Protein AF-A0ABD0Z1M0-F1 (afdb_monomer_lite)

InterPro domains:
  IPR003653 Ulp1 protease family, C-terminal catalytic domain [PF02902] (26-307)
  IPR003653 Ulp1 protease family, C-terminal catalytic domain [PS50600] (12-300)
  IPR038765 Papain-like cysteine peptidase superfamily [SSF54001] (4-339)
  IPR051947 Sentrin-specific protease [PTHR46896] (1-374)

Organism: NCBI:txid642074

Sequence (482 aa):
MVYPPPPTKGGISINTEDYACLGEDQFLNDVIIDFYLKYLLQTMLSEEDQKRTHVFSSFFYKRLTTRTTPQVGLGAKNIEDPKLSPAEKRHARVKGWTKSVDLFAKDFIIIPINENSHWFLGIICFPGLLGPVRMSDNTPVETVDKPNASGAAPATIGATTITMVQSTTITLEPDDEDRDEAEGDDEDLEPNSSEDEGPADSAEGELLDEATHKAVKPPKPPQEPIKQPCILIFDSLAGASRSRVCATLRDYLRVEYKLRHKKSDRTFSKDILKGAVPKVPQQTNFTDCGLYVLQYVESFFQKPITDYRMPIKMLRDWFTADIVSRKRYEIQQLLHKLMEEQNIDVMRLNLPFLGLKEDGQHSMEYDENEEEDEEGLEDEEEEDVDLGLEEEEQEEEEDLGLDRERALNIEERMQMEMEEEDEGDYDSEELNDNVSRTSELFCENSPLKRKQTVSLKEVHNQRAMNSSMSPPRDCKKMRCDD

Structure (mmCIF, N/CA/C/O backbone):
data_AF-A0ABD0Z1M0-F1
#
_entry.id   AF-A0ABD0Z1M0-F1
#
loop_
_atom_site.group_PDB
_atom_site.id
_atom_site.type_symbol
_atom_site.label_atom_id
_atom_site.label_alt_id
_atom_site.label_comp_id
_atom_site.label_asym_id
_atom_site.label_entity_id
_atom_site.label_seq_id
_atom_site.pdbx_PDB_ins_code
_atom_site.Cartn_x
_atom_site.Cartn_y
_atom_site.Cartn_z
_atom_site.occupancy
_atom_site.B_iso_or_equiv
_atom_site.auth_seq_id
_atom_site.auth_comp_id
_atom_site.auth_asym_id
_atom_site.auth_atom_id
_atom_site.pdbx_PDB_model_num
ATOM 1 N N . MET A 1 1 ? 5.584 6.784 -20.928 1.00 93.19 1 MET A N 1
ATOM 2 C CA . MET A 1 1 ? 4.158 6.397 -21.099 1.00 93.19 1 MET A CA 1
ATOM 3 C C . MET A 1 1 ? 3.345 6.901 -19.914 1.00 93.19 1 MET A C 1
ATOM 5 O O . MET A 1 1 ? 3.952 7.360 -18.955 1.00 93.19 1 MET A O 1
ATOM 9 N N . VAL A 1 2 ? 2.011 6.830 -19.955 1.00 96.12 2 VAL A N 1
ATOM 10 C CA . VAL A 1 2 ? 1.156 7.171 -18.800 1.00 96.12 2 VAL A CA 1
ATOM 11 C C . VAL A 1 2 ? 0.191 6.019 -18.521 1.00 96.12 2 VAL A C 1
ATOM 13 O O . VAL A 1 2 ? -0.416 5.497 -19.456 1.00 96.12 2 VAL A O 1
ATOM 16 N N . TYR A 1 3 ? 0.050 5.609 -17.258 1.00 96.50 3 TYR A N 1
ATOM 17 C CA . TYR A 1 3 ? -0.874 4.548 -16.851 1.00 96.50 3 TYR A CA 1
ATOM 18 C C . TYR A 1 3 ? -1.763 4.960 -15.661 1.00 96.50 3 TYR A C 1
ATOM 20 O O . TYR A 1 3 ? -1.241 5.334 -14.613 1.00 96.50 3 TYR A O 1
ATOM 28 N N . PRO A 1 4 ? -3.099 4.844 -15.750 1.00 95.81 4 PRO A N 1
ATOM 29 C CA . PRO A 1 4 ? -3.870 4.464 -16.930 1.00 95.81 4 PRO A CA 1
ATOM 30 C C . PRO A 1 4 ? -3.757 5.537 -18.024 1.00 95.81 4 PRO A C 1
ATOM 32 O O . PRO A 1 4 ? -3.523 6.705 -17.703 1.00 95.81 4 PRO A O 1
ATOM 35 N N . PRO A 1 5 ? -3.911 5.175 -19.307 1.00 94.62 5 PRO A N 1
ATOM 36 C CA . PRO A 1 5 ? -3.843 6.150 -20.384 1.00 94.62 5 PRO A CA 1
ATOM 37 C C . PRO A 1 5 ? -5.039 7.128 -20.342 1.00 94.62 5 PRO A C 1
ATOM 39 O O . PRO A 1 5 ? -6.150 6.739 -19.947 1.00 94.62 5 PRO A O 1
ATOM 42 N N . PRO A 1 6 ? -4.854 8.383 -20.800 1.00 92.12 6 PRO A N 1
ATOM 43 C CA . PRO A 1 6 ? -5.958 9.310 -21.042 1.00 92.12 6 PRO A CA 1
ATOM 44 C C . PRO A 1 6 ? -7.031 8.679 -21.949 1.00 92.12 6 PRO A C 1
ATOM 46 O O . PRO A 1 6 ? -6.684 7.927 -22.864 1.00 92.12 6 PRO A O 1
ATOM 49 N N . PRO A 1 7 ? -8.333 8.957 -21.733 1.00 92.94 7 PRO A N 1
ATOM 50 C CA . PRO A 1 7 ? -8.911 10.028 -20.907 1.00 92.94 7 PRO A CA 1
ATOM 51 C C . PRO A 1 7 ? -9.124 9.665 -19.425 1.00 92.94 7 PRO A C 1
ATOM 53 O O . PRO A 1 7 ? -9.742 10.431 -18.687 1.00 92.94 7 PRO A O 1
ATOM 56 N N . THR A 1 8 ? -8.659 8.498 -18.979 1.00 91.56 8 THR A N 1
ATOM 57 C CA . THR A 1 8 ? -8.815 8.070 -17.583 1.00 91.56 8 THR A CA 1
ATOM 58 C C . THR A 1 8 ? -8.006 8.981 -16.656 1.00 91.56 8 THR A C 1
ATOM 60 O O . THR A 1 8 ? -6.825 9.224 -16.898 1.00 91.56 8 THR A O 1
ATOM 63 N N . LYS A 1 9 ? -8.629 9.479 -15.582 1.00 89.31 9 LYS A N 1
ATOM 64 C CA . LYS A 1 9 ? -7.971 10.359 -14.603 1.00 89.31 9 LYS A CA 1
ATOM 65 C C . LYS A 1 9 ? -6.957 9.618 -13.717 1.00 89.31 9 LYS A C 1
ATOM 67 O O . LYS A 1 9 ? -7.051 8.407 -13.496 1.00 89.31 9 LYS A O 1
ATOM 72 N N . GLY A 1 10 ? -6.012 10.379 -13.159 1.00 89.25 10 GLY A N 1
ATOM 73 C CA . GLY A 1 10 ? -4.983 9.888 -12.236 1.00 89.25 10 GLY A CA 1
ATOM 74 C C . GLY A 1 10 ? -3.870 9.089 -12.918 1.00 89.25 10 GLY A C 1
ATOM 75 O O . GLY A 1 10 ? -3.404 8.099 -12.360 1.00 89.25 10 GLY A O 1
ATOM 76 N N . GLY A 1 11 ? -3.496 9.434 -14.148 1.00 94.69 11 GLY A N 1
ATOM 77 C CA . GLY A 1 11 ? -2.414 8.754 -14.858 1.00 94.69 11 GLY A CA 1
ATOM 78 C C . GLY A 1 11 ? -1.055 8.951 -14.175 1.00 94.69 11 GLY A C 1
ATOM 79 O O . GLY A 1 11 ? -0.671 10.073 -13.869 1.00 94.69 11 GLY A O 1
ATOM 80 N N . ILE A 1 12 ? -0.315 7.865 -13.972 1.00 97.31 12 ILE A N 1
ATOM 81 C CA . ILE A 1 12 ? 1.067 7.859 -13.485 1.00 97.31 12 ILE A CA 1
ATOM 82 C C . ILE A 1 12 ? 1.982 7.903 -14.706 1.00 97.31 12 ILE A C 1
ATOM 84 O O . ILE A 1 12 ? 1.888 7.046 -15.588 1.00 97.31 12 ILE A O 1
ATOM 88 N N . SER A 1 13 ? 2.834 8.923 -14.787 1.00 97.00 13 SER A N 1
ATOM 89 C CA . SER A 1 13 ? 3.821 9.048 -15.863 1.00 97.00 13 SER A CA 1
ATOM 90 C C . SER A 1 13 ? 5.033 8.179 -15.552 1.00 97.00 13 SER A C 1
ATOM 92 O O . SER A 1 13 ? 5.614 8.331 -14.488 1.00 97.00 13 SER A O 1
ATOM 94 N N . ILE A 1 14 ? 5.411 7.307 -16.486 1.00 97.19 14 ILE A N 1
ATOM 95 C CA . ILE A 1 14 ? 6.571 6.413 -16.375 1.00 97.19 14 ILE A CA 1
ATOM 96 C C . ILE A 1 14 ? 7.567 6.815 -17.459 1.00 97.19 14 ILE A C 1
ATOM 98 O O . ILE A 1 14 ? 7.235 6.787 -18.658 1.00 97.19 14 ILE A O 1
ATOM 102 N N . ASN A 1 15 ? 8.754 7.233 -17.033 1.00 95.31 15 ASN A N 1
ATOM 103 C CA . ASN A 1 15 ? 9.847 7.689 -17.881 1.00 95.31 15 ASN A CA 1
ATOM 104 C C . ASN A 1 15 ? 10.944 6.608 -18.023 1.00 95.31 15 ASN A C 1
ATOM 106 O O . ASN A 1 15 ? 10.795 5.477 -17.561 1.00 95.31 15 ASN A O 1
ATOM 110 N N . THR A 1 16 ? 12.025 6.939 -18.730 1.00 94.44 16 THR A N 1
ATOM 111 C CA . THR A 1 16 ? 13.136 6.008 -18.982 1.00 94.44 16 THR A CA 1
ATOM 112 C C . THR A 1 16 ? 13.942 5.675 -17.720 1.00 94.44 16 THR A C 1
ATOM 114 O O . THR A 1 16 ? 14.420 4.552 -17.603 1.00 94.44 16 THR A O 1
ATOM 117 N N . GLU A 1 17 ? 14.078 6.611 -16.779 1.00 94.88 17 GLU A N 1
ATOM 118 C CA . GLU A 1 17 ? 14.765 6.400 -15.495 1.00 94.88 17 GLU A CA 1
ATOM 119 C C . GLU A 1 17 ? 13.958 5.456 -14.595 1.00 94.88 17 GLU A C 1
ATOM 121 O O . GLU A 1 17 ? 14.518 4.535 -14.009 1.00 94.88 17 GLU A O 1
ATOM 126 N N . ASP A 1 18 ? 12.629 5.608 -14.569 1.00 97.12 18 ASP A N 1
ATOM 127 C CA . ASP A 1 18 ? 11.739 4.687 -13.851 1.00 97.12 18 ASP A CA 1
ATOM 128 C C . ASP A 1 18 ? 11.846 3.266 -14.408 1.00 97.12 18 ASP A C 1
ATOM 130 O O . ASP A 1 18 ? 11.890 2.289 -13.671 1.00 97.12 18 ASP A O 1
ATOM 134 N N . TYR A 1 19 ? 11.918 3.141 -15.733 1.00 96.44 19 TYR A N 1
ATOM 135 C CA . TYR A 1 19 ? 12.139 1.854 -16.382 1.00 96.44 19 TYR A CA 1
ATOM 136 C C . TYR A 1 19 ? 13.519 1.266 -16.033 1.00 96.44 19 TYR A C 1
ATOM 138 O O . TYR A 1 19 ? 13.640 0.054 -15.862 1.00 96.44 19 TYR A O 1
ATOM 146 N N . ALA A 1 20 ? 14.553 2.103 -15.904 1.00 96.06 20 ALA A N 1
ATOM 147 C CA . ALA A 1 20 ? 15.914 1.662 -15.605 1.00 96.06 20 ALA A CA 1
ATOM 148 C C . ALA A 1 20 ? 16.034 0.972 -14.235 1.00 96.06 20 ALA A C 1
ATOM 150 O O . ALA A 1 20 ? 16.823 0.038 -14.097 1.00 96.06 20 ALA A O 1
ATOM 151 N N . CYS A 1 21 ? 15.211 1.352 -13.248 1.00 96.44 21 CYS A N 1
ATOM 152 C CA . CYS A 1 21 ? 15.244 0.749 -11.910 1.00 96.44 21 CYS A CA 1
ATOM 153 C C . CYS A 1 21 ? 14.787 -0.726 -11.882 1.00 96.44 21 CYS A C 1
ATOM 155 O O . CYS A 1 21 ? 14.895 -1.393 -10.853 1.00 96.44 21 CYS A O 1
ATOM 157 N N . LEU A 1 22 ? 14.268 -1.256 -12.998 1.00 96.75 22 LEU A N 1
ATOM 158 C CA . LEU A 1 22 ? 13.978 -2.684 -13.158 1.00 96.75 22 LEU A CA 1
ATOM 159 C C . LEU A 1 22 ? 15.235 -3.530 -13.393 1.00 96.75 22 LEU A C 1
ATOM 161 O O . LEU A 1 22 ? 15.122 -4.754 -13.377 1.00 96.75 22 LEU A O 1
ATOM 165 N N . GLY A 1 23 ? 16.403 -2.915 -13.606 1.00 94.50 23 GLY A N 1
ATOM 166 C CA . GLY A 1 23 ? 17.678 -3.627 -13.717 1.00 94.50 23 GLY A CA 1
ATOM 167 C C . GLY A 1 23 ? 17.991 -4.483 -12.487 1.00 94.50 23 GLY A C 1
ATOM 168 O O . GLY A 1 23 ? 17.412 -4.293 -11.417 1.00 94.50 23 GLY A O 1
ATOM 169 N N . GLU A 1 24 ? 18.885 -5.454 -12.640 1.00 91.06 24 GLU A N 1
ATOM 170 C CA . GLU A 1 24 ? 19.341 -6.295 -11.528 1.00 91.06 24 GLU A CA 1
ATOM 171 C C . GLU A 1 24 ? 20.006 -5.462 -10.427 1.00 91.06 24 GLU A C 1
ATOM 173 O O . GLU A 1 24 ? 20.615 -4.425 -10.693 1.00 91.06 24 GLU A O 1
ATOM 178 N N . ASP A 1 25 ? 19.820 -5.890 -9.178 1.00 91.19 25 ASP A N 1
ATOM 179 C CA . ASP A 1 25 ? 20.344 -5.228 -7.978 1.00 91.19 25 ASP A CA 1
ATOM 180 C C . ASP A 1 25 ? 19.973 -3.742 -7.813 1.00 91.19 25 ASP A C 1
ATOM 182 O O . ASP A 1 25 ? 20.536 -3.039 -6.979 1.00 91.19 25 ASP A O 1
ATOM 186 N N . GLN A 1 26 ? 18.971 -3.257 -8.552 1.00 95.06 26 GLN A N 1
ATOM 187 C CA . GLN A 1 26 ? 18.436 -1.905 -8.403 1.00 95.06 26 GLN A CA 1
ATOM 188 C C . GLN A 1 26 ? 17.209 -1.893 -7.490 1.00 95.06 26 GLN A C 1
ATOM 190 O O . GLN A 1 26 ? 16.305 -2.726 -7.627 1.00 95.06 26 GLN A O 1
ATOM 195 N N . PHE A 1 27 ? 17.126 -0.907 -6.597 1.00 96.44 27 PHE A N 1
ATOM 196 C CA . PHE A 1 27 ? 15.908 -0.661 -5.828 1.00 96.44 27 PHE A CA 1
ATOM 197 C C . PHE A 1 27 ? 14.779 -0.199 -6.749 1.00 96.44 27 PHE A C 1
ATOM 199 O O . PHE A 1 27 ? 14.969 0.664 -7.606 1.00 96.44 27 PHE A O 1
ATOM 206 N N . LEU A 1 28 ? 13.573 -0.734 -6.543 1.00 98.06 28 LEU A N 1
ATOM 207 C CA . LEU A 1 28 ? 12.398 -0.181 -7.209 1.00 98.06 28 LEU A CA 1
ATOM 208 C C . LEU A 1 28 ? 12.076 1.203 -6.650 1.00 98.06 28 LEU A C 1
ATOM 210 O O . LEU A 1 28 ? 12.068 1.407 -5.432 1.00 98.06 28 LEU A O 1
ATOM 214 N N . ASN A 1 29 ? 11.752 2.128 -7.547 1.00 97.81 29 ASN A N 1
ATOM 215 C CA . ASN A 1 29 ? 11.337 3.471 -7.177 1.00 97.81 29 ASN A CA 1
ATOM 216 C C . ASN A 1 29 ? 9.817 3.570 -6.939 1.00 97.81 29 ASN A C 1
ATOM 218 O O . ASN A 1 29 ? 9.044 2.661 -7.259 1.00 97.81 29 ASN A O 1
ATOM 222 N N . ASP A 1 30 ? 9.390 4.712 -6.393 1.00 98.12 30 ASP A N 1
ATOM 223 C CA . ASP A 1 30 ? 7.984 5.011 -6.100 1.00 98.12 30 ASP A CA 1
ATOM 224 C C . ASP A 1 30 ? 7.072 4.850 -7.326 1.00 98.12 30 ASP A C 1
ATOM 226 O O . ASP A 1 30 ? 5.974 4.302 -7.224 1.00 98.12 30 ASP A O 1
ATOM 230 N N . VAL A 1 31 ? 7.535 5.294 -8.502 1.00 98.38 31 VAL A N 1
ATOM 231 C CA . VAL A 1 31 ? 6.748 5.292 -9.742 1.00 98.38 31 VAL A CA 1
ATOM 232 C C . VAL A 1 31 ? 6.405 3.871 -10.168 1.00 98.38 31 VAL A C 1
ATOM 234 O O . VAL A 1 31 ? 5.246 3.606 -10.490 1.00 98.38 31 VAL A O 1
ATOM 237 N N . ILE A 1 32 ? 7.373 2.951 -10.147 1.00 98.56 32 ILE A N 1
ATOM 238 C CA . ILE A 1 32 ? 7.150 1.545 -10.503 1.00 98.56 32 ILE A CA 1
ATOM 239 C C . ILE A 1 32 ? 6.255 0.847 -9.476 1.00 98.56 32 ILE A C 1
ATOM 241 O O . ILE A 1 32 ? 5.360 0.094 -9.877 1.00 98.56 32 ILE A O 1
ATOM 245 N N . ILE A 1 33 ? 6.438 1.120 -8.177 1.00 98.69 33 ILE A N 1
ATOM 246 C CA . ILE A 1 33 ? 5.578 0.568 -7.122 1.00 98.69 33 ILE A CA 1
ATOM 247 C C . ILE A 1 33 ? 4.126 1.018 -7.323 1.00 98.69 33 ILE A C 1
ATOM 249 O O . ILE A 1 33 ? 3.232 0.182 -7.478 1.00 98.69 33 ILE A O 1
ATOM 253 N N . ASP A 1 34 ? 3.887 2.327 -7.394 1.00 98.56 34 ASP A N 1
ATOM 254 C CA . ASP A 1 34 ? 2.544 2.895 -7.527 1.00 98.56 34 ASP A CA 1
ATOM 255 C C . ASP A 1 34 ? 1.876 2.481 -8.848 1.00 98.56 34 ASP A C 1
ATOM 257 O O . ASP A 1 34 ? 0.688 2.138 -8.869 1.00 98.56 34 ASP A O 1
ATOM 261 N N . PHE A 1 35 ? 2.636 2.454 -9.950 1.00 98.56 35 PHE A N 1
ATOM 262 C CA . PHE A 1 35 ? 2.170 1.950 -11.243 1.00 98.56 35 PHE A CA 1
ATOM 263 C C . PHE A 1 35 ? 1.673 0.510 -11.130 1.00 98.56 35 PHE A C 1
ATOM 265 O O . PHE A 1 35 ? 0.538 0.218 -11.524 1.00 98.56 35 PHE A O 1
ATOM 272 N N . TYR A 1 36 ? 2.506 -0.392 -10.612 1.00 98.62 36 TYR A N 1
ATOM 273 C CA . TYR A 1 36 ? 2.194 -1.813 -10.641 1.00 98.62 36 TYR A CA 1
ATOM 274 C C . TYR A 1 36 ? 1.056 -2.152 -9.677 1.00 98.62 36 TYR A C 1
ATOM 276 O O . TYR A 1 36 ? 0.151 -2.903 -10.037 1.00 98.62 36 TYR A O 1
ATOM 284 N N . LEU A 1 37 ? 1.011 -1.530 -8.494 1.00 98.56 37 LEU A N 1
ATOM 285 C CA . LEU A 1 37 ? -0.119 -1.675 -7.574 1.00 98.56 37 LEU A CA 1
ATOM 286 C C . LEU A 1 37 ? -1.434 -1.193 -8.200 1.00 98.56 37 LEU A C 1
ATOM 288 O O . LEU A 1 37 ? -2.472 -1.850 -8.065 1.00 98.56 37 LEU A O 1
ATOM 292 N N . LYS A 1 38 ? -1.396 -0.077 -8.936 1.00 97.62 38 LYS A N 1
ATOM 293 C CA . LYS A 1 38 ? -2.558 0.426 -9.672 1.00 97.62 38 LYS A CA 1
ATOM 294 C C . LYS A 1 38 ? -2.976 -0.514 -10.803 1.00 97.62 38 LYS A C 1
ATOM 296 O O . LYS A 1 38 ? -4.172 -0.739 -10.994 1.00 97.62 38 LYS A O 1
ATOM 301 N N . TYR A 1 39 ? -2.013 -1.080 -11.525 1.00 98.06 39 TYR A N 1
ATOM 302 C CA . TYR A 1 39 ? -2.258 -2.090 -12.551 1.00 98.06 39 TYR A CA 1
ATOM 303 C C . TYR A 1 39 ? -2.929 -3.340 -11.965 1.00 98.06 39 TYR A C 1
ATOM 305 O O . TYR A 1 39 ? -3.965 -3.771 -12.478 1.00 98.06 39 TYR A O 1
ATOM 313 N N . LEU A 1 40 ? -2.413 -3.879 -10.854 1.00 98.00 40 LEU A N 1
ATOM 314 C CA . LEU A 1 40 ? -2.993 -5.040 -10.171 1.00 98.00 40 LEU A CA 1
ATOM 315 C C . LEU A 1 40 ? -4.432 -4.771 -9.721 1.00 98.00 40 LEU A C 1
ATOM 317 O O . LEU A 1 40 ? -5.315 -5.593 -9.959 1.00 98.00 40 LEU A O 1
ATOM 321 N N . LEU A 1 41 ? -4.691 -3.601 -9.128 1.00 96.38 41 LEU A N 1
ATOM 322 C CA . LEU A 1 41 ? -6.034 -3.215 -8.695 1.00 96.38 41 LEU A CA 1
ATOM 323 C C . LEU A 1 41 ? -7.036 -3.230 -9.861 1.00 96.38 41 LEU A C 1
ATOM 325 O O . LEU A 1 41 ? -8.155 -3.707 -9.703 1.00 96.38 41 LEU A O 1
ATOM 329 N N . GLN A 1 42 ? -6.641 -2.723 -11.029 1.00 94.81 42 GLN A N 1
ATOM 330 C CA . GLN A 1 42 ? -7.532 -2.595 -12.186 1.00 94.81 42 GLN A CA 1
ATOM 331 C C . GLN A 1 42 ? -7.718 -3.891 -12.976 1.00 94.81 42 GLN A C 1
ATOM 333 O O . GLN A 1 42 ? -8.759 -4.068 -13.608 1.00 94.81 42 GLN A O 1
ATOM 338 N N . THR A 1 43 ? -6.718 -4.773 -12.974 1.00 95.56 43 THR A N 1
ATOM 339 C CA . THR A 1 43 ? -6.707 -5.971 -13.828 1.00 95.56 43 THR A CA 1
ATOM 340 C C . THR A 1 43 ? -7.029 -7.261 -13.086 1.00 95.56 43 THR A C 1
ATOM 342 O O . THR A 1 43 ? -7.556 -8.186 -13.701 1.00 95.56 43 THR A O 1
ATOM 345 N N . MET A 1 44 ? -6.750 -7.335 -11.781 1.00 96.06 44 MET A N 1
ATOM 346 C CA . MET A 1 44 ? -6.974 -8.548 -10.987 1.00 96.06 44 MET A CA 1
ATOM 347 C C . MET A 1 44 ? -8.285 -8.530 -10.203 1.00 96.06 44 MET A C 1
ATOM 349 O O . MET A 1 44 ? -8.846 -9.593 -9.943 1.00 96.06 44 MET A O 1
ATOM 353 N N . LEU A 1 45 ? -8.775 -7.351 -9.811 1.00 95.69 45 LEU A N 1
ATOM 354 C CA . LEU A 1 45 ? -9.999 -7.231 -9.020 1.00 95.69 45 LEU A CA 1
ATOM 355 C C . LEU A 1 45 ? -11.225 -6.948 -9.888 1.00 95.69 45 LEU A C 1
ATOM 357 O O . LEU A 1 45 ? -11.167 -6.196 -10.863 1.00 95.69 45 LEU A O 1
ATOM 361 N N . SER A 1 46 ? -12.366 -7.500 -9.472 1.00 96.00 46 SER A N 1
ATOM 362 C CA . SER A 1 46 ? -13.676 -7.144 -10.021 1.00 96.00 46 SER A CA 1
ATOM 363 C C . SER A 1 46 ? -14.033 -5.685 -9.702 1.00 96.00 46 SER A C 1
ATOM 365 O O . SER A 1 46 ? -13.511 -5.110 -8.749 1.00 96.00 46 SER A O 1
ATOM 367 N N . GLU A 1 47 ? -14.966 -5.069 -10.436 1.00 95.12 47 GLU A N 1
ATOM 368 C CA . GLU A 1 47 ? -15.412 -3.695 -10.132 1.00 95.12 47 GLU A CA 1
ATOM 369 C C . GLU A 1 47 ? -15.974 -3.539 -8.706 1.00 95.12 47 GLU A C 1
ATOM 371 O O . GLU A 1 47 ? -15.911 -2.455 -8.120 1.00 95.12 47 GLU A O 1
ATOM 376 N N . GLU A 1 48 ? -16.554 -4.603 -8.146 1.00 95.44 48 GLU A N 1
ATOM 377 C CA . GLU A 1 48 ? -17.056 -4.615 -6.771 1.00 95.44 48 GLU A CA 1
ATOM 378 C C . GLU A 1 48 ? -15.899 -4.615 -5.767 1.00 95.44 48 GLU A C 1
ATOM 380 O O . GLU A 1 48 ? -15.876 -3.794 -4.846 1.00 95.44 48 GLU A O 1
ATOM 385 N N . ASP A 1 49 ? -14.900 -5.468 -5.984 1.00 96.00 49 ASP A N 1
ATOM 386 C CA . ASP A 1 49 ? -13.727 -5.558 -5.114 1.00 96.00 49 ASP A CA 1
ATOM 387 C C . ASP A 1 49 ? -12.849 -4.306 -5.223 1.00 96.00 49 ASP A C 1
ATOM 389 O O . ASP A 1 49 ? -12.352 -3.812 -4.215 1.00 96.00 49 ASP A O 1
ATOM 393 N N . GLN A 1 50 ? -12.747 -3.697 -6.409 1.00 95.81 50 GLN A N 1
ATOM 394 C CA . GLN A 1 50 ? -12.104 -2.391 -6.596 1.00 95.81 50 GLN A CA 1
ATOM 395 C C . GLN A 1 50 ? -12.775 -1.294 -5.760 1.00 95.81 50 GLN A C 1
ATOM 397 O O . GLN A 1 50 ? -12.100 -0.420 -5.219 1.00 95.81 50 GLN A O 1
ATOM 402 N N . LYS A 1 51 ? -14.105 -1.329 -5.601 1.00 96.31 51 LYS A N 1
ATOM 403 C CA . LYS A 1 51 ? -14.826 -0.378 -4.736 1.00 96.31 51 LYS A CA 1
ATOM 404 C C . LYS A 1 51 ? -14.612 -0.665 -3.253 1.00 96.31 51 LYS A C 1
ATOM 406 O O . LYS A 1 51 ? -14.714 0.268 -2.455 1.00 96.31 51 LYS A O 1
ATOM 411 N N . ARG A 1 52 ? -14.303 -1.907 -2.880 1.00 97.31 52 ARG A N 1
ATOM 412 C CA . ARG A 1 52 ? -14.040 -2.333 -1.495 1.00 97.31 52 ARG A CA 1
ATOM 413 C C . ARG A 1 52 ? -12.560 -2.282 -1.116 1.00 97.31 52 ARG A C 1
ATOM 415 O O . ARG A 1 52 ? -12.256 -2.324 0.069 1.00 97.31 52 ARG A O 1
ATOM 422 N N . THR A 1 53 ? -11.658 -2.095 -2.070 1.00 98.31 53 THR A N 1
ATOM 423 C CA . THR A 1 53 ? -10.224 -1.914 -1.826 1.00 98.31 53 THR A CA 1
ATOM 424 C C . THR A 1 53 ? -9.818 -0.460 -2.077 1.00 98.31 53 THR A C 1
ATOM 426 O O . THR A 1 53 ? -10.345 0.222 -2.955 1.00 98.31 53 THR A O 1
ATOM 429 N N . HIS A 1 54 ? -8.899 0.061 -1.275 1.00 98.25 54 HIS A N 1
ATOM 430 C CA . HIS A 1 54 ? -8.227 1.332 -1.517 1.00 98.25 54 HIS A CA 1
ATOM 431 C C . HIS A 1 54 ? -6.719 1.103 -1.503 1.00 98.25 54 HIS A C 1
ATOM 433 O O . HIS A 1 54 ? -6.221 0.370 -0.655 1.00 98.25 54 HIS A O 1
ATOM 439 N N . VAL A 1 55 ? -6.002 1.724 -2.434 1.00 98.25 55 VAL A N 1
ATOM 440 C CA . VAL A 1 55 ? -4.540 1.698 -2.491 1.00 98.25 55 VAL A CA 1
ATOM 441 C C . VAL A 1 55 ? -4.072 3.137 -2.365 1.00 98.25 55 VAL A C 1
ATOM 443 O O . VAL A 1 55 ? -4.469 3.983 -3.169 1.00 98.25 55 VAL A O 1
ATOM 446 N N . PHE A 1 56 ? -3.278 3.416 -1.338 1.00 98.50 56 PHE A N 1
ATOM 447 C CA . PHE A 1 56 ? -2.576 4.685 -1.221 1.00 98.50 56 PHE A CA 1
ATOM 448 C C . PHE A 1 56 ? -1.328 4.681 -2.106 1.00 98.50 56 PHE A C 1
ATOM 450 O O . PHE A 1 56 ? -0.718 3.631 -2.298 1.00 98.50 56 PHE A O 1
ATOM 457 N N . SER A 1 57 ? -0.938 5.855 -2.610 1.00 97.25 57 SER A N 1
ATOM 458 C CA . SER A 1 57 ? 0.397 6.033 -3.188 1.00 97.25 57 SER A CA 1
ATOM 459 C C . SER A 1 57 ? 1.472 5.901 -2.111 1.00 97.25 57 SER A C 1
ATOM 461 O O . SER A 1 57 ? 1.203 6.162 -0.931 1.00 97.25 57 SER A O 1
ATOM 463 N N . SER A 1 58 ? 2.701 5.572 -2.504 1.00 96.88 58 SER A N 1
ATOM 464 C CA . SER A 1 58 ? 3.845 5.485 -1.584 1.00 96.88 58 SER A CA 1
ATOM 465 C C . SER A 1 58 ? 4.112 6.777 -0.805 1.00 96.88 58 SER A C 1
ATOM 467 O O . SER A 1 58 ? 4.573 6.758 0.339 1.00 96.88 58 SER A O 1
ATOM 469 N N . PHE A 1 59 ? 3.718 7.919 -1.367 1.00 96.44 59 PHE A N 1
ATOM 470 C CA . PHE A 1 59 ? 3.819 9.225 -0.721 1.00 96.44 59 PHE A CA 1
ATOM 471 C C . PHE A 1 59 ? 2.926 9.384 0.514 1.00 96.44 59 PHE A C 1
ATOM 473 O O . PHE A 1 59 ? 3.207 10.247 1.347 1.00 96.44 59 PHE A O 1
ATOM 480 N N . PHE A 1 60 ? 1.860 8.589 0.663 1.00 98.25 60 PHE A N 1
ATOM 481 C CA . PHE A 1 60 ? 0.917 8.737 1.774 1.00 98.25 60 PHE A CA 1
ATOM 482 C C . PHE A 1 60 ? 1.607 8.595 3.131 1.00 98.25 60 PHE A C 1
ATOM 484 O O . PHE A 1 60 ? 1.532 9.507 3.955 1.00 98.25 60 PHE A O 1
ATOM 491 N N . TYR A 1 61 ? 2.291 7.471 3.364 1.00 97.31 61 TYR A N 1
ATOM 492 C CA . TYR A 1 61 ? 2.910 7.215 4.663 1.00 97.31 61 TYR A CA 1
ATOM 493 C C . TYR A 1 61 ? 4.090 8.165 4.899 1.00 97.31 61 TYR A C 1
ATOM 495 O O . TYR A 1 61 ? 4.177 8.772 5.963 1.00 97.31 61 TYR A O 1
ATOM 503 N N . LYS A 1 62 ? 4.906 8.411 3.861 1.00 94.06 62 LYS A N 1
ATOM 504 C CA . LYS A 1 62 ? 5.995 9.403 3.883 1.00 94.06 62 LYS A CA 1
ATOM 505 C C . LYS A 1 62 ? 5.497 10.780 4.336 1.00 94.06 62 LYS A C 1
ATOM 507 O O . LYS A 1 62 ? 6.070 11.380 5.244 1.00 94.06 62 LYS A O 1
ATOM 512 N N . ARG A 1 63 ? 4.396 11.280 3.760 1.00 94.94 63 ARG A N 1
ATOM 513 C CA . ARG A 1 63 ? 3.805 12.584 4.117 1.00 94.94 63 ARG A CA 1
ATOM 514 C C . ARG A 1 63 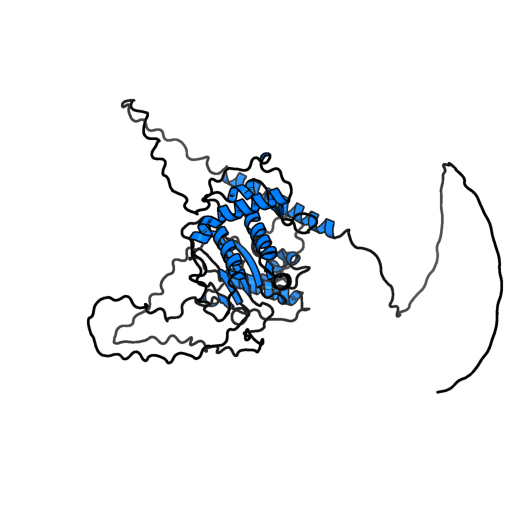? 3.136 12.566 5.492 1.00 94.94 63 ARG A C 1
ATOM 516 O O . ARG A 1 63 ? 3.199 13.562 6.219 1.00 94.94 63 ARG A O 1
ATOM 523 N N . LEU A 1 64 ? 2.522 11.444 5.868 1.00 95.81 64 LEU A N 1
ATOM 524 C CA . LEU A 1 64 ? 1.912 11.248 7.181 1.00 95.81 64 LEU A CA 1
ATOM 525 C C . LEU A 1 64 ? 2.949 11.346 8.307 1.00 95.81 64 LEU A C 1
ATOM 527 O O . LEU A 1 64 ? 2.616 11.898 9.351 1.00 95.81 64 LEU A O 1
ATOM 531 N N . THR A 1 65 ? 4.186 10.891 8.098 1.00 94.25 65 THR A N 1
ATOM 532 C CA . THR A 1 65 ? 5.246 10.843 9.126 1.00 94.25 65 THR A CA 1
ATOM 533 C C . THR A 1 65 ? 6.337 11.906 8.960 1.00 94.25 65 THR A C 1
ATOM 535 O O . THR A 1 65 ? 7.258 11.978 9.769 1.00 94.25 65 THR A O 1
ATOM 538 N N . THR A 1 66 ? 6.229 12.792 7.964 1.00 89.81 66 THR A N 1
ATOM 539 C CA . THR A 1 66 ? 7.180 13.903 7.777 1.00 89.81 66 THR A CA 1
ATOM 540 C C . THR A 1 66 ? 7.160 14.857 8.980 1.00 89.81 66 THR A C 1
ATOM 542 O O . THR A 1 66 ? 6.113 15.436 9.293 1.00 89.81 66 THR A O 1
ATOM 545 N N . ARG A 1 67 ? 8.318 15.097 9.612 1.00 79.94 67 ARG A N 1
ATOM 546 C CA . ARG A 1 67 ? 8.474 16.176 10.599 1.00 79.94 67 ARG A CA 1
ATOM 547 C C . ARG A 1 67 ? 8.324 17.541 9.933 1.00 79.94 67 ARG A C 1
ATOM 549 O O . ARG A 1 67 ? 8.940 17.830 8.914 1.00 79.94 67 ARG A O 1
ATOM 556 N N . THR A 1 68 ? 7.535 18.422 10.538 1.00 67.56 68 THR A N 1
ATOM 557 C CA . THR A 1 68 ? 7.529 19.841 10.171 1.00 67.56 68 THR A CA 1
ATOM 558 C C . THR A 1 68 ? 8.580 20.565 10.998 1.00 67.56 68 THR A C 1
ATOM 560 O O . THR A 1 68 ? 8.384 20.750 12.200 1.00 67.56 68 THR A O 1
ATOM 563 N N . THR A 1 69 ? 9.692 20.968 10.382 1.00 57.16 69 THR A N 1
ATOM 564 C CA . THR A 1 69 ? 10.617 21.915 11.010 1.00 57.16 69 THR A CA 1
ATOM 565 C C . THR A 1 69 ? 9.997 23.316 10.998 1.00 57.16 69 THR A C 1
ATOM 567 O O . THR A 1 69 ? 9.398 23.717 9.995 1.00 57.16 69 THR A O 1
ATOM 570 N N . PRO A 1 70 ? 10.134 24.095 12.083 1.00 49.78 70 PRO A N 1
ATOM 571 C CA . PRO A 1 70 ? 9.726 25.492 12.105 1.00 49.78 70 PRO A CA 1
ATOM 572 C C . PRO A 1 70 ? 10.718 26.328 11.281 1.00 49.78 70 PRO A C 1
ATOM 574 O O . PRO A 1 70 ? 11.558 27.037 11.834 1.00 49.78 70 PRO A O 1
ATOM 577 N N . GLN A 1 71 ? 10.666 26.240 9.947 1.00 47.28 71 GLN A N 1
ATOM 578 C CA . GLN A 1 71 ? 11.375 27.187 9.088 1.00 47.28 71 GLN A CA 1
ATOM 579 C C . GLN A 1 71 ? 10.526 28.424 8.794 1.00 47.28 71 GLN A C 1
ATOM 581 O O . GLN A 1 71 ? 9.360 28.383 8.396 1.00 47.28 71 GLN A O 1
ATOM 586 N N . VAL A 1 72 ? 11.180 29.555 9.036 1.00 46.94 72 VAL A N 1
ATOM 587 C CA . VAL A 1 72 ? 10.704 30.921 8.895 1.00 46.94 72 VAL A CA 1
ATOM 588 C C . VAL A 1 72 ? 10.387 31.205 7.430 1.00 46.94 72 VAL A C 1
ATOM 590 O O . VAL A 1 72 ? 11.281 31.362 6.610 1.00 46.94 72 VAL A O 1
ATOM 593 N N . GLY A 1 73 ? 9.098 31.357 7.138 1.00 46.16 73 GLY A N 1
ATOM 594 C CA . GLY A 1 73 ? 8.632 32.080 5.963 1.00 46.16 73 GLY A CA 1
ATOM 595 C C . GLY A 1 73 ? 8.477 31.238 4.707 1.00 46.16 73 GLY A C 1
ATOM 596 O O . GLY A 1 73 ? 9.267 31.384 3.795 1.00 46.16 73 GLY A O 1
ATOM 597 N N . LEU A 1 74 ? 7.393 30.464 4.625 1.00 41.03 74 LEU A N 1
ATOM 598 C CA . LEU A 1 74 ? 6.461 30.466 3.487 1.00 41.03 74 LEU A CA 1
ATOM 599 C C . LEU A 1 74 ? 5.224 29.616 3.865 1.00 41.03 74 LEU A C 1
ATOM 601 O O . LEU A 1 74 ? 5.299 28.414 4.075 1.00 41.03 74 LEU A O 1
ATOM 605 N N . GLY A 1 75 ? 4.060 30.254 4.004 1.00 41.50 75 GLY A N 1
ATOM 606 C CA . GLY A 1 75 ? 2.751 29.602 3.819 1.00 41.50 75 GLY A CA 1
ATOM 607 C C . GLY A 1 75 ? 2.180 28.624 4.865 1.00 41.50 75 GLY A C 1
ATOM 608 O O . GLY A 1 75 ? 0.961 28.465 4.868 1.00 41.50 75 GLY A O 1
ATOM 609 N N . ALA A 1 76 ? 2.948 28.017 5.777 1.00 47.56 76 ALA A N 1
ATOM 610 C CA . ALA A 1 76 ? 2.438 26.997 6.717 1.00 47.56 76 ALA A CA 1
ATOM 611 C C . ALA A 1 76 ? 1.606 27.572 7.891 1.00 47.56 76 ALA A C 1
ATOM 613 O O . ALA A 1 76 ? 1.925 27.409 9.063 1.00 47.56 76 ALA A O 1
ATOM 614 N N . LYS A 1 77 ? 0.503 28.269 7.602 1.00 46.28 77 LYS A N 1
ATOM 615 C CA . LYS A 1 77 ? -0.314 28.976 8.608 1.00 46.28 77 LYS A CA 1
ATOM 616 C C . LYS A 1 77 ? -1.207 28.076 9.486 1.00 46.28 77 LYS A C 1
ATOM 618 O O . LYS A 1 77 ? -1.999 28.623 10.244 1.00 46.28 77 LYS A O 1
ATOM 623 N N . ASN A 1 78 ? -1.126 26.741 9.401 1.00 48.19 78 ASN A N 1
ATOM 624 C CA . ASN A 1 78 ? -2.118 25.855 10.044 1.00 48.19 78 ASN A CA 1
ATOM 625 C C . ASN A 1 78 ? -1.612 24.554 10.703 1.00 48.19 78 ASN A C 1
ATOM 627 O O . ASN A 1 78 ? -2.447 23.793 11.184 1.00 48.19 78 ASN A O 1
ATOM 631 N N . ILE A 1 79 ? -0.306 24.262 10.768 1.00 54.22 79 ILE A N 1
ATOM 632 C CA . ILE A 1 79 ? 0.168 22.959 11.305 1.00 54.22 79 ILE A CA 1
ATOM 633 C C . ILE A 1 79 ? 0.644 23.045 12.770 1.00 54.22 79 ILE A C 1
ATOM 635 O O . ILE A 1 79 ? 0.647 22.050 13.494 1.00 54.22 79 ILE A O 1
ATOM 639 N N . GLU A 1 80 ? 0.930 24.246 13.267 1.00 56.50 80 GLU A N 1
ATOM 640 C CA . GLU A 1 80 ? 1.399 24.470 14.640 1.00 56.50 80 GLU A CA 1
ATOM 641 C C . GLU A 1 80 ? 0.315 25.036 15.571 1.00 56.50 80 GLU A C 1
ATOM 643 O O . GLU A 1 80 ? 0.618 25.823 16.463 1.00 56.50 80 GLU A O 1
ATOM 648 N N . ASP A 1 81 ? -0.963 24.668 15.402 1.00 64.38 81 ASP A N 1
ATOM 649 C CA . ASP A 1 81 ? -1.956 24.993 16.437 1.00 64.38 81 ASP A CA 1
ATOM 650 C C . ASP A 1 81 ? -1.599 24.201 17.716 1.00 64.38 81 ASP A C 1
ATOM 652 O O . ASP A 1 81 ? -1.636 22.962 17.697 1.00 64.38 81 ASP A O 1
ATOM 656 N N . PRO A 1 82 ? -1.262 24.867 18.843 1.00 70.75 82 PRO A N 1
ATOM 657 C CA . PRO A 1 82 ? -0.913 24.191 20.093 1.00 70.75 82 PRO A CA 1
ATOM 658 C C . PRO A 1 82 ? -2.047 23.324 20.654 1.00 70.75 82 PRO A C 1
ATOM 660 O O . PRO A 1 82 ? -1.828 22.554 21.586 1.00 70.75 82 PRO A O 1
ATOM 663 N N . LYS A 1 83 ? -3.269 23.466 20.127 1.00 81.81 83 LYS A N 1
ATOM 664 C CA . LYS A 1 83 ? -4.452 22.713 20.553 1.00 81.81 83 LYS A CA 1
ATOM 665 C C . LYS A 1 83 ? -4.601 21.354 19.875 1.00 81.81 83 LYS A C 1
ATOM 667 O O . LYS A 1 83 ? -5.411 20.561 20.351 1.00 81.81 83 LYS A O 1
ATOM 672 N N . LEU A 1 84 ? -3.888 21.093 18.777 1.00 85.88 84 LEU A N 1
ATOM 673 C CA . LEU A 1 84 ? -3.978 19.815 18.072 1.00 85.88 84 LEU A CA 1
ATOM 674 C C . LEU A 1 84 ? -3.072 18.774 18.726 1.00 85.88 84 LEU A C 1
ATOM 676 O O . LEU A 1 84 ? -1.901 19.036 19.014 1.00 85.88 84 LEU A O 1
ATOM 680 N N . SER A 1 85 ? -3.611 17.573 18.924 1.00 91.56 85 SER A N 1
ATOM 681 C CA . SER A 1 85 ? -2.813 16.412 19.327 1.00 91.56 85 SER A CA 1
ATOM 682 C C . SER A 1 85 ? -1.788 16.036 18.241 1.00 91.56 85 SER A C 1
ATOM 684 O O . SER A 1 85 ? -2.010 16.351 17.069 1.00 91.56 85 SER A O 1
ATOM 686 N N . PRO A 1 86 ? -0.690 15.328 18.578 1.00 92.12 86 PRO A N 1
ATOM 687 C CA . PRO A 1 86 ? 0.259 14.827 17.579 1.00 92.12 86 PRO A CA 1
ATOM 688 C C . PRO A 1 86 ? -0.427 14.054 16.443 1.00 92.12 86 PRO A C 1
ATOM 690 O O . PRO A 1 86 ? -0.203 14.351 15.275 1.00 92.12 86 PRO A O 1
ATOM 693 N N . ALA A 1 87 ? -1.371 13.167 16.774 1.00 93.50 87 ALA A N 1
ATOM 694 C CA . ALA A 1 87 ? -2.169 12.433 15.792 1.00 93.50 87 ALA A CA 1
ATOM 695 C C . ALA A 1 87 ? -2.955 13.354 14.836 1.00 93.50 87 ALA A C 1
ATOM 697 O O . ALA A 1 87 ? -2.980 13.121 13.629 1.00 93.50 87 ALA A O 1
ATOM 698 N N . GLU A 1 88 ? -3.582 14.418 15.353 1.00 93.06 88 GLU A N 1
ATOM 699 C CA . GLU A 1 88 ? -4.315 15.389 14.528 1.00 93.06 88 GLU A CA 1
ATOM 700 C C . GLU A 1 88 ? -3.375 16.202 13.625 1.00 93.06 88 GLU A C 1
ATOM 702 O O . GLU A 1 88 ? -3.743 16.505 12.490 1.00 93.06 88 GLU A O 1
ATOM 707 N N . LYS A 1 89 ? -2.152 16.508 14.082 1.00 92.06 89 LYS A N 1
ATOM 708 C CA . LYS A 1 89 ? -1.125 17.172 13.262 1.00 92.06 89 LYS A CA 1
ATOM 709 C C . LYS A 1 89 ? -0.635 16.275 12.127 1.00 92.06 89 LYS A C 1
ATOM 711 O O . LYS A 1 89 ? -0.591 16.735 10.987 1.00 92.06 89 LYS A O 1
ATOM 716 N N . ARG A 1 90 ? -0.339 14.999 12.414 1.00 94.38 90 ARG A N 1
ATOM 717 C CA . ARG A 1 90 ? 0.016 13.998 11.391 1.00 94.38 90 ARG A CA 1
ATOM 718 C C . ARG A 1 90 ? -1.069 13.882 10.333 1.00 94.38 90 ARG A C 1
ATOM 720 O O . ARG A 1 90 ? -0.814 14.047 9.144 1.00 94.38 90 ARG A O 1
ATOM 727 N N . HIS A 1 91 ? -2.306 13.677 10.783 1.00 95.31 91 HIS A N 1
ATOM 728 C CA . HIS A 1 91 ? -3.470 13.558 9.911 1.00 95.31 91 HIS A CA 1
ATOM 729 C C . HIS A 1 91 ? -3.664 14.789 9.017 1.00 95.31 91 HIS A C 1
ATOM 731 O O . HIS A 1 91 ? -3.906 14.642 7.819 1.00 95.31 91 HIS A O 1
ATOM 737 N N . ALA A 1 92 ? -3.499 16.001 9.561 1.00 93.38 92 ALA A N 1
ATOM 738 C CA . ALA A 1 92 ? -3.695 17.243 8.815 1.00 93.38 92 ALA A CA 1
ATOM 739 C C . ALA A 1 92 ? -2.837 17.332 7.539 1.00 93.38 92 ALA A C 1
ATOM 741 O O . ALA A 1 92 ? -3.303 17.906 6.553 1.00 93.38 92 ALA A O 1
ATOM 742 N N . ARG A 1 93 ? -1.640 16.723 7.526 1.00 93.25 93 ARG A N 1
ATOM 743 C CA . ARG A 1 93 ? -0.735 16.692 6.360 1.00 93.25 93 ARG A CA 1
ATOM 744 C C . ARG A 1 93 ? -1.285 15.891 5.183 1.00 93.25 93 ARG A C 1
ATOM 746 O O . ARG A 1 93 ? -0.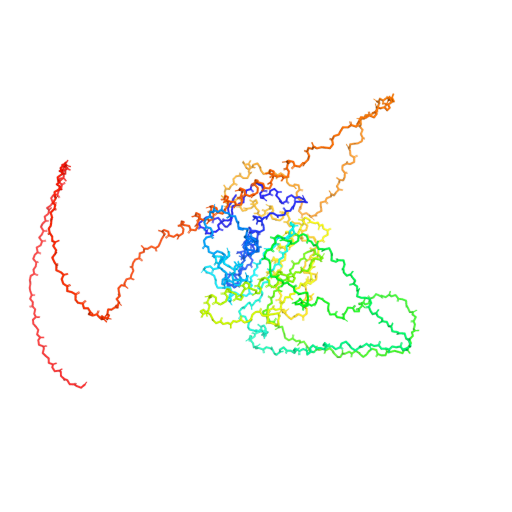986 16.209 4.038 1.00 93.25 93 ARG A O 1
ATOM 753 N N . VAL A 1 94 ? -2.103 14.879 5.462 1.00 95.62 94 VAL A N 1
ATOM 754 C CA . VAL A 1 94 ? -2.641 13.946 4.459 1.00 95.62 94 VAL A CA 1
ATOM 755 C C . VAL A 1 94 ? -4.166 13.966 4.372 1.00 95.62 94 VAL A C 1
ATOM 757 O O . VAL A 1 94 ? -4.758 13.192 3.628 1.00 95.62 94 VAL A O 1
ATOM 760 N N . LYS A 1 95 ? -4.833 14.892 5.069 1.00 93.69 95 LYS A N 1
ATOM 761 C CA . LYS A 1 95 ? -6.297 15.051 5.052 1.00 93.69 95 LYS A CA 1
ATOM 762 C C . LYS A 1 95 ? -6.878 15.164 3.633 1.00 93.69 95 LYS A C 1
ATOM 764 O O . LYS A 1 95 ? -8.031 14.805 3.408 1.00 93.69 95 LYS A O 1
ATOM 769 N N . GLY A 1 96 ? -6.101 15.688 2.682 1.00 93.38 96 GLY A N 1
ATOM 770 C CA . GLY A 1 96 ? -6.501 15.810 1.281 1.00 93.38 96 GLY A CA 1
ATOM 771 C C . GLY A 1 96 ? -6.703 14.472 0.563 1.00 93.38 96 GLY A C 1
ATOM 772 O O . GLY A 1 96 ? -7.596 14.380 -0.276 1.00 93.38 96 GLY A O 1
ATOM 773 N N . TRP A 1 97 ? -5.942 13.436 0.932 1.00 95.50 97 TRP A N 1
ATOM 774 C CA . TRP A 1 97 ? -5.917 12.152 0.221 1.00 95.50 97 TRP A CA 1
ATOM 775 C C . TRP A 1 97 ? -7.262 11.426 0.239 1.00 95.50 97 TRP A C 1
ATOM 777 O O . TRP A 1 97 ? -7.576 10.679 -0.682 1.00 95.50 97 TRP A O 1
ATOM 787 N N . THR A 1 98 ? -8.075 11.642 1.271 1.00 95.06 98 THR A N 1
ATOM 788 C CA . THR A 1 98 ? -9.353 10.946 1.431 1.00 95.06 98 THR A CA 1
ATOM 789 C C . THR A 1 98 ? -10.560 11.826 1.122 1.00 95.06 98 THR A C 1
ATOM 791 O O . THR A 1 98 ? -11.682 11.377 1.327 1.00 95.06 98 THR A O 1
ATOM 794 N N . LYS A 1 99 ? -10.414 13.052 0.591 1.00 91.75 99 LYS A N 1
ATOM 795 C CA . LYS A 1 99 ? -11.547 13.985 0.351 1.00 91.75 99 LYS A CA 1
ATOM 796 C C . LYS A 1 99 ? -12.779 13.316 -0.287 1.00 91.75 99 LYS A C 1
ATOM 798 O O . LYS A 1 99 ? -13.895 13.542 0.176 1.00 91.75 99 LYS A O 1
ATOM 803 N N . SER A 1 100 ? -12.570 12.456 -1.283 1.00 91.25 100 SER A N 1
ATOM 804 C CA . SER A 1 100 ? -13.615 11.753 -2.044 1.00 91.25 100 SER A CA 1
ATOM 805 C C . SER A 1 100 ? -13.759 10.257 -1.713 1.00 91.25 100 SER A C 1
ATOM 807 O O . SER A 1 100 ? -14.495 9.549 -2.397 1.00 91.25 100 SER A O 1
ATOM 809 N N . VAL A 1 101 ? -13.090 9.749 -0.669 1.00 94.06 101 VAL A N 1
ATOM 810 C CA . VAL A 1 101 ? -13.056 8.312 -0.336 1.00 94.06 101 VAL A CA 1
ATOM 811 C C . VAL A 1 101 ? -13.414 8.076 1.127 1.00 94.06 101 VAL A C 1
ATOM 813 O O . VAL A 1 101 ? -12.785 8.631 2.021 1.00 94.06 101 VAL A O 1
ATOM 816 N N . ASP A 1 102 ? -14.394 7.208 1.388 1.00 95.50 102 ASP A N 1
ATOM 817 C CA . ASP A 1 102 ? -14.657 6.687 2.733 1.00 95.50 102 ASP A CA 1
ATOM 818 C C . ASP A 1 102 ? -13.860 5.400 2.978 1.00 95.50 102 ASP A C 1
ATOM 820 O O . ASP A 1 102 ? -14.151 4.355 2.392 1.00 95.50 102 ASP A O 1
ATOM 824 N N . LEU A 1 103 ? -12.849 5.485 3.845 1.00 97.06 103 LEU A N 1
ATOM 825 C CA . LEU A 1 103 ? -11.986 4.361 4.208 1.00 97.06 103 LEU A CA 1
ATOM 826 C C . LEU A 1 103 ? -12.718 3.283 5.019 1.00 97.06 103 LEU A C 1
ATOM 828 O O . LEU A 1 103 ? -12.361 2.113 4.936 1.00 97.06 103 LEU A O 1
ATOM 832 N N . PHE A 1 104 ? -13.750 3.640 5.788 1.00 96.19 104 PHE A N 1
ATOM 833 C CA . PHE A 1 104 ? -14.440 2.689 6.671 1.00 96.19 104 PHE A CA 1
ATOM 834 C C . PHE A 1 104 ? -15.477 1.836 5.938 1.00 96.19 104 PHE A C 1
ATOM 836 O O . PHE A 1 104 ? -15.934 0.831 6.479 1.00 96.19 104 PHE A O 1
ATOM 843 N N . ALA A 1 105 ? -15.804 2.206 4.699 1.00 96.31 105 ALA A N 1
ATOM 844 C CA . ALA A 1 105 ? -16.578 1.391 3.770 1.00 96.31 105 ALA A CA 1
ATOM 845 C C . ALA A 1 105 ? -15.714 0.367 3.006 1.00 96.31 105 ALA A C 1
ATOM 847 O O . ALA A 1 105 ? -16.249 -0.419 2.225 1.00 96.31 105 ALA A O 1
ATOM 848 N N . LYS A 1 106 ? -14.387 0.395 3.190 1.00 98.12 106 LYS A N 1
ATOM 849 C CA . LYS A 1 106 ? -13.448 -0.522 2.540 1.00 98.12 106 LYS A CA 1
ATOM 850 C C . LYS A 1 106 ? -13.266 -1.795 3.359 1.00 98.12 106 LYS A C 1
ATOM 852 O O . LYS A 1 106 ? -13.301 -1.781 4.590 1.00 98.12 106 LYS A O 1
ATOM 857 N N . ASP A 1 107 ? -13.005 -2.880 2.649 1.00 98.19 107 ASP A N 1
ATOM 858 C CA . ASP A 1 107 ? -12.505 -4.134 3.190 1.00 98.19 107 ASP A CA 1
ATOM 859 C C . ASP A 1 107 ? -10.988 -4.084 3.348 1.00 98.19 107 ASP A C 1
ATOM 861 O O . ASP A 1 107 ? -10.476 -4.549 4.360 1.00 98.19 107 ASP A O 1
ATOM 865 N N . PHE A 1 108 ? -10.274 -3.493 2.386 1.00 98.69 108 PHE A N 1
ATOM 866 C CA . PHE A 1 108 ? -8.812 -3.464 2.390 1.00 98.69 108 PHE A CA 1
ATOM 867 C C . PHE A 1 108 ? -8.280 -2.075 2.060 1.00 98.69 108 PHE A C 1
ATOM 869 O O . PHE A 1 108 ? -8.733 -1.430 1.114 1.00 98.69 108 PHE A O 1
ATOM 876 N N . ILE A 1 109 ? -7.298 -1.620 2.834 1.00 98.81 109 ILE A N 1
ATOM 877 C CA . ILE A 1 109 ? -6.528 -0.405 2.565 1.00 98.81 109 ILE A CA 1
ATOM 878 C C . ILE A 1 109 ? -5.063 -0.811 2.472 1.00 98.81 109 ILE A C 1
ATOM 880 O O . ILE A 1 109 ? -4.479 -1.232 3.468 1.00 98.81 109 ILE A O 1
ATOM 884 N N . ILE A 1 110 ? -4.499 -0.702 1.277 1.00 98.81 110 ILE A N 1
ATOM 885 C CA . ILE A 1 110 ? -3.131 -1.089 0.946 1.00 98.81 110 ILE A CA 1
ATOM 886 C C . ILE A 1 110 ? -2.244 0.151 1.011 1.00 98.81 110 ILE A C 1
ATOM 888 O O . ILE A 1 110 ? -2.567 1.181 0.416 1.00 98.81 110 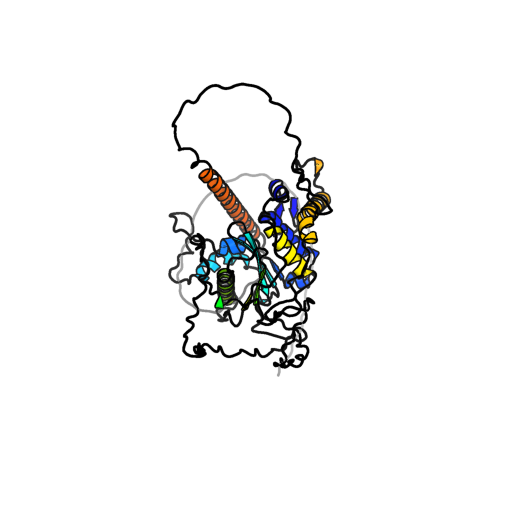ILE A O 1
ATOM 892 N N . ILE A 1 111 ? -1.146 0.045 1.753 1.00 98.81 111 ILE A N 1
ATOM 893 C CA . ILE A 1 111 ? -0.203 1.127 2.017 1.00 98.81 111 ILE A CA 1
ATOM 894 C C . ILE A 1 111 ? 1.209 0.590 1.749 1.00 98.81 111 ILE A C 1
ATOM 896 O O . ILE A 1 111 ? 1.741 -0.131 2.598 1.00 98.81 111 ILE A O 1
ATOM 900 N N . PRO A 1 112 ? 1.818 0.890 0.591 1.00 98.50 112 PRO A N 1
ATOM 901 C CA . PRO A 1 112 ? 3.245 0.659 0.405 1.00 98.50 112 PRO A CA 1
ATOM 902 C C . PRO A 1 112 ? 4.030 1.626 1.302 1.00 98.50 112 PRO A C 1
ATOM 904 O O . PRO A 1 112 ? 3.714 2.817 1.366 1.00 98.50 112 PRO A O 1
ATOM 907 N N . ILE A 1 113 ? 5.021 1.112 2.028 1.00 97.75 113 ILE A N 1
ATOM 908 C CA . ILE A 1 113 ? 5.817 1.887 2.981 1.00 97.75 113 ILE A CA 1
ATOM 909 C C . ILE A 1 113 ? 7.295 1.687 2.662 1.00 97.75 113 ILE A C 1
ATOM 911 O O . ILE A 1 113 ? 7.744 0.557 2.491 1.00 97.75 113 ILE A O 1
ATOM 915 N N . ASN A 1 114 ? 8.035 2.792 2.599 1.00 95.06 114 ASN A N 1
ATOM 916 C CA . ASN A 1 114 ? 9.482 2.800 2.434 1.00 95.06 114 ASN A CA 1
ATOM 917 C C . ASN A 1 114 ? 10.135 3.478 3.645 1.00 95.06 114 ASN A C 1
ATOM 919 O O . ASN A 1 114 ? 9.809 4.628 3.970 1.00 95.06 114 ASN A O 1
ATOM 923 N N . GLU A 1 115 ? 11.038 2.771 4.318 1.00 91.94 115 GLU A N 1
ATOM 924 C CA . GLU A 1 115 ? 11.826 3.256 5.457 1.00 91.94 115 GLU A CA 1
ATOM 925 C C . GLU A 1 115 ? 13.279 2.872 5.245 1.00 91.94 115 GLU A C 1
ATOM 927 O O . GLU A 1 115 ? 13.560 1.698 5.047 1.00 91.94 115 GLU A O 1
ATOM 932 N N . ASN A 1 116 ? 14.187 3.852 5.259 1.00 89.38 116 ASN A N 1
ATOM 933 C CA . ASN A 1 116 ? 15.624 3.617 5.080 1.00 89.38 116 ASN A CA 1
ATOM 934 C C . ASN A 1 116 ? 15.932 2.777 3.823 1.00 89.38 116 ASN A C 1
ATOM 936 O O . ASN A 1 116 ? 16.667 1.795 3.883 1.00 89.38 116 ASN A O 1
ATOM 940 N N . SER A 1 117 ? 15.314 3.144 2.694 1.00 91.88 117 SER A N 1
ATOM 941 C CA . SER A 1 117 ? 15.423 2.439 1.405 1.00 91.88 117 SER A CA 1
ATOM 942 C C . SER A 1 117 ? 14.923 0.988 1.418 1.00 91.88 117 SER A C 1
ATOM 944 O O . SER A 1 117 ? 15.215 0.216 0.506 1.00 91.88 117 SER A O 1
ATOM 946 N N . HIS A 1 118 ? 14.130 0.614 2.423 1.00 95.12 118 HIS A N 1
ATOM 947 C CA . HIS A 1 118 ? 13.516 -0.699 2.539 1.00 95.12 118 HIS A CA 1
ATOM 948 C C . HIS A 1 118 ? 11.995 -0.629 2.380 1.00 95.12 118 HIS A C 1
ATOM 950 O O . HIS A 1 118 ? 11.283 -0.003 3.173 1.00 95.12 118 HIS A O 1
ATOM 956 N N . TRP A 1 119 ? 11.497 -1.318 1.355 1.00 97.50 119 TRP A N 1
ATOM 957 C CA . TRP A 1 119 ? 10.077 -1.445 1.054 1.00 97.50 119 TRP A CA 1
ATOM 958 C C . TRP A 1 119 ? 9.419 -2.580 1.835 1.00 97.50 119 TRP A C 1
ATOM 960 O O . TRP A 1 119 ? 9.854 -3.729 1.806 1.00 97.50 119 TRP A O 1
ATOM 970 N N . PHE A 1 120 ? 8.280 -2.281 2.446 1.00 97.75 120 PHE A N 1
ATOM 971 C CA . PHE A 1 120 ? 7.378 -3.264 3.036 1.00 97.75 120 PHE A CA 1
ATOM 972 C C . PHE A 1 120 ? 5.929 -2.797 2.882 1.00 97.75 120 PHE A C 1
ATOM 974 O O . PHE A 1 120 ? 5.637 -1.705 2.388 1.00 97.75 120 PHE A O 1
ATOM 981 N N . LEU A 1 121 ? 4.988 -3.659 3.255 1.00 98.50 121 LEU A N 1
ATOM 982 C CA . LEU A 1 121 ? 3.580 -3.466 2.938 1.00 98.50 121 LEU A CA 1
ATOM 983 C C . LEU A 1 121 ? 2.714 -3.464 4.192 1.00 98.50 121 LEU A C 1
ATOM 985 O O . LEU A 1 121 ? 2.684 -4.447 4.927 1.00 98.50 121 LEU A O 1
ATOM 989 N N . GLY A 1 122 ? 1.937 -2.401 4.388 1.00 98.31 122 GLY A N 1
ATOM 990 C CA . GLY A 1 122 ? 0.826 -2.382 5.333 1.00 98.31 122 GLY A CA 1
ATOM 991 C C . GLY A 1 122 ? -0.507 -2.665 4.640 1.00 98.31 122 GLY A C 1
ATOM 992 O O . GLY A 1 122 ? -0.834 -2.030 3.639 1.00 98.31 122 GLY A O 1
ATOM 993 N N . ILE A 1 123 ? -1.316 -3.575 5.186 1.00 98.69 123 ILE A N 1
ATOM 994 C CA . ILE A 1 123 ? -2.718 -3.758 4.788 1.00 98.69 123 ILE A CA 1
ATOM 995 C C . ILE A 1 123 ? -3.626 -3.629 6.010 1.00 98.69 123 ILE A C 1
ATOM 997 O O . ILE A 1 123 ? -3.606 -4.462 6.919 1.00 98.69 123 ILE A O 1
ATOM 1001 N N . ILE A 1 124 ? -4.483 -2.609 6.005 1.00 98.69 124 ILE A N 1
ATOM 1002 C CA . ILE A 1 124 ? -5.566 -2.474 6.981 1.00 98.69 124 ILE A CA 1
ATOM 1003 C C . ILE A 1 124 ? -6.763 -3.270 6.465 1.00 98.69 124 ILE A C 1
ATOM 1005 O O . ILE A 1 124 ? -7.302 -2.976 5.399 1.00 98.69 124 ILE A O 1
ATOM 1009 N N . CYS A 1 125 ? -7.177 -4.272 7.230 1.00 98.44 125 CYS A N 1
ATOM 1010 C CA . CYS A 1 125 ? -8.275 -5.168 6.904 1.00 98.44 125 CYS A CA 1
ATOM 1011 C C . CYS A 1 125 ? -9.510 -4.803 7.729 1.00 98.44 125 CYS A C 1
ATOM 1013 O O . CYS A 1 125 ? -9.424 -4.602 8.938 1.00 98.44 125 CYS A O 1
ATOM 1015 N N . PHE A 1 126 ? -10.657 -4.739 7.064 1.00 97.69 126 PHE A N 1
ATOM 1016 C CA . PHE A 1 126 ? -11.992 -4.492 7.603 1.00 97.69 126 PHE A CA 1
ATOM 1017 C C . PHE A 1 126 ? -12.082 -3.344 8.631 1.00 97.69 126 PHE A C 1
ATOM 1019 O O . PHE A 1 126 ? -12.685 -3.527 9.695 1.00 97.69 126 PHE A O 1
ATOM 1026 N N . PRO A 1 127 ? -11.547 -2.139 8.336 1.00 96.25 127 PRO A N 1
ATOM 1027 C CA . PRO A 1 127 ? -11.533 -1.005 9.269 1.00 96.25 127 PRO A CA 1
ATOM 1028 C C . PRO A 1 127 ? -12.934 -0.586 9.749 1.00 96.25 127 PRO A C 1
ATOM 1030 O O . PRO A 1 127 ? -13.080 -0.018 10.832 1.00 96.25 127 PRO A O 1
ATOM 1033 N N . GLY A 1 128 ? -13.983 -0.880 8.973 1.00 94.19 128 GLY A N 1
ATOM 1034 C CA . GLY A 1 128 ? -15.374 -0.611 9.334 1.00 94.19 128 GLY A CA 1
ATOM 1035 C C . GLY A 1 128 ? -15.936 -1.500 10.451 1.00 94.19 128 GLY A C 1
ATOM 1036 O O . GLY A 1 128 ? -16.823 -1.054 11.179 1.00 94.19 128 GLY A O 1
ATOM 1037 N N . LEU A 1 129 ? -15.403 -2.709 10.666 1.00 94.25 129 LEU A N 1
ATOM 1038 C CA . LEU A 1 129 ? -15.947 -3.688 11.619 1.00 94.25 129 LEU A CA 1
ATOM 1039 C C . LEU A 1 129 ? -15.569 -3.381 13.072 1.00 94.25 129 LEU A C 1
ATOM 1041 O O . LEU A 1 129 ? -14.423 -3.058 13.359 1.00 94.25 129 LEU A O 1
ATOM 1045 N N . LEU A 1 130 ? -16.514 -3.531 14.005 1.00 90.81 130 LEU A N 1
ATOM 1046 C CA . LEU A 1 130 ? -16.280 -3.291 15.441 1.00 90.81 130 LEU A CA 1
ATOM 1047 C C . LEU A 1 130 ? -15.558 -4.443 16.156 1.00 90.81 130 LEU A C 1
ATOM 1049 O O . LEU A 1 130 ? -15.105 -4.270 17.282 1.00 90.81 130 LEU A O 1
ATOM 1053 N N . GLY A 1 131 ? -15.472 -5.607 15.521 1.00 92.19 131 GLY A N 1
ATOM 1054 C CA . GLY A 1 131 ? -14.852 -6.800 16.075 1.00 92.19 131 GLY A CA 1
ATOM 1055 C C . GLY A 1 131 ? -14.991 -7.989 15.126 1.00 92.19 131 GLY A C 1
ATOM 1056 O O . GLY A 1 131 ? -15.433 -7.812 13.983 1.00 92.19 131 GLY A O 1
ATOM 1057 N N . PRO A 1 132 ? -14.618 -9.195 15.578 1.00 94.06 132 PRO A N 1
ATOM 1058 C CA . PRO A 1 132 ? -14.670 -10.394 14.757 1.00 94.06 132 PRO A CA 1
ATOM 1059 C C . PRO A 1 132 ? -16.091 -10.800 14.382 1.00 94.06 132 PRO A C 1
ATOM 1061 O O . PRO A 1 132 ? -16.988 -10.866 15.224 1.00 94.06 132 PRO A O 1
ATOM 1064 N N . VAL A 1 133 ? -16.274 -11.144 13.113 1.00 95.38 133 VAL A N 1
ATOM 1065 C CA . VAL A 1 133 ? -17.513 -11.716 12.586 1.00 95.38 133 VAL A CA 1
ATOM 1066 C C . VAL A 1 133 ? -17.205 -12.946 11.743 1.00 95.38 133 VAL A C 1
ATOM 1068 O O . VAL A 1 133 ? -16.110 -13.090 11.193 1.00 95.38 133 VAL A O 1
ATOM 1071 N N . ARG A 1 134 ? -18.177 -13.846 11.608 1.00 95.19 134 ARG A N 1
ATOM 1072 C CA . ARG A 1 134 ? -18.053 -14.991 10.703 1.00 95.19 134 ARG A CA 1
ATOM 1073 C C . ARG A 1 134 ? -17.966 -14.530 9.254 1.00 95.19 134 ARG A C 1
ATOM 1075 O O . ARG A 1 134 ? -18.679 -13.614 8.840 1.00 95.19 134 ARG A O 1
ATOM 1082 N N . MET A 1 135 ? -17.134 -15.209 8.468 1.00 93.31 135 MET A N 1
ATOM 1083 C CA . MET A 1 135 ? -16.991 -14.928 7.035 1.00 93.31 135 MET A CA 1
ATOM 1084 C C . MET A 1 135 ? -18.287 -15.169 6.246 1.00 93.31 135 MET A C 1
ATOM 1086 O O . MET A 1 135 ? -18.540 -14.469 5.271 1.00 93.31 135 MET A O 1
ATOM 1090 N N . SER A 1 136 ? -19.108 -16.137 6.667 1.00 93.50 136 SER A N 1
ATOM 1091 C CA . SER A 1 136 ? -20.297 -16.601 5.939 1.00 93.50 136 SER A CA 1
ATOM 1092 C C . SER A 1 136 ? -21.514 -15.683 6.065 1.00 93.50 136 SER A C 1
ATOM 1094 O O . SER A 1 136 ? -22.194 -15.434 5.073 1.00 93.50 136 SER A O 1
ATOM 1096 N N . ASP A 1 137 ? -21.815 -15.203 7.271 1.00 93.25 137 ASP A N 1
ATOM 1097 C CA . ASP A 1 137 ? -23.076 -14.514 7.579 1.00 93.25 137 ASP A CA 1
ATOM 1098 C C . ASP A 1 137 ? -22.893 -13.181 8.325 1.00 93.25 137 ASP A C 1
ATOM 1100 O O . ASP A 1 137 ? -23.876 -12.513 8.642 1.00 93.25 137 ASP A O 1
ATOM 1104 N N . ASN A 1 138 ? -21.647 -12.756 8.569 1.00 93.25 138 ASN A N 1
ATOM 1105 C CA . ASN A 1 138 ? -21.305 -11.566 9.355 1.00 93.25 138 ASN A CA 1
ATOM 1106 C C . ASN A 1 138 ? -21.848 -11.586 10.795 1.00 93.25 138 ASN A C 1
ATOM 1108 O O . ASN A 1 138 ? -21.961 -10.531 11.424 1.00 93.25 138 ASN A O 1
ATOM 1112 N N . THR A 1 139 ? -22.176 -12.756 11.348 1.00 93.81 139 THR A N 1
ATOM 1113 C CA . THR A 1 139 ? -22.589 -12.841 12.751 1.00 93.81 139 THR A CA 1
ATOM 1114 C C . THR A 1 139 ? -21.393 -12.588 13.676 1.00 93.81 139 THR A C 1
ATOM 1116 O O . THR A 1 139 ? -20.301 -13.106 13.412 1.00 93.81 139 THR A O 1
ATOM 1119 N N . PRO A 1 140 ? -21.555 -11.787 14.747 1.00 93.12 140 PRO A N 1
ATOM 1120 C CA . PRO A 1 140 ? -20.487 -11.536 15.711 1.00 93.12 140 PRO A CA 1
ATOM 1121 C C . PRO A 1 140 ? -19.968 -12.823 16.355 1.00 93.12 140 PRO A C 1
ATOM 1123 O O . PRO A 1 140 ? -20.749 -13.705 16.716 1.00 93.12 140 PRO A O 1
ATOM 1126 N N . VAL A 1 141 ? -18.651 -12.910 16.530 1.00 90.19 141 VAL A N 1
ATOM 1127 C CA . VAL A 1 141 ? -17.987 -14.009 17.240 1.00 90.19 141 VAL A CA 1
ATOM 1128 C C . VAL A 1 141 ? -17.452 -13.475 18.564 1.00 90.19 141 VAL A C 1
ATOM 1130 O O . VAL A 1 141 ? -16.742 -12.473 18.582 1.00 90.19 141 VAL A O 1
ATOM 1133 N N . GLU A 1 142 ? -17.780 -14.138 19.674 1.00 77.94 142 GLU A N 1
ATOM 1134 C CA . GLU A 1 142 ? -17.244 -13.768 20.987 1.00 77.94 142 GLU A CA 1
ATOM 1135 C C . GLU A 1 142 ? -15.725 -13.996 21.022 1.00 77.94 142 GLU A C 1
ATOM 1137 O O . GLU A 1 142 ? -15.239 -15.107 20.782 1.00 77.94 142 GLU A O 1
ATOM 1142 N N . THR A 1 143 ? -14.963 -12.941 21.319 1.00 65.06 143 THR A N 1
ATOM 1143 C CA . THR A 1 143 ? -13.531 -13.047 21.590 1.00 65.06 143 THR A CA 1
ATOM 1144 C C . THR A 1 143 ? -13.348 -13.675 22.964 1.00 65.06 143 THR A C 1
ATOM 1146 O O . THR A 1 143 ? -13.792 -13.147 23.981 1.00 65.06 143 THR A O 1
ATOM 1149 N N . VAL A 1 144 ? -12.703 -14.842 23.018 1.00 54.00 144 VAL A N 1
ATOM 1150 C CA . VAL A 1 144 ? -12.245 -15.402 24.293 1.00 54.00 144 VAL A CA 1
ATOM 1151 C C . VAL A 1 144 ? -10.966 -14.662 24.660 1.00 54.00 144 VAL A C 1
ATOM 1153 O O . VAL A 1 144 ? -9.866 -15.169 24.442 1.00 54.00 144 VAL A O 1
ATOM 1156 N N . ASP A 1 145 ? -11.105 -13.440 25.164 1.00 49.38 145 ASP A N 1
ATOM 1157 C CA . ASP A 1 145 ? -9.978 -12.709 25.724 1.00 49.38 145 ASP A CA 1
ATOM 1158 C C . ASP A 1 145 ? -9.516 -13.487 26.957 1.00 49.38 145 ASP A C 1
ATOM 1160 O O . ASP A 1 145 ? -10.186 -13.537 27.993 1.00 49.38 145 ASP A O 1
ATOM 1164 N N . LYS A 1 146 ? -8.392 -14.202 26.825 1.00 38.97 146 LYS A N 1
ATOM 1165 C CA . LYS A 1 146 ? -7.744 -14.801 27.988 1.00 38.97 146 LYS A CA 1
ATOM 1166 C C . LYS A 1 146 ? -7.360 -13.637 28.904 1.00 38.97 146 LYS A C 1
ATOM 1168 O O . LYS A 1 146 ? -6.648 -12.748 28.445 1.00 38.97 146 LYS A O 1
ATOM 1173 N N . PRO A 1 147 ? -7.787 -13.619 30.176 1.00 34.28 147 PRO A N 1
ATOM 1174 C CA . PRO A 1 147 ? -7.323 -12.596 31.097 1.00 34.28 147 PRO A CA 1
ATOM 1175 C C . PRO A 1 147 ? -5.798 -12.684 31.189 1.00 34.28 147 PRO A C 1
ATOM 1177 O O . PRO A 1 147 ? -5.257 -13.763 31.449 1.00 34.28 147 PRO A O 1
ATOM 1180 N N . ASN A 1 148 ? -5.123 -11.557 30.954 1.00 34.47 148 ASN A N 1
ATOM 1181 C CA . ASN A 1 148 ? -3.685 -11.406 31.137 1.00 34.47 148 ASN A CA 1
ATOM 1182 C C . ASN A 1 148 ? -3.298 -11.917 32.527 1.00 34.47 148 ASN A C 1
ATOM 1184 O O . ASN A 1 148 ? -3.590 -11.288 33.544 1.00 34.47 148 ASN A O 1
ATOM 1188 N N . ALA A 1 149 ? -2.620 -13.061 32.579 1.00 34.53 149 ALA A N 1
ATOM 1189 C CA . ALA A 1 149 ? -1.921 -13.505 33.772 1.00 34.53 149 ALA A CA 1
ATOM 1190 C C . ALA A 1 149 ? -0.602 -12.724 33.877 1.00 34.53 149 ALA A C 1
ATOM 1192 O O . ALA A 1 149 ? 0.482 -13.284 33.758 1.00 34.53 149 ALA A O 1
ATOM 1193 N N . SER A 1 150 ? -0.690 -11.410 34.096 1.00 42.22 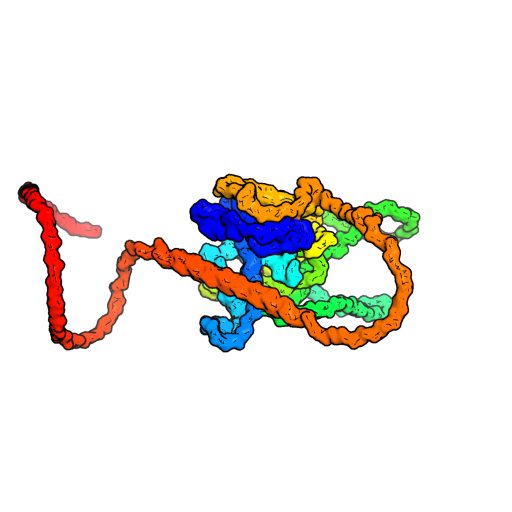150 SER A N 1
ATOM 1194 C CA . SER A 1 150 ? 0.438 -10.605 34.561 1.00 42.22 150 SER A CA 1
ATOM 1195 C C . SER A 1 150 ? 0.671 -10.940 36.037 1.00 42.22 150 SER A C 1
ATOM 1197 O O . SER A 1 150 ? 0.167 -10.283 36.948 1.00 42.22 150 SER A O 1
ATOM 1199 N N . GLY A 1 151 ? 1.369 -12.043 36.271 1.00 32.59 151 GLY A N 1
ATOM 1200 C CA . GLY A 1 151 ? 1.701 -12.541 37.595 1.00 32.59 151 GLY A CA 1
ATOM 1201 C C . GLY A 1 151 ? 2.919 -13.437 37.500 1.00 32.59 151 GLY A C 1
ATOM 1202 O O . GLY A 1 151 ? 2.794 -14.657 37.552 1.00 32.59 151 GLY A O 1
ATOM 1203 N N . ALA A 1 152 ? 4.093 -12.829 37.333 1.00 37.19 152 ALA A N 1
ATOM 1204 C CA . ALA A 1 152 ? 5.368 -13.517 37.458 1.00 37.19 152 ALA A CA 1
ATOM 1205 C C . ALA A 1 152 ? 5.515 -14.046 38.896 1.00 37.19 152 ALA A C 1
ATOM 1207 O O . ALA A 1 152 ? 5.950 -13.335 39.800 1.00 37.19 152 ALA A O 1
ATOM 1208 N N . ALA A 1 153 ? 5.120 -15.296 39.123 1.00 33.03 153 ALA A N 1
ATOM 1209 C CA . ALA A 1 153 ? 5.558 -16.047 40.287 1.00 33.03 153 ALA A CA 1
ATOM 1210 C C . ALA A 1 153 ? 6.918 -16.681 39.947 1.00 33.03 153 ALA A C 1
ATOM 1212 O O . ALA A 1 153 ? 7.012 -17.388 38.941 1.00 33.03 153 ALA A O 1
ATOM 1213 N N . PRO A 1 154 ? 7.980 -16.458 40.741 1.00 38.56 154 PRO A N 1
ATOM 1214 C CA . PRO A 1 154 ? 9.260 -17.101 40.491 1.00 38.56 154 PRO A CA 1
ATOM 1215 C C . PRO A 1 154 ? 9.130 -18.606 40.754 1.00 38.56 154 PRO A C 1
ATOM 1217 O O . PRO A 1 154 ? 8.823 -19.035 41.869 1.00 38.56 154 PRO A O 1
ATOM 1220 N N . ALA A 1 155 ? 9.359 -19.420 39.724 1.00 35.47 155 ALA A N 1
ATOM 1221 C CA . ALA A 1 155 ? 9.461 -20.864 39.874 1.00 35.47 155 ALA A CA 1
ATOM 1222 C C . ALA A 1 155 ? 10.763 -21.201 40.620 1.00 35.47 155 ALA A C 1
ATOM 1224 O O . ALA A 1 155 ? 11.855 -20.850 40.180 1.00 35.47 155 ALA A O 1
ATOM 1225 N N . THR A 1 156 ? 10.650 -21.873 41.765 1.00 33.69 156 THR A N 1
ATOM 1226 C CA . THR A 1 156 ? 11.787 -22.387 42.541 1.00 33.69 156 THR A CA 1
ATOM 1227 C C . THR A 1 156 ? 11.891 -23.897 42.350 1.00 33.69 156 THR A C 1
ATOM 1229 O O . THR A 1 156 ? 10.937 -24.627 42.613 1.00 33.69 156 THR A O 1
ATOM 1232 N N . ILE A 1 157 ? 13.061 -24.378 41.920 1.00 35.34 157 ILE A N 1
ATOM 1233 C CA . ILE A 1 157 ? 13.444 -25.794 41.982 1.00 35.34 157 ILE A CA 1
ATOM 1234 C C . ILE A 1 157 ? 14.717 -25.866 42.834 1.00 35.34 157 ILE A C 1
ATOM 1236 O O . ILE A 1 157 ? 15.801 -25.499 42.389 1.00 35.34 157 ILE A O 1
ATOM 1240 N N . GLY A 1 158 ? 14.586 -26.314 44.085 1.00 59.09 158 GLY A N 1
ATOM 1241 C CA . GLY A 1 158 ? 15.715 -26.455 45.013 1.00 59.09 158 GLY A CA 1
ATOM 1242 C C . GLY A 1 158 ? 16.291 -25.132 45.546 1.00 59.09 158 GLY A C 1
ATOM 1243 O O . GLY A 1 158 ? 15.605 -24.116 45.607 1.00 59.09 158 GLY A O 1
ATOM 1244 N N . ALA A 1 159 ? 17.554 -25.167 45.987 1.00 38.94 159 ALA A N 1
ATOM 1245 C CA . ALA A 1 159 ? 18.250 -24.057 46.654 1.00 38.94 159 ALA A CA 1
ATOM 1246 C C . ALA A 1 159 ? 18.953 -23.077 45.689 1.00 38.94 159 ALA A C 1
ATOM 1248 O O . ALA A 1 159 ? 19.852 -22.345 46.102 1.00 38.94 159 ALA A O 1
ATOM 1249 N N . THR A 1 160 ? 18.580 -23.065 44.408 1.00 37.53 160 THR A N 1
ATOM 1250 C CA . THR A 1 160 ? 19.231 -22.230 43.392 1.00 37.53 160 THR A CA 1
ATOM 1251 C C . THR A 1 160 ? 18.200 -21.325 42.731 1.00 37.53 160 THR A C 1
ATOM 1253 O O . THR A 1 160 ? 17.296 -21.785 42.040 1.00 37.53 160 THR A O 1
ATOM 1256 N N . THR A 1 161 ? 18.332 -20.022 42.964 1.00 34.41 161 THR A N 1
ATOM 1257 C CA . THR A 1 161 ? 17.523 -18.986 42.320 1.00 34.41 161 THR A CA 1
ATOM 1258 C C . THR A 1 161 ? 18.090 -18.727 40.926 1.00 34.41 161 THR A C 1
ATOM 1260 O O . THR A 1 161 ? 19.214 -18.244 40.809 1.00 34.41 161 THR A O 1
ATOM 1263 N N . ILE A 1 162 ? 17.339 -19.051 39.872 1.00 41.59 162 ILE A N 1
ATOM 1264 C CA . ILE A 1 162 ? 17.681 -18.645 38.503 1.00 41.59 162 ILE A CA 1
ATOM 1265 C C . ILE A 1 162 ? 17.068 -17.265 38.284 1.00 41.59 162 ILE A C 1
ATOM 1267 O O . ILE A 1 162 ? 15.866 -17.131 38.060 1.00 41.59 162 ILE A O 1
ATOM 1271 N N . THR A 1 163 ? 17.889 -16.226 38.378 1.00 34.00 163 THR A N 1
ATOM 1272 C CA . THR A 1 163 ? 17.540 -14.917 37.830 1.00 34.00 163 THR A CA 1
ATOM 1273 C C . THR A 1 163 ? 17.608 -15.059 36.314 1.00 34.00 163 THR A C 1
ATOM 1275 O O . THR A 1 163 ? 18.687 -15.275 35.764 1.00 34.00 163 THR A O 1
ATOM 1278 N N . MET A 1 164 ? 16.459 -15.016 35.639 1.00 30.97 164 MET A N 1
ATOM 1279 C CA . MET A 1 164 ? 16.412 -14.980 34.181 1.00 30.97 164 MET A CA 1
ATOM 1280 C C . MET A 1 164 ? 17.107 -13.689 33.749 1.00 30.97 164 MET A C 1
ATOM 1282 O O . MET A 1 164 ? 16.612 -12.594 34.013 1.00 30.97 164 MET A O 1
ATOM 1286 N N . VAL A 1 165 ? 18.305 -13.815 33.183 1.00 32.41 165 VAL A N 1
ATOM 1287 C CA . VAL A 1 165 ? 18.992 -12.688 32.561 1.00 32.41 165 VAL A CA 1
ATOM 1288 C C . VAL A 1 165 ? 18.122 -12.321 31.370 1.00 32.41 165 VAL A C 1
ATOM 1290 O O . VAL A 1 165 ? 17.929 -13.150 30.480 1.00 32.41 165 VAL A O 1
ATOM 1293 N N . GLN A 1 166 ? 17.506 -11.140 31.416 1.00 32.12 166 GLN A N 1
ATOM 1294 C CA . GLN A 1 166 ? 16.807 -10.587 30.266 1.00 32.12 166 GLN A CA 1
ATOM 1295 C C . GLN A 1 166 ? 17.790 -10.646 29.101 1.00 32.12 166 GLN A C 1
ATOM 1297 O O . GLN A 1 166 ? 18.894 -10.110 29.207 1.00 32.12 166 GLN A O 1
ATOM 1302 N N . SER A 1 167 ? 17.427 -11.365 28.039 1.00 32.91 167 SER A N 1
ATOM 1303 C CA . SER A 1 167 ? 18.138 -11.272 26.775 1.00 32.91 167 SER A CA 1
ATOM 1304 C C . SER A 1 167 ? 18.166 -9.796 26.417 1.00 32.91 167 SER A C 1
ATOM 1306 O O . SER A 1 167 ? 17.132 -9.209 26.115 1.00 32.91 167 SER A O 1
ATOM 1308 N N . THR A 1 168 ? 19.335 -9.179 26.537 1.00 29.28 168 THR A N 1
ATOM 1309 C CA . THR A 1 168 ? 19.594 -7.873 25.959 1.00 29.28 168 THR A CA 1
ATOM 1310 C C . THR A 1 168 ? 19.521 -8.079 24.458 1.00 29.28 168 THR A C 1
ATOM 1312 O O . THR A 1 168 ? 20.502 -8.480 23.831 1.00 29.28 168 THR A O 1
ATOM 1315 N N . THR A 1 169 ? 18.330 -7.891 23.891 1.00 32.88 169 THR A N 1
ATOM 1316 C CA . THR A 1 169 ? 18.210 -7.512 22.491 1.00 32.88 169 THR A CA 1
ATOM 1317 C C . THR A 1 169 ? 19.127 -6.312 22.334 1.00 32.88 169 THR A C 1
ATOM 1319 O O . THR A 1 169 ? 19.010 -5.345 23.086 1.00 32.88 169 THR A O 1
ATOM 1322 N N . ILE A 1 170 ? 20.108 -6.423 21.446 1.00 29.22 170 ILE A N 1
ATOM 1323 C CA . ILE A 1 170 ? 20.917 -5.283 21.044 1.00 29.22 170 ILE A CA 1
ATOM 1324 C C . ILE A 1 170 ? 19.924 -4.327 20.379 1.00 29.22 170 ILE A C 1
ATOM 1326 O O . ILE A 1 170 ? 19.557 -4.525 19.225 1.00 29.22 170 ILE A O 1
ATOM 1330 N N . THR A 1 171 ? 19.416 -3.349 21.129 1.00 33.34 171 THR A N 1
ATOM 1331 C CA . THR A 1 171 ? 18.835 -2.139 20.561 1.00 33.34 171 THR A CA 1
ATOM 1332 C C . THR A 1 171 ? 19.995 -1.425 19.889 1.00 33.34 171 THR A C 1
ATOM 1334 O O . THR A 1 171 ? 20.722 -0.657 20.512 1.00 33.34 171 THR A O 1
ATOM 1337 N N . LEU A 1 172 ? 20.223 -1.752 18.619 1.00 33.94 172 LEU A N 1
ATOM 1338 C CA . LEU A 1 172 ? 20.713 -0.741 17.700 1.00 33.94 172 LEU A CA 1
ATOM 1339 C C . LEU A 1 172 ? 19.614 0.317 17.734 1.00 33.94 172 LEU A C 1
ATOM 1341 O O . LEU A 1 172 ? 18.518 0.044 17.256 1.00 33.94 172 LEU A O 1
ATOM 1345 N N . GLU A 1 173 ? 19.846 1.424 18.437 1.00 34.16 173 GLU A N 1
ATOM 1346 C CA . GLU A 1 173 ? 19.053 2.632 18.238 1.00 34.16 173 GLU A CA 1
ATOM 1347 C C . GLU A 1 173 ? 19.291 2.997 16.772 1.00 34.16 173 GLU A C 1
ATOM 1349 O O . GLU A 1 173 ? 20.421 3.356 16.434 1.00 34.16 173 GLU A O 1
ATOM 1354 N N . PRO A 1 174 ? 18.323 2.785 15.863 1.00 45.44 174 PRO A N 1
ATOM 1355 C CA . PRO A 1 174 ? 18.468 3.341 14.536 1.00 45.44 174 PRO A CA 1
ATOM 1356 C C . PRO A 1 174 ? 18.412 4.858 14.718 1.00 45.44 174 PRO A C 1
ATOM 1358 O O . PRO A 1 174 ? 17.778 5.342 15.662 1.00 45.44 174 PRO A O 1
ATOM 1361 N N . ASP A 1 175 ? 19.048 5.603 13.823 1.00 40.50 175 ASP A N 1
ATOM 1362 C CA . ASP A 1 175 ? 18.923 7.056 13.689 1.00 40.50 175 ASP A CA 1
ATOM 1363 C C . ASP A 1 175 ? 17.473 7.457 13.295 1.00 40.50 175 ASP A C 1
ATOM 1365 O O . ASP A 1 175 ? 17.215 8.108 12.288 1.00 40.50 175 ASP A O 1
ATOM 1369 N N . ASP A 1 176 ? 16.481 7.032 14.082 1.00 49.50 176 ASP A N 1
ATOM 1370 C CA . ASP A 1 176 ? 15.036 7.222 13.920 1.00 49.50 176 ASP A CA 1
ATOM 1371 C C . ASP A 1 176 ? 14.593 8.625 14.370 1.00 49.50 176 ASP A C 1
ATOM 1373 O O . ASP A 1 176 ? 13.396 8.901 14.506 1.00 49.50 176 ASP A O 1
ATOM 1377 N N . GLU A 1 177 ? 15.534 9.536 14.636 1.00 53.34 177 GLU A N 1
ATOM 1378 C CA . GLU A 1 177 ? 15.216 10.866 15.148 1.00 53.34 177 GLU A CA 1
ATOM 1379 C C . GLU A 1 177 ? 14.441 11.725 14.135 1.00 53.34 177 GLU A C 1
ATOM 1381 O O . GLU A 1 177 ? 13.840 12.713 14.543 1.00 53.34 177 GLU A O 1
ATOM 1386 N N . ASP A 1 178 ? 14.347 11.358 12.854 1.00 65.12 178 ASP A N 1
ATOM 1387 C CA . ASP A 1 178 ? 13.821 12.254 11.813 1.00 65.12 178 ASP A CA 1
ATOM 1388 C C . ASP A 1 178 ? 12.331 12.102 11.461 1.00 65.12 178 ASP A C 1
ATOM 1390 O O . ASP A 1 178 ? 11.760 12.971 10.787 1.00 65.12 178 ASP A O 1
ATOM 1394 N N . ARG A 1 179 ? 11.637 11.063 11.947 1.00 82.81 179 ARG A N 1
ATOM 1395 C CA . ARG A 1 179 ? 10.215 10.826 11.622 1.00 82.81 179 ARG A CA 1
ATOM 1396 C C . ARG A 1 179 ? 9.271 11.178 12.776 1.00 82.81 179 ARG A C 1
ATOM 1398 O O . ARG A 1 179 ? 9.528 10.911 13.944 1.00 82.81 179 ARG A O 1
ATOM 1405 N N . ASP A 1 180 ? 8.141 11.806 12.452 1.00 89.88 180 ASP A N 1
ATOM 1406 C CA . ASP A 1 180 ? 7.033 12.077 13.381 1.00 89.88 180 ASP A CA 1
ATOM 1407 C C . ASP A 1 180 ? 6.063 10.895 13.329 1.00 89.88 180 ASP A C 1
ATOM 1409 O O . ASP A 1 180 ? 5.017 10.972 12.686 1.00 89.88 180 ASP A O 1
ATOM 1413 N N . GLU A 1 181 ? 6.440 9.781 13.954 1.00 91.00 181 GLU A N 1
ATOM 1414 C CA . GLU A 1 181 ? 5.583 8.605 14.126 1.00 91.00 181 GLU A CA 1
ATOM 1415 C C . GLU A 1 181 ? 4.898 8.606 15.499 1.00 91.00 181 GLU A C 1
ATOM 1417 O O . GLU A 1 181 ? 5.196 9.404 16.392 1.00 91.00 181 GLU A O 1
ATOM 1422 N N . ALA A 1 182 ? 3.899 7.746 15.673 1.00 90.81 182 ALA A N 1
ATOM 1423 C CA . ALA A 1 182 ? 3.403 7.425 17.001 1.00 90.81 182 ALA A CA 1
ATOM 1424 C C . ALA A 1 182 ? 4.387 6.492 17.718 1.00 90.81 182 ALA A C 1
ATOM 1426 O O . ALA A 1 182 ? 4.971 5.604 17.098 1.00 90.81 182 ALA A O 1
ATOM 1427 N N . GLU A 1 183 ? 4.494 6.646 19.037 1.00 88.44 183 GLU A N 1
ATOM 1428 C CA . GLU A 1 183 ? 5.180 5.665 19.877 1.00 88.44 183 GLU A CA 1
ATOM 1429 C C . GLU A 1 183 ? 4.517 4.291 19.713 1.00 88.44 183 GLU A C 1
ATOM 1431 O O . GLU A 1 183 ? 3.289 4.166 19.790 1.00 88.44 183 GLU A O 1
ATOM 1436 N N . GLY A 1 184 ? 5.335 3.275 19.449 1.00 83.31 184 GLY A N 1
ATOM 1437 C CA . GLY A 1 184 ? 4.916 1.890 19.271 1.00 83.31 184 GLY A CA 1
ATOM 1438 C C . GLY A 1 184 ? 5.399 1.030 20.429 1.00 83.31 184 GLY A C 1
ATOM 1439 O O . GLY A 1 184 ? 6.517 1.207 20.903 1.00 83.31 184 GLY A O 1
ATOM 1440 N N . ASP A 1 185 ? 4.556 0.100 20.867 1.00 87.00 185 ASP A N 1
ATOM 1441 C CA . ASP A 1 185 ? 4.907 -0.926 21.849 1.00 87.00 185 ASP A CA 1
ATOM 1442 C C . ASP A 1 185 ? 4.866 -2.297 21.163 1.00 87.00 185 ASP A C 1
ATOM 1444 O O . ASP A 1 185 ? 3.895 -2.631 20.481 1.00 87.00 185 ASP A O 1
ATOM 1448 N N . ASP A 1 186 ? 5.919 -3.095 21.313 1.00 85.06 186 ASP A N 1
ATOM 1449 C CA . ASP A 1 186 ? 6.004 -4.429 20.713 1.00 85.06 186 ASP A CA 1
ATOM 1450 C C . ASP A 1 186 ? 5.010 -5.407 21.350 1.00 85.06 186 ASP A C 1
ATOM 1452 O O . ASP A 1 186 ? 4.569 -6.346 20.687 1.00 85.06 186 ASP A O 1
ATOM 1456 N N . GLU A 1 187 ? 4.565 -5.144 22.586 1.00 83.94 187 GLU A N 1
ATOM 1457 C CA . GLU A 1 187 ? 3.453 -5.868 23.213 1.00 83.94 187 GLU A CA 1
ATOM 1458 C C . GLU A 1 187 ? 2.113 -5.653 22.477 1.00 83.94 187 GLU A C 1
ATOM 1460 O O . GLU A 1 187 ? 1.153 -6.397 22.700 1.00 83.94 187 GLU A O 1
ATOM 1465 N N . ASP A 1 188 ? 2.022 -4.650 21.594 1.00 82.56 188 ASP A N 1
ATOM 1466 C CA . ASP A 1 188 ? 0.831 -4.362 20.785 1.00 82.56 188 ASP A CA 1
ATOM 1467 C C . ASP A 1 188 ? 0.787 -5.135 19.456 1.00 82.56 188 ASP A C 1
ATOM 1469 O O . ASP A 1 188 ? -0.211 -5.032 18.721 1.00 82.56 188 ASP A O 1
ATOM 1473 N N . LEU A 1 189 ? 1.858 -5.862 19.121 1.00 86.94 189 LEU A N 1
ATOM 1474 C CA . LEU A 1 189 ? 1.920 -6.746 17.963 1.00 86.94 189 LEU A CA 1
ATOM 1475 C C . LEU A 1 189 ? 1.584 -8.180 18.375 1.00 86.94 189 LEU A C 1
ATOM 1477 O O . LEU A 1 189 ? 2.164 -8.751 19.295 1.00 86.94 189 LEU A O 1
ATOM 1481 N N . GLU A 1 190 ? 0.651 -8.796 17.654 1.00 86.38 190 GLU A N 1
ATOM 1482 C CA . GLU A 1 190 ? 0.286 -10.191 17.880 1.00 86.38 190 GLU A CA 1
ATOM 1483 C C . GLU A 1 190 ? 1.481 -11.103 17.544 1.00 86.38 190 GLU A C 1
ATOM 1485 O O . GLU A 1 190 ? 2.017 -11.032 16.428 1.00 86.38 190 GLU A O 1
ATOM 1490 N N . PRO A 1 191 ? 1.907 -11.979 18.476 1.00 74.69 191 PRO A N 1
ATOM 1491 C CA . PRO A 1 191 ? 3.076 -12.811 18.273 1.00 74.69 191 PRO A CA 1
ATOM 1492 C C . PRO A 1 191 ? 2.838 -13.804 17.140 1.00 74.69 191 PRO A C 1
ATOM 1494 O O . PRO A 1 191 ? 1.813 -14.482 17.042 1.00 74.69 191 PRO A O 1
ATOM 1497 N N . ASN A 1 192 ? 3.852 -13.935 16.296 1.00 62.09 192 ASN A N 1
ATOM 1498 C CA . ASN A 1 192 ? 3.822 -14.807 15.130 1.00 62.09 192 ASN A CA 1
ATOM 1499 C C . ASN A 1 192 ? 4.143 -16.282 15.477 1.00 62.09 192 ASN A C 1
ATOM 1501 O O . ASN A 1 192 ? 4.140 -17.162 14.612 1.00 62.09 192 ASN A O 1
ATOM 1505 N N . SER A 1 193 ? 4.454 -16.570 16.745 1.00 50.97 193 SER A N 1
ATOM 1506 C CA . SER A 1 193 ? 4.700 -17.909 17.275 1.00 50.97 193 SER A CA 1
ATOM 1507 C C . SER A 1 193 ? 3.521 -18.364 18.135 1.00 50.97 193 SER A C 1
ATOM 1509 O O . SER A 1 193 ? 3.233 -17.827 19.199 1.00 50.97 193 SER A O 1
ATOM 1511 N N . SER A 1 194 ? 2.851 -19.433 17.711 1.00 43.31 194 SER A N 1
ATOM 1512 C CA . SER A 1 194 ? 2.289 -20.341 18.708 1.00 43.31 194 SER A CA 1
ATOM 1513 C C . SER A 1 194 ? 3.454 -21.113 19.316 1.00 43.31 194 SER A C 1
ATOM 1515 O O . SER A 1 194 ? 4.287 -21.608 18.561 1.00 43.31 194 SER A O 1
ATOM 1517 N N . GLU A 1 195 ? 3.482 -21.290 20.633 1.00 41.66 195 GLU A N 1
ATOM 1518 C CA . GLU A 1 195 ? 4.393 -22.179 21.383 1.00 41.66 195 GLU A CA 1
ATOM 1519 C C . GLU A 1 195 ? 4.235 -23.684 21.024 1.00 41.66 195 GLU A C 1
ATOM 1521 O O . GLU A 1 195 ? 4.457 -24.569 21.843 1.00 41.66 195 GLU A O 1
ATOM 1526 N N . ASP A 1 196 ? 3.808 -23.990 19.800 1.00 43.31 196 ASP A N 1
ATOM 1527 C CA . ASP A 1 196 ? 3.441 -25.307 19.280 1.00 43.31 196 ASP A CA 1
ATOM 1528 C C . ASP A 1 196 ? 4.158 -25.551 17.941 1.00 43.31 196 ASP A C 1
ATOM 1530 O O . ASP A 1 196 ? 3.561 -25.926 16.941 1.00 43.31 196 ASP A O 1
ATOM 1534 N N . GLU A 1 197 ? 5.453 -25.247 17.910 1.00 42.91 197 GLU A N 1
ATOM 1535 C CA . GLU A 1 197 ? 6.393 -25.701 16.880 1.00 42.91 197 GLU A CA 1
ATOM 1536 C C . GLU A 1 197 ? 7.380 -26.652 17.576 1.00 42.91 197 GLU A C 1
ATOM 1538 O O . GLU A 1 197 ? 8.556 -26.354 17.773 1.00 42.91 197 GLU A O 1
ATOM 1543 N N . GLY A 1 198 ? 6.861 -27.787 18.052 1.00 33.06 198 GLY A N 1
ATOM 1544 C CA . GLY A 1 198 ? 7.686 -28.974 18.259 1.00 33.06 198 GLY A CA 1
ATOM 1545 C C . GLY A 1 198 ? 7.921 -29.623 16.892 1.00 33.06 198 GLY A C 1
ATOM 1546 O O . GLY A 1 198 ? 6.969 -29.700 16.113 1.00 33.06 198 GLY A O 1
ATOM 1547 N N . PRO A 1 199 ? 9.149 -30.055 16.566 1.00 38.16 199 PRO A N 1
ATOM 1548 C CA . PRO A 1 199 ? 9.497 -30.468 15.214 1.00 38.16 199 PRO A CA 1
ATOM 1549 C C . PRO A 1 199 ? 8.658 -31.669 14.773 1.00 38.16 199 PRO A C 1
ATOM 1551 O O . PRO A 1 199 ? 8.542 -32.668 15.486 1.00 38.16 199 PRO A O 1
ATOM 1554 N N . ALA A 1 200 ? 8.082 -31.540 13.579 1.00 39.91 200 ALA A N 1
ATOM 1555 C CA . ALA A 1 200 ? 7.570 -32.651 12.800 1.00 39.91 200 ALA A CA 1
ATOM 1556 C C . ALA A 1 200 ? 8.704 -33.650 12.509 1.00 39.91 200 ALA A C 1
ATOM 1558 O O . ALA A 1 200 ? 9.848 -33.244 12.299 1.00 39.91 200 ALA A O 1
ATOM 1559 N N . ASP A 1 201 ? 8.346 -34.936 12.525 1.00 39.12 201 ASP A N 1
ATOM 1560 C CA . ASP A 1 201 ? 9.145 -36.117 12.181 1.00 39.12 201 ASP A CA 1
ATOM 1561 C C . ASP A 1 201 ? 10.408 -35.829 11.351 1.00 39.12 201 ASP A C 1
ATOM 1563 O O . ASP A 1 201 ? 10.366 -35.705 10.127 1.00 39.12 201 ASP A O 1
ATOM 1567 N N . SER A 1 202 ? 11.559 -35.824 12.020 1.00 34.06 202 SER A N 1
ATOM 1568 C CA . SER A 1 202 ? 12.808 -36.270 11.409 1.00 34.06 202 SER A CA 1
ATOM 1569 C C . SER A 1 202 ? 13.237 -37.526 12.152 1.00 34.06 202 SER A C 1
ATOM 1571 O O . SER A 1 202 ? 13.438 -37.538 13.365 1.00 34.06 202 SER A O 1
ATOM 1573 N N . ALA A 1 203 ? 13.256 -38.622 11.403 1.00 44.56 203 ALA A N 1
ATOM 1574 C CA . ALA A 1 203 ? 13.663 -39.927 11.867 1.00 44.56 203 ALA A CA 1
ATOM 1575 C C . ALA A 1 203 ? 15.157 -39.912 12.202 1.00 44.56 203 ALA A C 1
ATOM 1577 O O . ALA A 1 203 ? 15.973 -40.094 11.308 1.00 44.56 203 ALA A O 1
ATOM 1578 N N . GLU A 1 204 ? 15.509 -39.758 13.477 1.00 38.28 204 GLU A N 1
ATOM 1579 C CA . GLU A 1 204 ? 16.822 -40.151 13.985 1.00 38.28 204 GLU A CA 1
ATOM 1580 C C . GLU A 1 204 ? 16.706 -40.866 15.336 1.00 38.28 204 GLU A C 1
ATOM 1582 O O . GLU A 1 204 ? 16.185 -40.330 16.309 1.00 38.28 204 GLU A O 1
ATOM 1587 N N . GLY A 1 205 ? 17.226 -42.097 15.357 1.00 33.50 205 GLY A N 1
ATOM 1588 C CA . GLY A 1 205 ? 17.919 -42.692 16.499 1.00 33.50 205 GLY A CA 1
ATOM 1589 C C . GLY A 1 205 ? 17.105 -42.998 17.754 1.00 33.50 205 GLY A C 1
ATOM 1590 O O . GLY A 1 205 ? 17.012 -42.187 18.668 1.00 33.50 205 GLY A O 1
ATOM 1591 N N . GLU A 1 206 ? 16.644 -44.244 17.857 1.00 43.19 206 GLU A N 1
ATOM 1592 C CA . GLU A 1 206 ? 16.216 -44.875 19.106 1.00 43.19 206 GLU A CA 1
ATOM 1593 C C . GLU A 1 206 ? 17.247 -44.693 20.235 1.00 43.19 206 GLU A C 1
ATOM 1595 O O . GLU A 1 206 ? 18.331 -45.270 20.179 1.00 43.19 206 GLU A O 1
ATOM 1600 N N . LEU A 1 207 ? 16.860 -44.015 21.317 1.00 36.28 207 LEU A N 1
ATOM 1601 C CA . LEU A 1 207 ? 17.169 -44.450 22.679 1.00 36.28 207 LEU A CA 1
ATOM 1602 C C . LEU A 1 207 ? 15.941 -44.190 23.559 1.00 36.28 207 LEU A C 1
ATOM 1604 O O . LEU A 1 207 ? 15.536 -43.055 23.797 1.00 36.28 207 LEU A O 1
ATOM 1608 N N . LEU A 1 208 ? 15.328 -45.293 23.981 1.00 44.94 208 LEU A N 1
ATOM 1609 C CA . LEU A 1 208 ? 14.176 -45.367 24.872 1.00 44.94 208 LEU A CA 1
ATOM 1610 C C . LEU A 1 208 ? 14.497 -44.725 26.228 1.00 44.94 208 LEU A C 1
ATOM 1612 O O . LEU A 1 208 ? 15.427 -45.168 26.899 1.00 44.94 208 LEU A O 1
ATOM 1616 N N . ASP A 1 209 ? 13.662 -43.782 26.672 1.00 37.06 209 ASP A N 1
ATOM 1617 C CA . ASP A 1 209 ? 13.375 -43.650 28.099 1.00 37.06 209 ASP A CA 1
ATOM 1618 C C . ASP A 1 209 ? 11.867 -43.454 28.316 1.00 37.06 209 ASP A C 1
ATOM 1620 O O . ASP A 1 209 ? 11.201 -42.599 27.726 1.00 37.06 209 ASP A O 1
ATOM 1624 N N . GLU A 1 210 ? 11.310 -44.361 29.104 1.00 48.41 210 GLU A N 1
ATOM 1625 C CA . GLU A 1 210 ? 9.907 -44.752 29.131 1.00 48.41 210 GLU A CA 1
ATOM 1626 C C . GLU A 1 210 ? 9.241 -44.170 30.383 1.00 48.41 210 GLU A C 1
ATOM 1628 O O . GLU A 1 210 ? 9.077 -44.878 31.366 1.00 48.41 210 GLU A O 1
ATOM 1633 N N . ALA A 1 211 ? 8.879 -42.877 30.388 1.00 46.69 211 ALA A N 1
ATOM 1634 C CA . ALA A 1 211 ? 7.942 -42.309 31.378 1.00 46.69 211 ALA A CA 1
ATOM 1635 C C . ALA A 1 211 ? 7.561 -40.837 31.110 1.00 46.69 211 ALA A C 1
ATOM 1637 O O . ALA A 1 211 ? 7.887 -39.947 31.893 1.00 46.69 211 ALA A O 1
ATOM 1638 N N . THR A 1 212 ? 6.806 -40.535 30.051 1.00 42.72 212 THR A N 1
ATOM 1639 C CA . THR A 1 212 ? 5.846 -39.408 30.089 1.00 42.72 212 THR A CA 1
ATOM 1640 C C . THR A 1 212 ? 4.859 -39.517 28.934 1.00 42.72 212 THR A C 1
ATOM 1642 O O . THR A 1 212 ? 5.161 -39.199 27.788 1.00 42.72 212 THR A O 1
ATOM 1645 N N . HIS A 1 213 ? 3.632 -39.947 29.226 1.00 47.00 213 HIS A N 1
ATOM 1646 C CA . HIS A 1 213 ? 2.530 -39.803 28.282 1.00 47.00 213 HIS A CA 1
ATOM 1647 C C . HIS A 1 213 ? 2.244 -38.303 28.086 1.00 47.00 213 HIS A C 1
ATOM 1649 O O . HIS A 1 213 ? 1.569 -37.687 28.912 1.00 47.00 213 HIS A O 1
ATOM 1655 N N . LYS A 1 214 ? 2.739 -37.696 26.996 1.00 43.91 214 LYS A N 1
ATOM 1656 C CA . LYS A 1 214 ? 2.184 -36.428 26.500 1.00 43.91 214 LYS A CA 1
ATOM 1657 C C . LYS A 1 214 ? 0.722 -36.697 26.150 1.00 43.91 214 LYS A C 1
ATOM 1659 O O . LYS A 1 214 ? 0.425 -37.444 25.221 1.00 43.91 214 LYS A O 1
ATOM 1664 N N . ALA A 1 215 ? -0.190 -36.128 26.933 1.00 44.31 215 ALA A N 1
ATOM 1665 C CA . ALA A 1 215 ? -1.614 -36.190 26.654 1.00 44.31 215 ALA A CA 1
ATOM 1666 C C . ALA A 1 215 ? -1.874 -35.550 25.283 1.00 44.31 215 ALA A C 1
ATOM 1668 O O . ALA A 1 215 ? -1.772 -34.332 25.129 1.00 44.31 215 ALA A O 1
ATOM 1669 N N . VAL A 1 216 ? -2.188 -36.378 24.287 1.00 44.91 216 VAL A N 1
ATOM 1670 C CA . VAL A 1 216 ? -2.665 -35.924 22.981 1.00 44.91 216 VAL A CA 1
ATOM 1671 C C . VAL A 1 216 ? -3.972 -35.176 23.232 1.00 44.91 216 VAL A C 1
ATOM 1673 O O . VAL A 1 216 ? -4.983 -35.778 23.600 1.00 44.91 216 VAL A O 1
ATOM 1676 N N . LYS A 1 217 ? -3.945 -33.843 23.116 1.00 49.03 217 LYS A N 1
ATOM 1677 C CA . LYS A 1 217 ? -5.165 -33.033 23.196 1.00 49.03 217 LYS A CA 1
ATOM 1678 C C . LYS A 1 217 ? -6.083 -33.460 22.044 1.00 49.03 217 LYS A C 1
ATOM 1680 O O . LYS A 1 217 ? -5.594 -33.607 20.924 1.00 49.03 217 LYS A O 1
ATOM 1685 N N . PRO A 1 218 ? -7.390 -33.665 22.286 1.00 47.59 218 PRO A N 1
ATOM 1686 C CA . PRO A 1 218 ? -8.316 -33.992 21.211 1.00 47.59 218 PRO A CA 1
ATOM 1687 C C . PRO A 1 218 ? -8.292 -32.881 20.149 1.00 47.59 218 PRO A C 1
ATOM 1689 O O . PRO A 1 218 ? -8.167 -31.704 20.517 1.00 47.59 218 PRO A O 1
ATOM 1692 N N . PRO A 1 219 ? -8.409 -33.222 18.851 1.00 47.19 219 PRO A N 1
ATOM 1693 C CA . PRO A 1 219 ? -8.460 -32.225 17.793 1.00 47.19 219 PRO A CA 1
ATOM 1694 C C . PRO A 1 219 ? -9.630 -31.279 18.069 1.00 47.19 219 PRO A C 1
ATOM 1696 O O . PRO A 1 219 ? -10.770 -31.716 18.251 1.00 47.19 219 PRO A O 1
ATOM 1699 N N . LYS A 1 220 ? -9.337 -29.976 18.157 1.00 57.22 220 LYS A N 1
ATOM 1700 C CA . LYS A 1 220 ? -10.387 -28.959 18.252 1.00 57.22 220 LYS A CA 1
ATOM 1701 C C . LYS A 1 220 ? -11.288 -29.095 17.017 1.00 57.22 220 LYS A C 1
ATOM 1703 O O . LYS A 1 220 ? -10.760 -29.314 15.925 1.00 57.22 220 LYS A O 1
ATOM 1708 N N . PRO A 1 221 ? -12.619 -28.975 17.164 1.00 57.94 221 PRO A N 1
ATOM 1709 C CA . PRO A 1 221 ? -13.511 -28.983 16.013 1.00 57.94 221 PRO A CA 1
ATOM 1710 C C . PRO A 1 221 ? -13.092 -27.877 15.030 1.00 57.94 221 PRO A C 1
ATOM 1712 O O . PRO A 1 221 ? -12.606 -26.835 15.491 1.00 57.94 221 PRO A O 1
ATOM 1715 N N . PRO A 1 222 ? -13.270 -28.080 13.709 1.00 67.50 222 PRO A N 1
ATOM 1716 C CA . PRO A 1 222 ? -12.972 -27.058 12.715 1.00 67.50 222 PRO A CA 1
ATOM 1717 C C . PRO A 1 222 ? -13.719 -25.779 13.089 1.00 67.50 222 PRO A C 1
ATOM 1719 O O . PRO A 1 222 ? -14.947 -25.775 13.170 1.00 67.50 222 PRO A O 1
ATOM 1722 N N . GLN A 1 223 ? -12.977 -24.720 13.405 1.00 79.75 223 GLN A N 1
ATOM 1723 C CA . GLN A 1 223 ? -13.581 -23.427 13.693 1.00 79.75 223 GLN A CA 1
ATOM 1724 C C . GLN A 1 223 ? -13.951 -22.767 12.371 1.00 79.75 223 GLN A C 1
ATOM 1726 O O . GLN A 1 223 ? -13.162 -22.784 11.429 1.00 79.75 223 GLN A O 1
ATOM 1731 N N . GLU A 1 224 ? -15.145 -22.185 12.302 1.00 89.50 224 GLU A N 1
ATOM 1732 C CA . GLU A 1 224 ? -15.549 -21.427 11.123 1.00 89.50 224 GLU A CA 1
ATOM 1733 C C . GLU A 1 224 ? -14.603 -20.222 10.916 1.00 89.50 224 GLU A C 1
ATOM 1735 O O . GLU A 1 224 ? -14.187 -19.586 11.904 1.00 89.50 224 GLU A O 1
ATOM 1740 N N . PRO A 1 225 ? -14.236 -19.911 9.656 1.00 94.00 225 PRO A N 1
ATOM 1741 C CA . PRO A 1 225 ? -13.373 -18.776 9.350 1.00 94.00 225 PRO A CA 1
ATOM 1742 C C . PRO A 1 225 ? -14.005 -17.440 9.748 1.00 94.00 225 PRO A C 1
ATOM 1744 O O . PRO A 1 225 ? -15.219 -17.242 9.610 1.00 94.00 225 PRO A O 1
ATOM 1747 N N . ILE A 1 226 ? -13.175 -16.509 10.219 1.00 95.50 226 ILE A N 1
ATOM 1748 C CA . ILE A 1 226 ? -13.612 -15.171 10.631 1.00 95.50 226 ILE A CA 1
ATOM 1749 C C . ILE A 1 226 ? -12.918 -14.074 9.827 1.00 95.50 226 ILE A C 1
ATOM 1751 O O . ILE A 1 226 ? -11.809 -14.249 9.325 1.00 95.50 226 ILE A O 1
ATOM 1755 N N . LYS A 1 227 ? -13.563 -12.910 9.774 1.00 96.19 227 LYS A N 1
ATOM 1756 C CA . LYS A 1 227 ? -12.931 -11.629 9.446 1.00 96.19 227 LYS A CA 1
ATOM 1757 C C . LYS A 1 227 ? -13.020 -10.701 10.642 1.00 96.19 227 LYS A C 1
ATOM 1759 O O . LYS A 1 227 ? -13.991 -10.743 11.398 1.00 96.19 227 LYS A O 1
ATOM 1764 N N . GLN A 1 228 ? -12.006 -9.870 10.818 1.00 95.62 228 GLN A N 1
ATOM 1765 C CA . GLN A 1 228 ? -11.931 -8.917 11.917 1.00 95.62 228 GLN A CA 1
ATOM 1766 C C . GLN A 1 228 ? -11.093 -7.702 11.508 1.00 95.62 228 GLN A C 1
ATOM 1768 O O . GLN A 1 228 ? -10.249 -7.837 10.621 1.00 95.62 228 GLN A O 1
ATOM 1773 N N . PRO A 1 229 ? -11.307 -6.539 12.139 1.00 96.81 229 PRO A N 1
ATOM 1774 C CA . PRO A 1 229 ? -10.428 -5.388 11.966 1.00 96.81 229 PRO A CA 1
ATOM 1775 C C . PRO A 1 229 ? -8.983 -5.728 12.380 1.00 96.81 229 PRO A C 1
ATOM 1777 O O . PRO A 1 229 ? -8.732 -6.083 13.530 1.00 96.81 229 PRO A O 1
ATOM 1780 N N . CYS A 1 230 ? -8.014 -5.592 11.472 1.00 97.44 230 CYS A N 1
ATOM 1781 C CA . CYS A 1 230 ? -6.587 -5.720 11.807 1.00 97.44 230 CYS A CA 1
ATOM 1782 C C . CYS A 1 230 ? -5.675 -4.911 10.871 1.00 97.44 230 CYS A C 1
ATOM 1784 O O . CYS A 1 230 ? -6.079 -4.530 9.776 1.00 97.44 230 CYS A O 1
ATOM 1786 N N . ILE A 1 231 ? -4.436 -4.669 11.294 1.00 98.12 231 ILE A N 1
ATOM 1787 C CA . ILE A 1 231 ? -3.335 -4.142 10.479 1.00 98.12 231 ILE A CA 1
ATOM 1788 C C . ILE A 1 231 ? -2.340 -5.285 10.289 1.00 98.12 231 ILE A C 1
ATOM 1790 O O . ILE A 1 231 ? -1.805 -5.809 11.266 1.00 98.12 231 ILE A O 1
ATOM 1794 N N . LEU A 1 232 ? -2.118 -5.686 9.042 1.00 97.56 232 LEU A N 1
ATOM 1795 C CA . LEU A 1 232 ? -1.125 -6.688 8.669 1.00 97.56 232 LEU A CA 1
ATOM 1796 C C . LEU A 1 232 ? 0.079 -5.980 8.060 1.00 97.56 232 LEU A C 1
ATOM 1798 O O . LEU A 1 232 ? -0.094 -5.202 7.125 1.00 97.56 232 LEU A O 1
ATOM 1802 N N . ILE A 1 233 ? 1.273 -6.256 8.575 1.00 97.44 233 ILE A N 1
ATOM 1803 C CA . ILE A 1 233 ? 2.528 -5.783 7.994 1.00 97.44 233 ILE A CA 1
ATOM 1804 C C . ILE A 1 233 ? 3.247 -6.970 7.354 1.00 97.44 233 ILE A C 1
ATOM 1806 O O . ILE A 1 233 ? 3.559 -7.947 8.033 1.00 97.44 233 ILE A O 1
ATOM 1810 N N . PHE A 1 234 ? 3.489 -6.895 6.050 1.00 96.88 234 PHE A N 1
ATOM 1811 C CA . PHE A 1 234 ? 4.249 -7.886 5.298 1.00 96.88 234 PHE A CA 1
ATOM 1812 C C . PHE A 1 234 ? 5.625 -7.323 4.991 1.00 96.88 234 PHE A C 1
ATOM 1814 O O . PHE A 1 234 ? 5.751 -6.336 4.266 1.00 96.88 234 PHE A O 1
ATOM 1821 N N . ASP A 1 235 ? 6.639 -7.964 5.554 1.00 96.06 235 ASP A N 1
ATOM 1822 C CA . ASP A 1 235 ? 8.024 -7.533 5.469 1.00 96.06 235 ASP A CA 1
ATOM 1823 C C . ASP A 1 235 ? 8.880 -8.707 4.989 1.00 96.06 235 ASP A C 1
ATOM 1825 O O . ASP A 1 235 ? 8.819 -9.802 5.557 1.00 96.06 235 ASP A O 1
ATOM 1829 N N . SER A 1 236 ? 9.606 -8.508 3.889 1.00 94.31 236 SER A N 1
ATOM 1830 C CA . SER A 1 236 ? 10.516 -9.508 3.324 1.00 94.31 236 SER A CA 1
ATOM 1831 C C . SER A 1 236 ? 11.844 -9.589 4.070 1.00 94.31 236 SER A C 1
ATOM 1833 O O . SER A 1 236 ? 12.535 -10.597 3.912 1.00 94.31 236 SER A O 1
ATOM 1835 N N . LEU A 1 237 ? 12.187 -8.571 4.868 1.00 90.75 237 LEU A N 1
ATOM 1836 C CA . LEU A 1 237 ? 13.335 -8.578 5.766 1.00 90.75 237 LEU A CA 1
ATOM 1837 C C . LEU A 1 237 ? 12.858 -8.699 7.212 1.00 90.75 237 LEU A C 1
ATOM 1839 O O . LEU A 1 237 ? 12.110 -7.873 7.728 1.00 90.75 237 LEU A O 1
ATOM 1843 N N . ALA A 1 238 ? 13.336 -9.723 7.907 1.00 74.69 238 ALA A N 1
ATOM 1844 C CA . ALA A 1 238 ? 13.178 -9.805 9.348 1.00 74.69 238 ALA A CA 1
ATOM 1845 C C . ALA A 1 238 ? 14.157 -8.838 10.035 1.00 74.69 238 ALA A C 1
ATOM 1847 O O . ALA A 1 238 ? 15.334 -8.810 9.683 1.00 74.69 238 ALA A O 1
ATOM 1848 N N . GLY A 1 239 ? 13.719 -8.102 11.062 1.00 69.44 239 GLY A N 1
ATOM 1849 C CA . GLY A 1 239 ? 14.662 -7.418 11.956 1.00 69.44 239 GLY A CA 1
ATOM 1850 C C . GLY A 1 239 ? 14.093 -6.242 12.739 1.00 69.44 239 GLY A C 1
ATOM 1851 O O . GLY A 1 239 ? 14.260 -6.195 13.954 1.00 69.44 239 GLY A O 1
ATOM 1852 N N . ALA A 1 240 ? 13.400 -5.319 12.072 1.00 77.06 240 ALA A N 1
ATOM 1853 C CA . ALA A 1 240 ? 12.859 -4.128 12.723 1.00 77.06 240 ALA A CA 1
ATOM 1854 C C . ALA A 1 240 ? 11.441 -4.370 13.253 1.00 77.06 240 ALA A C 1
ATOM 1856 O O . ALA A 1 240 ? 10.601 -4.971 12.575 1.00 77.06 240 ALA A O 1
ATOM 1857 N N . SER A 1 241 ? 11.153 -3.874 14.458 1.00 84.81 241 SER A N 1
ATOM 1858 C CA . SER A 1 241 ? 9.770 -3.839 14.926 1.00 84.81 241 SER A CA 1
ATOM 1859 C C . SER A 1 241 ? 8.953 -2.856 14.090 1.00 84.81 241 SER A C 1
ATOM 1861 O O . SER A 1 241 ? 9.389 -1.751 13.781 1.00 84.81 241 SER A O 1
ATOM 1863 N N . ARG A 1 242 ? 7.724 -3.255 13.755 1.00 92.94 242 ARG A N 1
ATOM 1864 C CA . ARG A 1 242 ? 6.759 -2.447 12.994 1.00 92.94 242 ARG A CA 1
ATOM 1865 C C . ARG A 1 242 ? 5.623 -1.921 13.880 1.00 92.94 242 ARG A C 1
ATOM 1867 O O . ARG A 1 242 ? 4.535 -1.596 13.395 1.00 92.94 242 ARG A O 1
ATOM 1874 N N . SER A 1 243 ? 5.852 -1.855 15.194 1.00 93.19 243 SER A N 1
ATOM 1875 C CA . SER A 1 243 ? 4.867 -1.404 16.184 1.00 93.19 243 SER A CA 1
ATOM 1876 C C . SER A 1 243 ? 4.518 0.078 16.009 1.00 93.19 243 SER A C 1
ATOM 1878 O O . SER A 1 243 ? 3.331 0.422 16.021 1.00 93.19 243 SER A O 1
ATOM 1880 N N . ARG A 1 244 ? 5.513 0.937 15.734 1.00 94.31 244 ARG A N 1
ATOM 1881 C CA . ARG A 1 244 ? 5.318 2.374 15.440 1.00 94.31 244 ARG A CA 1
ATOM 1882 C C . ARG A 1 244 ? 4.433 2.609 14.219 1.00 94.31 244 ARG A C 1
ATOM 1884 O O . ARG A 1 244 ? 3.518 3.434 14.271 1.00 94.31 244 ARG A O 1
ATOM 1891 N N . VAL A 1 245 ? 4.604 1.810 13.163 1.00 95.50 245 VAL A N 1
ATOM 1892 C CA . VAL A 1 245 ? 3.740 1.844 11.971 1.00 95.50 245 VAL A CA 1
ATOM 1893 C C . VAL A 1 245 ? 2.291 1.533 12.343 1.00 95.50 245 VAL A C 1
ATOM 1895 O O . VAL A 1 245 ? 1.376 2.294 12.019 1.00 95.50 245 VAL A O 1
ATOM 1898 N N . CYS A 1 246 ? 2.060 0.449 13.090 1.00 96.38 246 CYS A N 1
ATOM 1899 C CA . CYS A 1 246 ? 0.715 0.078 13.534 1.00 96.38 246 CYS A CA 1
ATOM 1900 C C . CYS A 1 246 ? 0.076 1.161 14.418 1.00 96.38 246 CYS A C 1
ATOM 1902 O O . CYS A 1 246 ? -1.100 1.490 14.237 1.00 96.38 246 CYS A O 1
ATOM 1904 N N . ALA A 1 247 ? 0.832 1.737 15.356 1.00 95.88 247 ALA A N 1
ATOM 1905 C CA . ALA A 1 247 ? 0.369 2.826 16.212 1.00 95.88 247 ALA A CA 1
ATOM 1906 C C . ALA A 1 247 ? 0.006 4.078 15.393 1.00 95.88 247 ALA A C 1
ATOM 1908 O O . ALA A 1 247 ? -1.080 4.640 15.561 1.00 95.88 247 ALA A O 1
ATOM 1909 N N . THR A 1 248 ? 0.856 4.453 14.436 1.00 97.00 248 THR A N 1
ATOM 1910 C CA . THR A 1 248 ? 0.657 5.609 13.552 1.00 97.00 248 THR A CA 1
ATOM 1911 C C . THR A 1 248 ? -0.595 5.452 12.691 1.00 97.00 248 THR A C 1
ATOM 1913 O O . THR A 1 248 ? -1.405 6.378 12.591 1.00 97.00 248 THR A O 1
ATOM 1916 N N . LEU A 1 249 ? -0.821 4.264 12.123 1.00 97.88 249 LEU A N 1
ATOM 1917 C CA . LEU A 1 249 ? -2.012 3.977 11.321 1.00 97.88 249 LEU A CA 1
ATOM 1918 C C . LEU A 1 249 ? -3.299 3.936 12.165 1.00 97.88 249 LEU A C 1
ATOM 1920 O O . LEU A 1 249 ? -4.338 4.428 11.717 1.00 97.88 249 LEU A O 1
ATOM 1924 N N . ARG A 1 250 ? -3.252 3.420 13.404 1.00 96.94 250 ARG A N 1
ATOM 1925 C CA . ARG A 1 250 ? -4.388 3.496 14.349 1.00 96.94 250 ARG A CA 1
ATOM 1926 C C . ARG A 1 250 ? -4.749 4.944 14.677 1.00 96.94 250 ARG A C 1
ATOM 1928 O O . ARG A 1 250 ? -5.931 5.292 14.677 1.00 96.94 250 ARG A O 1
ATOM 1935 N N . ASP A 1 251 ? -3.748 5.782 14.941 1.00 95.75 251 ASP A N 1
ATOM 1936 C CA . ASP A 1 251 ? -3.926 7.215 15.186 1.00 95.75 251 ASP A CA 1
ATOM 1937 C C . ASP A 1 251 ? -4.563 7.914 13.982 1.00 95.75 251 ASP A C 1
ATOM 1939 O O . ASP A 1 251 ? -5.548 8.641 14.142 1.00 95.75 251 ASP A O 1
ATOM 1943 N N . TYR A 1 252 ? -4.052 7.644 12.778 1.00 97.44 252 TYR A N 1
ATOM 1944 C CA . TYR A 1 252 ? -4.603 8.169 11.532 1.00 97.44 252 TYR A CA 1
ATOM 1945 C C . TYR A 1 252 ? -6.088 7.811 11.371 1.00 97.44 252 TYR A C 1
ATOM 1947 O O . TYR A 1 252 ? -6.918 8.706 11.186 1.00 97.44 252 TYR A O 1
ATOM 1955 N N . LEU A 1 253 ? -6.450 6.530 11.516 1.00 96.75 253 LEU A N 1
ATOM 1956 C CA . LEU A 1 253 ? -7.841 6.077 11.406 1.00 96.75 253 LEU A CA 1
ATOM 1957 C C . LEU A 1 253 ? -8.746 6.695 12.475 1.00 96.75 253 LEU A C 1
ATOM 1959 O O . LEU A 1 253 ? -9.884 7.058 12.180 1.00 96.75 253 LEU A O 1
ATOM 1963 N N . ARG A 1 254 ? -8.254 6.861 13.709 1.00 94.62 254 ARG A N 1
ATOM 1964 C CA . ARG A 1 254 ? -9.014 7.507 14.789 1.00 94.62 254 ARG A CA 1
ATOM 1965 C C . ARG A 1 254 ? -9.389 8.940 14.424 1.00 94.62 254 ARG A C 1
ATOM 1967 O O . ARG A 1 254 ? -10.549 9.332 14.580 1.00 94.62 254 ARG A O 1
ATOM 1974 N N . VAL A 1 255 ? -8.427 9.719 13.933 1.00 94.75 255 VAL A N 1
ATOM 1975 C CA . VAL A 1 255 ? -8.671 11.110 13.529 1.00 94.75 255 VAL A CA 1
ATOM 1976 C C . VAL A 1 255 ? -9.573 11.171 12.294 1.00 94.75 255 VAL A C 1
ATOM 1978 O O . VAL A 1 255 ? -10.542 11.934 12.287 1.00 94.75 255 VAL A O 1
ATOM 1981 N N . GLU A 1 256 ? -9.325 10.325 11.293 1.00 95.50 256 GLU A N 1
ATOM 1982 C CA . GLU A 1 256 ? -10.134 10.249 10.071 1.00 95.50 256 GLU A CA 1
ATOM 1983 C C . GLU A 1 256 ? -11.604 9.913 10.378 1.00 95.50 256 GLU A C 1
ATOM 1985 O O . GLU A 1 256 ? -12.516 10.587 9.890 1.00 95.50 256 GLU A O 1
ATOM 1990 N N . TYR A 1 257 ? -11.855 8.934 11.253 1.00 94.31 257 TYR A N 1
ATOM 1991 C CA . TYR A 1 257 ? -13.207 8.552 11.670 1.00 94.31 257 TYR A CA 1
ATOM 1992 C C . TYR A 1 257 ? -13.938 9.708 12.359 1.00 94.31 257 TYR A C 1
ATOM 1994 O O . TYR A 1 257 ? -15.077 10.042 12.016 1.00 94.31 257 TYR A O 1
ATOM 2002 N N . LYS A 1 258 ? -13.261 10.372 13.305 1.00 92.31 258 LYS A N 1
ATOM 2003 C CA . LYS A 1 258 ? -13.794 11.523 14.049 1.00 92.31 258 LYS A CA 1
ATOM 2004 C C . LYS A 1 258 ? -14.200 12.663 13.109 1.00 92.31 258 LYS A C 1
ATOM 2006 O O . LYS A 1 258 ? -15.231 13.304 13.341 1.00 92.31 258 LYS A O 1
ATOM 2011 N N . LEU A 1 259 ? -13.418 12.911 12.054 1.00 89.56 259 LEU A N 1
ATOM 2012 C CA . LEU A 1 259 ? -13.711 13.935 11.049 1.00 89.56 259 LEU A CA 1
ATOM 2013 C C . LEU A 1 259 ? -14.910 13.563 10.170 1.00 89.56 259 LEU A C 1
ATOM 2015 O O . LEU A 1 259 ? -15.789 14.403 9.968 1.00 89.56 259 LEU A O 1
ATOM 2019 N N . ARG A 1 260 ? -14.993 12.316 9.691 1.00 87.88 260 ARG A N 1
ATOM 2020 C CA . ARG A 1 260 ? -16.087 11.874 8.808 1.00 87.88 260 ARG A CA 1
ATOM 2021 C C . ARG A 1 260 ? -17.426 11.748 9.511 1.00 87.88 260 ARG A C 1
ATOM 2023 O O . ARG A 1 260 ? -18.461 12.053 8.925 1.00 87.88 260 ARG A O 1
ATOM 2030 N N . HIS A 1 261 ? -17.439 11.286 10.755 1.00 86.31 261 HIS A N 1
ATOM 2031 C CA . HIS A 1 261 ? -18.678 10.933 11.451 1.00 86.31 261 HIS A CA 1
ATOM 2032 C C . HIS A 1 261 ? -19.071 11.962 12.517 1.00 86.31 261 HIS A C 1
ATOM 2034 O O . HIS A 1 261 ? -19.591 11.632 13.581 1.00 86.31 261 HIS A O 1
ATOM 2040 N N . LYS A 1 262 ? -18.852 13.252 12.215 1.00 78.56 262 LYS A N 1
ATOM 2041 C CA . LYS A 1 262 ? -19.318 14.400 13.019 1.00 78.56 262 LYS A CA 1
ATOM 2042 C C . LYS A 1 262 ? -18.962 14.283 14.511 1.00 78.56 262 LYS A C 1
ATOM 2044 O O . LYS A 1 262 ? -19.780 14.610 15.369 1.00 78.56 262 LYS A O 1
ATOM 2049 N N . LYS A 1 263 ? -17.723 13.875 14.815 1.00 63.56 263 LYS A N 1
ATOM 2050 C CA . LYS A 1 263 ? -17.186 13.679 16.176 1.00 63.56 263 LYS A CA 1
ATOM 2051 C C . LYS A 1 263 ? -17.784 12.505 16.962 1.00 63.56 263 LYS A C 1
ATOM 2053 O O . LYS A 1 263 ? -17.665 12.498 18.185 1.00 63.56 263 LYS A O 1
ATOM 2058 N N . SER A 1 264 ? -18.392 11.510 16.309 1.00 75.69 264 SER A N 1
ATOM 2059 C CA . SER A 1 264 ? -18.578 10.217 16.972 1.00 75.69 264 SER A CA 1
ATOM 2060 C C . SER A 1 264 ? -17.204 9.652 17.315 1.00 75.69 264 SER A C 1
ATOM 2062 O O . SER A 1 264 ? -16.355 9.526 16.428 1.00 75.69 264 SER A O 1
ATOM 2064 N N . ASP A 1 265 ? -16.984 9.344 18.586 1.00 75.62 265 ASP A N 1
ATOM 2065 C CA . ASP A 1 265 ? -15.730 8.752 19.020 1.00 75.62 265 ASP A CA 1
ATOM 2066 C C . ASP A 1 265 ? -15.791 7.241 18.797 1.00 75.62 265 ASP A C 1
ATOM 2068 O O . ASP A 1 265 ? -16.724 6.570 19.247 1.00 75.62 265 ASP A O 1
ATOM 2072 N N . ARG A 1 266 ? -14.821 6.715 18.053 1.00 85.31 266 ARG A N 1
ATOM 2073 C CA . ARG A 1 266 ? -14.611 5.279 17.897 1.00 85.31 266 ARG A CA 1
ATOM 2074 C C . ARG A 1 266 ? -13.183 4.982 18.283 1.00 85.31 266 ARG A C 1
ATOM 2076 O O . ARG A 1 266 ? -12.236 5.544 17.735 1.00 85.31 266 ARG A O 1
ATOM 2083 N N . THR A 1 267 ? -13.043 4.059 19.217 1.00 83.88 267 THR A N 1
ATOM 2084 C CA . THR A 1 267 ? -11.738 3.621 19.673 1.00 83.88 267 THR A CA 1
ATOM 2085 C C . THR A 1 267 ? -11.143 2.653 18.657 1.00 83.88 267 THR A C 1
ATOM 2087 O O . THR A 1 267 ? -11.726 1.620 18.342 1.00 83.88 267 THR A O 1
ATOM 2090 N N . PHE A 1 268 ? -9.958 2.994 18.162 1.00 87.75 268 PHE A N 1
ATOM 2091 C CA . PHE A 1 268 ? -9.066 2.093 17.435 1.00 87.75 268 PHE A CA 1
ATOM 2092 C C . PHE A 1 268 ? -7.902 1.767 18.375 1.00 87.75 268 PHE A C 1
ATOM 2094 O O . PHE A 1 268 ? -6.841 2.391 18.302 1.00 87.75 268 PHE A O 1
ATOM 2101 N N . SER A 1 269 ? -8.163 0.905 19.362 1.00 86.81 269 SER A N 1
ATOM 2102 C CA . SER A 1 269 ? -7.142 0.385 20.281 1.00 86.81 269 SER A CA 1
ATOM 2103 C C . SER A 1 269 ? -6.486 -0.859 19.691 1.00 86.81 269 SER A C 1
ATOM 2105 O O . SER A 1 269 ? -6.974 -1.414 18.706 1.00 86.81 269 SER A O 1
ATOM 2107 N N . LYS A 1 270 ? -5.402 -1.320 20.318 1.00 83.88 270 LYS A N 1
ATOM 2108 C CA . LYS A 1 270 ? -4.736 -2.577 19.966 1.00 83.88 270 LYS A CA 1
ATOM 2109 C C . LYS A 1 270 ? -5.643 -3.805 20.052 1.00 83.88 270 LYS A C 1
ATOM 2111 O O . LYS A 1 270 ? -5.510 -4.703 19.232 1.00 83.88 270 LYS A O 1
ATOM 2116 N N . ASP A 1 271 ? -6.605 -3.804 20.974 1.00 83.75 271 ASP A N 1
ATOM 2117 C CA . ASP A 1 271 ? -7.528 -4.929 21.165 1.00 83.75 271 ASP A CA 1
ATOM 2118 C C . ASP A 1 271 ? -8.582 -5.008 20.052 1.00 83.75 271 ASP A C 1
ATOM 2120 O O . ASP A 1 271 ? -9.007 -6.097 19.671 1.00 83.75 271 ASP A O 1
ATOM 2124 N N . ILE A 1 272 ? -8.989 -3.848 19.521 1.00 87.12 272 ILE A N 1
ATOM 2125 C CA . ILE A 1 272 ? -9.980 -3.748 18.443 1.00 87.12 272 ILE A CA 1
ATOM 2126 C C . ILE A 1 272 ? -9.291 -3.878 17.087 1.00 87.12 272 ILE A C 1
ATOM 2128 O O . ILE A 1 272 ? -9.686 -4.711 16.289 1.00 87.12 272 ILE A O 1
ATOM 2132 N N . LEU A 1 273 ? -8.272 -3.061 16.811 1.00 92.94 273 LEU A N 1
ATOM 2133 C CA . LEU A 1 273 ? -7.530 -3.060 15.551 1.00 92.94 273 LEU A CA 1
ATOM 2134 C C . LEU A 1 273 ? -6.139 -3.663 15.781 1.00 92.94 273 LEU A C 1
ATOM 2136 O O . LEU A 1 273 ? -5.135 -2.952 15.929 1.00 92.94 273 LEU A O 1
ATOM 2140 N N . LYS A 1 274 ? -6.105 -4.996 15.845 1.00 92.75 274 LYS A N 1
ATOM 2141 C CA . LYS A 1 274 ? -4.899 -5.785 16.135 1.00 92.75 274 LYS A CA 1
ATOM 2142 C C . LYS A 1 274 ? -3.833 -5.571 15.069 1.00 92.75 274 LYS A C 1
ATOM 2144 O O . LYS A 1 274 ? -4.147 -5.602 13.884 1.00 92.75 274 LYS A O 1
ATOM 2149 N N . GLY A 1 275 ? -2.593 -5.345 15.491 1.00 95.00 275 GLY A N 1
ATOM 2150 C CA . GLY A 1 275 ? -1.434 -5.268 14.600 1.00 95.00 275 GLY A CA 1
ATOM 2151 C C . GLY A 1 275 ? -0.739 -6.622 14.565 1.00 95.00 275 GLY A C 1
ATOM 2152 O O . GLY A 1 275 ? -0.616 -7.258 15.607 1.00 95.00 275 GLY A O 1
ATOM 2153 N N . ALA A 1 276 ? -0.313 -7.086 13.396 1.00 94.25 276 ALA A N 1
ATOM 2154 C CA . ALA A 1 276 ? 0.431 -8.334 13.266 1.00 94.25 276 ALA A CA 1
ATOM 2155 C C . ALA A 1 276 ? 1.438 -8.255 12.121 1.00 94.25 276 ALA A C 1
ATOM 2157 O O . ALA A 1 276 ? 1.194 -7.584 11.118 1.00 94.25 276 ALA A O 1
ATOM 2158 N N . VAL A 1 277 ? 2.528 -9.010 12.252 1.00 94.62 277 VAL A N 1
ATOM 2159 C CA . VAL A 1 277 ? 3.540 -9.205 11.205 1.00 94.62 277 VAL A CA 1
ATOM 2160 C C . VAL A 1 277 ? 3.530 -10.690 10.819 1.00 94.62 277 VAL A C 1
ATOM 2162 O O . VAL A 1 277 ? 4.230 -11.476 11.460 1.00 94.62 277 VAL A O 1
ATOM 2165 N N . PRO A 1 278 ? 2.674 -11.141 9.876 1.00 94.00 278 PRO A N 1
ATOM 2166 C CA . PRO A 1 278 ? 2.558 -12.559 9.528 1.00 94.00 278 PRO A CA 1
ATOM 2167 C C . PRO A 1 278 ? 3.858 -13.134 8.951 1.00 94.00 278 PRO A C 1
ATOM 2169 O O . PRO A 1 278 ? 4.624 -12.422 8.309 1.00 94.00 278 PRO A O 1
ATOM 2172 N N . LYS A 1 279 ? 4.108 -14.443 9.132 1.00 93.50 279 LYS A N 1
ATOM 2173 C CA . LYS A 1 279 ? 5.235 -15.106 8.442 1.00 93.50 279 LYS A CA 1
ATOM 2174 C C . LYS A 1 279 ? 4.923 -15.166 6.951 1.00 93.50 279 LYS A C 1
ATOM 2176 O O . LYS A 1 279 ? 3.944 -15.805 6.572 1.00 93.50 279 LYS A O 1
ATOM 2181 N N . VAL A 1 280 ? 5.772 -14.548 6.142 1.00 94.94 280 VAL A N 1
ATOM 2182 C CA . VAL A 1 280 ? 5.698 -14.527 4.676 1.00 94.94 280 VAL A CA 1
ATOM 2183 C C . VAL A 1 280 ? 7.037 -14.939 4.063 1.00 94.94 280 VAL A C 1
ATOM 2185 O O . VAL A 1 280 ? 8.040 -14.918 4.788 1.00 94.94 280 VAL A O 1
ATOM 2188 N N . PRO A 1 281 ? 7.087 -15.319 2.769 1.00 95.44 281 PRO A N 1
ATOM 2189 C CA . PRO A 1 281 ? 8.347 -15.598 2.091 1.00 95.44 281 PRO A CA 1
ATOM 2190 C C . PRO A 1 281 ? 9.325 -14.435 2.272 1.00 95.44 281 PRO A C 1
ATOM 2192 O O . PRO A 1 281 ? 8.968 -13.289 2.026 1.00 95.44 281 PRO A O 1
ATOM 2195 N N . GLN A 1 282 ? 10.534 -14.729 2.741 1.00 94.62 282 GLN A N 1
ATOM 2196 C CA . GLN A 1 282 ? 11.567 -13.724 3.003 1.00 94.62 282 GLN A CA 1
ATOM 2197 C C . GLN A 1 282 ? 12.482 -13.576 1.784 1.00 94.62 282 GLN A C 1
ATOM 2199 O O . GLN A 1 282 ? 12.636 -14.523 1.005 1.00 94.62 282 GLN A O 1
ATOM 2204 N N . GLN A 1 283 ? 13.082 -12.399 1.623 1.00 92.62 283 GLN A N 1
ATOM 2205 C CA . GLN A 1 283 ? 14.100 -12.169 0.600 1.00 92.62 283 GLN A CA 1
ATOM 2206 C C . GLN A 1 283 ? 15.474 -12.651 1.062 1.00 92.62 283 GLN A C 1
ATOM 2208 O O . GLN A 1 283 ? 15.755 -12.721 2.258 1.00 92.62 283 GLN A O 1
ATOM 2213 N N . THR A 1 284 ? 16.332 -12.987 0.102 1.00 88.81 284 THR A N 1
ATOM 2214 C CA . THR A 1 284 ? 17.723 -13.401 0.351 1.00 88.81 284 THR A CA 1
ATOM 2215 C C . THR A 1 284 ? 18.746 -12.329 -0.028 1.00 88.81 284 THR A C 1
ATOM 2217 O O . THR A 1 284 ? 19.917 -12.481 0.301 1.00 88.81 284 THR A O 1
ATOM 2220 N N . ASN A 1 285 ? 18.319 -11.265 -0.712 1.00 90.94 285 ASN A N 1
ATOM 2221 C CA . ASN A 1 285 ? 19.126 -10.094 -1.063 1.00 90.94 285 ASN A CA 1
ATOM 2222 C C . ASN A 1 285 ? 18.564 -8.832 -0.381 1.00 90.94 285 ASN A C 1
ATOM 2224 O O . ASN A 1 285 ? 17.611 -8.917 0.394 1.00 90.94 285 ASN A O 1
ATOM 2228 N N . PHE A 1 286 ? 19.151 -7.664 -0.643 1.00 88.94 286 PHE A N 1
ATOM 2229 C CA . PHE A 1 286 ? 18.741 -6.398 -0.017 1.00 88.94 286 PHE A CA 1
ATOM 2230 C C . PHE A 1 286 ? 17.963 -5.460 -0.949 1.00 88.94 286 PHE A C 1
ATOM 2232 O O . PHE A 1 286 ? 17.353 -4.510 -0.473 1.00 88.94 286 PHE A O 1
ATOM 2239 N N . THR A 1 287 ? 17.933 -5.740 -2.250 1.00 92.94 287 THR A N 1
ATOM 2240 C CA . THR A 1 287 ? 17.456 -4.828 -3.305 1.00 92.94 287 THR A CA 1
ATOM 2241 C C . THR A 1 287 ? 16.053 -5.176 -3.817 1.00 92.94 287 THR A C 1
ATOM 2243 O O . THR A 1 287 ? 15.364 -4.318 -4.372 1.00 92.94 287 THR A O 1
ATOM 2246 N N . ASP A 1 288 ? 15.573 -6.404 -3.580 1.00 95.31 288 ASP A N 1
ATOM 2247 C CA . ASP A 1 288 ? 14.283 -6.887 -4.097 1.00 95.31 288 ASP A CA 1
ATOM 2248 C C . ASP A 1 288 ? 13.078 -6.623 -3.183 1.00 95.31 288 ASP A C 1
ATOM 2250 O O . ASP A 1 288 ? 11.966 -7.058 -3.495 1.00 95.31 288 ASP A O 1
ATOM 2254 N N . CYS A 1 289 ? 13.230 -5.876 -2.086 1.00 96.69 289 CYS A N 1
ATOM 2255 C CA . CYS A 1 289 ? 12.129 -5.584 -1.154 1.00 96.69 289 CYS A CA 1
ATOM 2256 C C . CYS A 1 289 ? 10.896 -4.993 -1.855 1.00 96.69 289 CYS A C 1
ATOM 2258 O O . CYS A 1 289 ? 9.761 -5.394 -1.581 1.00 96.69 289 CYS A O 1
ATOM 2260 N N . GLY A 1 290 ? 11.112 -4.140 -2.862 1.00 97.75 290 GLY A N 1
ATOM 2261 C CA . GLY A 1 290 ? 10.047 -3.616 -3.715 1.00 97.75 290 GLY A CA 1
ATOM 2262 C C . GLY A 1 290 ? 9.307 -4.704 -4.504 1.00 97.75 290 GLY A C 1
ATOM 2263 O O . GLY A 1 290 ? 8.079 -4.690 -4.565 1.00 97.75 290 GLY A O 1
ATOM 2264 N N . LEU A 1 291 ? 10.013 -5.694 -5.065 1.00 98.12 291 LEU A N 1
ATOM 2265 C CA . LEU A 1 291 ? 9.382 -6.808 -5.788 1.00 98.12 291 LEU A CA 1
ATOM 2266 C C . LEU A 1 291 ? 8.535 -7.677 -4.859 1.00 98.12 291 LEU A C 1
ATOM 2268 O O . LEU A 1 291 ? 7.457 -8.126 -5.256 1.00 98.12 291 LEU A O 1
ATOM 2272 N N . TYR A 1 292 ? 8.996 -7.892 -3.624 1.00 98.31 292 TYR A N 1
ATOM 2273 C CA . TYR A 1 292 ? 8.230 -8.614 -2.612 1.00 98.31 292 TYR A CA 1
ATOM 2274 C C . TYR A 1 292 ? 6.946 -7.866 -2.248 1.00 98.31 292 TYR A C 1
ATOM 2276 O O . TYR A 1 292 ? 5.896 -8.500 -2.194 1.00 98.31 292 TYR A O 1
ATOM 2284 N N . VAL A 1 293 ? 6.973 -6.534 -2.100 1.00 98.50 293 VAL A N 1
ATOM 2285 C CA . VAL A 1 293 ? 5.751 -5.724 -1.911 1.00 98.50 293 VAL A CA 1
ATOM 2286 C C . VAL A 1 293 ? 4.745 -5.955 -3.041 1.00 98.50 293 VAL A C 1
ATOM 2288 O O . VAL A 1 293 ? 3.570 -6.228 -2.775 1.00 98.50 293 VAL A O 1
ATOM 2291 N N . LEU A 1 294 ? 5.200 -5.909 -4.296 1.00 98.69 294 LEU A N 1
ATOM 2292 C CA . LEU A 1 294 ? 4.341 -6.156 -5.456 1.00 98.69 294 LEU A CA 1
ATOM 2293 C C . LEU A 1 294 ? 3.781 -7.586 -5.457 1.00 98.69 294 LEU A C 1
ATOM 2295 O O . LEU A 1 294 ? 2.583 -7.784 -5.673 1.00 98.69 294 LEU A O 1
ATOM 2299 N N . GLN A 1 295 ? 4.621 -8.581 -5.156 1.00 98.50 295 GLN A N 1
ATOM 2300 C CA . GLN A 1 295 ? 4.207 -9.982 -5.094 1.00 98.50 295 GLN A CA 1
ATOM 2301 C C . GLN A 1 295 ? 3.255 -10.265 -3.923 1.00 98.50 295 GLN A C 1
ATOM 2303 O O . GLN A 1 295 ? 2.348 -11.088 -4.072 1.00 98.50 295 GLN A O 1
ATOM 2308 N N . TYR A 1 296 ? 3.407 -9.601 -2.773 1.00 98.56 296 TYR A N 1
ATOM 2309 C CA . TYR A 1 296 ? 2.475 -9.726 -1.651 1.00 98.56 296 TYR A CA 1
ATOM 2310 C C . TYR A 1 296 ? 1.077 -9.268 -2.055 1.00 98.56 296 TYR A C 1
ATOM 2312 O O . TYR A 1 296 ? 0.116 -9.995 -1.811 1.00 98.56 296 TYR A O 1
ATOM 2320 N N . VAL A 1 297 ? 0.949 -8.112 -2.718 1.00 98.56 297 VAL A N 1
ATOM 2321 C CA . VAL A 1 297 ? -0.357 -7.609 -3.179 1.00 98.56 297 VAL A CA 1
ATOM 2322 C C . VAL A 1 297 ? -0.956 -8.513 -4.252 1.00 98.56 297 VAL A C 1
ATOM 2324 O O . VAL A 1 297 ? -2.132 -8.865 -4.174 1.00 98.56 297 VAL A O 1
ATOM 2327 N N . GLU A 1 298 ? -0.152 -8.948 -5.220 1.00 98.31 298 GLU A N 1
ATOM 2328 C CA . GLU A 1 298 ? -0.614 -9.871 -6.255 1.00 98.31 298 GLU A CA 1
ATOM 2329 C C . GLU A 1 298 ? -1.117 -11.193 -5.653 1.00 98.31 298 GLU A C 1
ATOM 2331 O O . GLU A 1 298 ? -2.220 -11.650 -5.962 1.00 98.31 298 GLU A O 1
ATOM 2336 N N . SER A 1 299 ? -0.361 -11.774 -4.719 1.00 97.88 299 SER A N 1
ATOM 2337 C CA . SER A 1 299 ? -0.747 -13.007 -4.023 1.00 97.88 299 SER A CA 1
ATOM 2338 C C . SER A 1 299 ? -1.974 -12.802 -3.136 1.00 97.88 299 SER A C 1
ATOM 2340 O O . SER A 1 299 ? -2.816 -13.695 -3.049 1.00 97.88 299 SER A O 1
ATOM 2342 N N . PHE A 1 300 ? -2.116 -11.624 -2.524 1.00 97.75 300 PHE A N 1
ATOM 2343 C CA . PHE A 1 300 ? -3.285 -11.243 -1.734 1.00 97.75 300 PHE A CA 1
ATOM 2344 C C . PHE A 1 300 ? -4.566 -11.195 -2.566 1.00 97.75 300 PHE A C 1
ATOM 2346 O O . PHE A 1 300 ? -5.621 -11.594 -2.076 1.00 97.75 300 PHE A O 1
ATOM 2353 N N . PHE A 1 301 ? -4.484 -10.783 -3.831 1.00 96.81 301 PHE A N 1
ATOM 2354 C CA . PHE A 1 301 ? -5.628 -10.802 -4.743 1.00 96.81 301 PHE A CA 1
ATOM 2355 C C . PHE A 1 301 ? -5.879 -12.185 -5.357 1.00 96.81 301 PHE A C 1
ATOM 2357 O O . PHE A 1 301 ? -7.030 -12.600 -5.474 1.00 96.81 301 PHE A O 1
ATOM 2364 N N . GLN A 1 302 ? -4.828 -12.929 -5.712 1.00 95.50 302 GLN A N 1
ATOM 2365 C CA . GLN A 1 302 ? -4.960 -14.252 -6.336 1.00 95.50 302 GLN A CA 1
ATOM 2366 C C . GLN A 1 302 ? -5.377 -15.352 -5.348 1.00 95.50 302 GLN A C 1
ATOM 2368 O O . GLN A 1 302 ? -6.163 -16.239 -5.684 1.00 95.50 302 GLN A O 1
ATOM 2373 N N . LYS A 1 303 ? -4.817 -15.326 -4.136 1.00 94.94 303 LYS A N 1
ATOM 2374 C CA . LYS A 1 303 ? -5.023 -16.309 -3.065 1.00 94.94 303 LYS A CA 1
ATOM 2375 C C . LYS A 1 303 ? -5.294 -15.559 -1.752 1.00 94.94 303 LYS A C 1
ATOM 2377 O O . LYS A 1 303 ? -4.408 -15.503 -0.894 1.00 94.94 303 LYS A O 1
ATOM 2382 N N . PRO A 1 304 ? -6.495 -14.967 -1.602 1.00 94.44 304 PRO A N 1
ATOM 2383 C CA . PRO A 1 304 ? -6.826 -14.128 -0.458 1.00 94.44 304 PRO A CA 1
ATOM 2384 C C . PRO A 1 304 ? -6.826 -14.909 0.857 1.00 94.44 304 PRO A C 1
ATOM 2386 O O . PRO A 1 304 ? -7.083 -16.115 0.901 1.00 94.44 304 PRO A O 1
ATOM 2389 N N . ILE A 1 305 ? -6.585 -14.188 1.952 1.00 95.62 305 ILE A N 1
ATOM 2390 C CA . ILE A 1 305 ? -6.662 -14.735 3.307 1.00 95.62 305 ILE A CA 1
ATOM 2391 C C . ILE A 1 305 ? -8.107 -15.159 3.586 1.00 95.62 305 ILE A C 1
ATOM 2393 O O . ILE A 1 305 ? -9.046 -14.378 3.441 1.00 95.62 305 ILE A O 1
ATOM 2397 N N . THR A 1 306 ? -8.287 -16.410 4.005 1.00 93.56 306 THR A N 1
ATOM 2398 C CA . THR A 1 306 ? -9.621 -16.987 4.241 1.00 93.56 306 THR A CA 1
ATOM 2399 C C . THR A 1 306 ? -10.049 -16.950 5.704 1.00 93.56 306 THR A C 1
ATOM 2401 O O . THR A 1 306 ? -11.245 -16.999 5.983 1.00 93.56 306 THR A O 1
ATOM 2404 N N . ASP A 1 307 ? -9.097 -16.825 6.631 1.00 94.88 307 ASP A N 1
ATOM 2405 C CA . ASP A 1 307 ? -9.332 -16.705 8.069 1.00 94.88 307 ASP A CA 1
ATOM 2406 C C . ASP A 1 307 ? -8.374 -15.668 8.665 1.00 94.88 307 ASP A C 1
ATOM 2408 O O . ASP A 1 307 ? -7.158 -15.856 8.659 1.00 94.88 307 ASP A O 1
ATOM 2412 N N . TYR A 1 308 ? -8.930 -14.576 9.187 1.00 95.44 308 TYR A N 1
ATOM 2413 C CA . TYR A 1 308 ? -8.175 -13.473 9.790 1.00 95.44 308 TYR A CA 1
ATOM 2414 C C . TYR A 1 308 ? -7.927 -13.689 11.284 1.00 95.44 308 TYR A C 1
ATOM 2416 O O . TYR A 1 308 ? -7.564 -12.757 12.002 1.00 95.44 308 TYR A O 1
ATOM 2424 N N . ARG A 1 309 ? -8.148 -14.902 11.797 1.00 92.62 309 ARG A N 1
ATOM 2425 C CA . ARG A 1 309 ? -7.801 -15.270 13.168 1.00 92.62 309 ARG A CA 1
ATOM 2426 C C . ARG A 1 309 ? -6.283 -15.277 13.352 1.00 92.62 309 ARG A C 1
ATOM 2428 O O . ARG A 1 309 ? -5.567 -15.986 12.653 1.00 92.62 309 ARG A O 1
ATOM 2435 N N . MET A 1 310 ? -5.806 -14.524 14.337 1.00 91.25 310 MET A N 1
ATOM 2436 C CA . MET A 1 310 ? -4.388 -14.503 14.690 1.00 91.25 310 MET A CA 1
ATOM 2437 C C . MET A 1 310 ? -3.992 -15.773 15.466 1.00 91.25 310 MET A C 1
ATOM 2439 O O . MET A 1 310 ? -4.779 -16.238 16.300 1.00 91.25 310 MET A O 1
ATOM 2443 N N . PRO A 1 311 ? -2.786 -16.329 15.236 1.00 92.00 311 PRO A N 1
ATOM 2444 C CA . PRO A 1 311 ? -1.814 -15.939 14.206 1.00 92.00 311 PRO A CA 1
ATOM 2445 C C . PRO A 1 311 ? -2.185 -16.473 12.807 1.00 92.00 311 PRO A C 1
ATOM 2447 O O . PRO A 1 311 ? -2.635 -17.613 12.666 1.00 92.00 311 PRO A O 1
ATOM 2450 N N . ILE A 1 312 ? -1.925 -15.683 11.759 1.00 91.12 312 ILE A N 1
ATOM 2451 C CA . ILE A 1 312 ? -2.177 -16.071 10.360 1.00 91.12 312 ILE A CA 1
ATOM 2452 C C . ILE A 1 312 ? -1.010 -16.926 9.846 1.00 91.12 312 ILE A C 1
ATOM 2454 O O . ILE A 1 312 ? 0.028 -16.413 9.439 1.00 91.12 312 ILE A O 1
ATOM 2458 N N . LYS A 1 313 ? -1.181 -18.251 9.856 1.00 86.62 313 LYS A N 1
ATOM 2459 C CA . LYS A 1 313 ? -0.110 -19.208 9.509 1.00 86.62 313 LYS A CA 1
ATOM 2460 C C . LYS A 1 313 ? -0.016 -19.570 8.026 1.00 86.62 313 LYS A C 1
ATOM 2462 O O . LYS A 1 313 ? 1.008 -20.082 7.590 1.00 86.62 313 LYS A O 1
ATOM 2467 N N . MET A 1 314 ? -1.076 -19.331 7.253 1.00 88.81 314 MET A N 1
ATOM 2468 C CA . MET A 1 314 ? -1.193 -19.818 5.869 1.00 88.81 314 MET A CA 1
ATOM 2469 C C . MET A 1 314 ? -0.260 -19.124 4.863 1.00 88.81 314 MET A C 1
ATOM 2471 O O . MET A 1 314 ? -0.221 -19.523 3.706 1.00 88.81 314 MET A O 1
ATOM 2475 N N . LEU A 1 315 ? 0.464 -18.086 5.288 1.00 93.25 315 LEU A N 1
ATOM 2476 C CA . LEU A 1 315 ? 1.224 -17.211 4.396 1.00 93.25 315 LEU A CA 1
ATOM 2477 C C . LEU A 1 315 ? 2.716 -17.541 4.331 1.00 93.25 315 LEU A C 1
ATOM 2479 O O . LEU A 1 315 ? 3.411 -16.952 3.516 1.00 93.25 315 LEU A O 1
ATOM 2483 N N . ARG A 1 316 ? 3.214 -18.495 5.129 1.00 91.19 316 ARG A N 1
ATOM 2484 C CA . ARG A 1 316 ? 4.642 -18.857 5.136 1.00 91.19 316 ARG A CA 1
ATOM 2485 C C . ARG A 1 316 ? 5.136 -19.290 3.753 1.00 91.19 316 ARG A C 1
ATOM 2487 O O . ARG A 1 316 ? 6.198 -18.855 3.329 1.00 91.19 316 ARG A O 1
ATOM 2494 N N . ASP A 1 317 ? 4.329 -20.089 3.059 1.00 92.75 317 ASP A N 1
ATOM 2495 C CA . ASP A 1 317 ? 4.638 -20.671 1.749 1.00 92.75 317 ASP A CA 1
ATOM 2496 C C . ASP A 1 317 ? 3.716 -20.089 0.659 1.00 92.75 317 ASP A C 1
ATOM 2498 O O . ASP A 1 317 ? 3.208 -20.805 -0.207 1.00 92.75 317 ASP A O 1
ATOM 2502 N N . TRP A 1 318 ? 3.419 -18.784 0.739 1.00 94.88 318 TRP A N 1
ATOM 2503 C CA . TRP A 1 318 ? 2.423 -18.137 -0.128 1.00 94.88 318 TRP A CA 1
ATOM 2504 C C . TRP A 1 318 ? 2.795 -18.202 -1.618 1.00 94.88 318 TRP A C 1
ATOM 2506 O O . TRP A 1 318 ? 1.930 -18.417 -2.477 1.00 94.88 318 TRP A O 1
ATOM 2516 N N . PHE A 1 319 ? 4.089 -18.056 -1.902 1.00 96.19 319 PHE A N 1
ATOM 2517 C CA . PHE A 1 319 ? 4.718 -18.147 -3.218 1.00 96.19 319 PHE A CA 1
ATOM 2518 C C . PHE A 1 319 ? 6.183 -18.587 -3.076 1.00 96.19 319 PHE A C 1
ATOM 2520 O O . PHE A 1 319 ? 6.756 -18.518 -1.989 1.00 96.19 319 PHE A O 1
ATOM 2527 N N . THR A 1 320 ? 6.782 -19.056 -4.172 1.00 94.44 320 THR A N 1
ATOM 2528 C CA . THR A 1 320 ? 8.193 -19.468 -4.224 1.00 94.44 320 THR A CA 1
ATOM 2529 C C . THR A 1 320 ? 9.092 -18.308 -4.648 1.00 94.44 320 THR A C 1
ATOM 2531 O O . THR A 1 320 ? 8.642 -17.376 -5.317 1.00 94.44 320 THR A O 1
ATOM 2534 N N . ALA A 1 321 ? 10.380 -18.379 -4.300 1.00 90.75 321 ALA A N 1
ATOM 2535 C CA . ALA A 1 321 ? 11.368 -17.376 -4.703 1.00 90.75 321 ALA A CA 1
ATOM 2536 C C . ALA A 1 321 ? 11.492 -17.250 -6.236 1.00 90.75 321 ALA A C 1
ATOM 2538 O O . ALA A 1 321 ? 11.671 -16.144 -6.738 1.00 90.75 321 ALA A O 1
ATOM 2539 N N . ASP A 1 322 ? 11.280 -18.342 -6.985 1.00 91.44 322 ASP A N 1
ATOM 2540 C CA . ASP A 1 322 ? 11.303 -18.352 -8.461 1.00 91.44 322 ASP A CA 1
ATOM 2541 C C . ASP A 1 322 ? 10.236 -17.457 -9.107 1.00 91.44 322 ASP A C 1
ATOM 2543 O O . ASP A 1 322 ? 10.309 -17.129 -10.291 1.00 91.44 322 ASP A O 1
ATOM 2547 N N . ILE A 1 323 ? 9.172 -17.119 -8.372 1.00 93.69 323 ILE A N 1
ATOM 2548 C CA . ILE A 1 323 ? 8.161 -16.172 -8.851 1.00 93.69 323 ILE A CA 1
ATOM 2549 C C . ILE A 1 323 ? 8.714 -14.748 -8.769 1.00 93.69 323 ILE A C 1
ATOM 2551 O O . ILE A 1 323 ? 8.564 -13.980 -9.715 1.00 93.69 323 ILE A O 1
ATOM 2555 N N . VAL A 1 324 ? 9.392 -14.406 -7.672 1.00 93.69 324 VAL A N 1
ATOM 2556 C CA . VAL A 1 324 ? 9.946 -13.061 -7.475 1.00 93.69 324 VAL A CA 1
ATOM 2557 C C . VAL A 1 324 ? 11.161 -12.824 -8.372 1.00 93.69 324 VAL A C 1
ATOM 2559 O O . VAL A 1 324 ? 11.260 -11.752 -8.963 1.00 93.69 324 VAL A O 1
ATOM 2562 N N . SER A 1 325 ? 12.028 -13.826 -8.566 1.00 90.94 325 SER A N 1
ATOM 2563 C CA . SER A 1 325 ? 13.226 -13.694 -9.415 1.00 90.94 325 SER A CA 1
ATOM 2564 C C . SER A 1 325 ? 12.908 -13.346 -10.874 1.00 90.94 325 SER A C 1
ATOM 2566 O O . SER A 1 325 ? 13.686 -12.667 -11.539 1.00 90.94 325 SER A O 1
ATOM 2568 N N . ARG A 1 326 ? 11.738 -13.761 -11.376 1.00 94.19 326 ARG A N 1
ATOM 2569 C CA . ARG A 1 326 ? 11.255 -13.443 -12.732 1.00 94.19 326 ARG A CA 1
ATOM 2570 C C . ARG A 1 326 ? 10.457 -12.142 -12.800 1.00 94.19 326 ARG A C 1
ATOM 2572 O O . ARG A 1 326 ? 10.147 -11.666 -13.890 1.00 94.19 326 ARG A O 1
ATOM 2579 N N . LYS A 1 327 ? 10.120 -11.532 -11.661 1.00 95.50 327 LYS A N 1
ATOM 2580 C CA . LYS A 1 327 ? 9.170 -10.416 -11.617 1.00 95.50 327 LYS A CA 1
ATOM 2581 C C . LYS A 1 327 ? 9.702 -9.144 -12.288 1.00 95.50 327 LYS A C 1
ATOM 2583 O O . LYS A 1 327 ? 8.919 -8.453 -12.933 1.00 95.50 327 LYS A O 1
ATOM 2588 N N . ARG A 1 328 ? 11.012 -8.860 -12.226 1.00 96.50 328 ARG A N 1
ATOM 2589 C CA . ARG A 1 328 ? 11.629 -7.740 -12.977 1.00 96.50 328 ARG A CA 1
ATOM 2590 C C . ARG A 1 328 ? 11.366 -7.873 -14.479 1.00 96.50 328 ARG A C 1
ATOM 2592 O O . ARG A 1 328 ? 10.866 -6.938 -15.104 1.00 96.50 328 ARG A O 1
ATOM 2599 N N . TYR A 1 329 ? 11.617 -9.064 -15.024 1.00 96.19 329 TYR A N 1
ATOM 2600 C CA . TYR A 1 329 ? 11.340 -9.393 -16.422 1.00 96.19 329 TYR A CA 1
ATOM 2601 C C . TYR A 1 329 ? 9.844 -9.263 -16.743 1.00 96.19 329 TYR A C 1
ATOM 2603 O O . TYR A 1 329 ? 9.465 -8.604 -17.707 1.00 96.19 329 TYR A O 1
ATOM 2611 N N . GLU A 1 330 ? 8.963 -9.817 -15.908 1.00 97.00 330 GLU A N 1
ATOM 2612 C CA . GLU A 1 330 ? 7.511 -9.731 -16.119 1.00 97.00 330 GLU A CA 1
ATOM 2613 C C . GLU A 1 330 ? 7.002 -8.274 -16.147 1.00 97.00 330 GLU A C 1
ATOM 2615 O O . GLU A 1 330 ? 6.174 -7.926 -16.994 1.00 97.00 330 GLU A O 1
ATOM 2620 N N . ILE A 1 331 ? 7.520 -7.401 -15.272 1.00 97.88 331 ILE A N 1
ATOM 2621 C CA . ILE A 1 331 ? 7.176 -5.970 -15.255 1.00 97.88 331 ILE A CA 1
ATOM 2622 C C . ILE A 1 331 ? 7.713 -5.266 -16.507 1.00 97.88 331 ILE A C 1
ATOM 2624 O O . ILE A 1 331 ? 6.983 -4.493 -17.128 1.00 97.88 331 ILE A O 1
ATOM 2628 N N . GLN A 1 332 ? 8.950 -5.553 -16.921 1.00 96.50 332 GLN A N 1
ATOM 2629 C CA . GLN A 1 332 ? 9.529 -5.014 -18.154 1.00 96.50 332 GLN A CA 1
ATOM 2630 C C . GLN A 1 332 ? 8.659 -5.354 -19.373 1.00 96.50 332 GLN A C 1
ATOM 2632 O O . GLN A 1 332 ? 8.297 -4.473 -20.157 1.00 96.50 332 GLN A O 1
ATOM 2637 N N . GLN A 1 333 ? 8.270 -6.622 -19.508 1.00 96.44 333 GLN A N 1
ATOM 2638 C CA . GLN A 1 333 ? 7.435 -7.084 -20.615 1.00 96.44 333 GLN A CA 1
ATOM 2639 C C . GLN A 1 333 ? 6.040 -6.454 -20.582 1.00 96.44 333 GLN A C 1
ATOM 2641 O O . GLN A 1 333 ? 5.492 -6.102 -21.631 1.00 96.44 333 GLN A O 1
ATOM 2646 N N . LEU A 1 334 ? 5.479 -6.246 -19.388 1.00 97.38 334 LEU A N 1
ATOM 2647 C CA . LEU A 1 334 ? 4.236 -5.501 -19.221 1.00 97.38 334 LEU A CA 1
ATOM 2648 C C . LEU A 1 334 ? 4.373 -4.048 -19.699 1.00 97.38 334 LEU A C 1
ATOM 2650 O O . LEU A 1 334 ? 3.501 -3.570 -20.424 1.00 97.38 334 LEU A O 1
ATOM 2654 N N . LEU A 1 335 ? 5.450 -3.349 -19.333 1.00 96.88 335 LEU A N 1
ATOM 2655 C CA . LEU A 1 335 ? 5.685 -1.973 -19.777 1.00 96.88 335 LEU A CA 1
ATOM 2656 C C . LEU A 1 335 ? 5.811 -1.890 -21.301 1.00 96.88 335 LEU A C 1
ATOM 2658 O O . LEU A 1 335 ? 5.148 -1.054 -21.910 1.00 96.88 335 LEU A O 1
ATOM 2662 N N . HIS A 1 336 ? 6.574 -2.788 -21.931 1.00 94.75 336 HIS A N 1
ATOM 2663 C CA . HIS A 1 336 ? 6.673 -2.854 -23.393 1.00 94.75 336 HIS A CA 1
ATOM 2664 C C . HIS A 1 336 ? 5.310 -3.061 -24.059 1.00 94.75 336 HIS A C 1
ATOM 2666 O O . HIS A 1 336 ? 4.959 -2.330 -24.986 1.00 94.75 336 HIS A O 1
ATOM 2672 N N . LYS A 1 337 ? 4.511 -4.002 -23.544 1.00 95.44 337 LYS A N 1
ATOM 2673 C CA . LYS A 1 337 ? 3.153 -4.254 -24.036 1.00 95.44 337 LYS A CA 1
ATOM 2674 C C . LYS A 1 337 ? 2.270 -3.006 -23.927 1.00 95.44 337 LYS A C 1
ATOM 2676 O O . LYS A 1 337 ? 1.593 -2.643 -24.884 1.00 95.44 337 LYS A O 1
ATOM 2681 N N . LEU A 1 338 ? 2.288 -2.325 -22.781 1.00 96.06 338 LEU A N 1
ATOM 2682 C CA . LEU A 1 338 ? 1.494 -1.111 -22.568 1.00 96.06 338 LEU A CA 1
ATOM 2683 C C . LEU A 1 338 ? 1.968 0.058 -23.447 1.00 96.06 338 LEU A C 1
ATOM 2685 O O . LEU A 1 338 ? 1.141 0.847 -23.903 1.00 96.06 338 LEU A O 1
ATOM 2689 N N . MET A 1 339 ? 3.273 0.179 -23.714 1.00 94.81 339 MET A N 1
ATOM 2690 C CA . MET A 1 339 ? 3.807 1.160 -24.667 1.00 94.81 339 MET A CA 1
ATOM 2691 C C . MET A 1 339 ? 3.301 0.890 -26.089 1.00 94.81 339 MET A C 1
ATOM 2693 O O . MET A 1 339 ? 2.866 1.825 -26.765 1.00 94.81 339 MET A O 1
ATOM 2697 N N . GLU A 1 340 ? 3.295 -0.373 -26.522 1.00 93.38 340 GLU A N 1
ATOM 2698 C CA . GLU A 1 340 ? 2.775 -0.782 -27.830 1.00 93.38 340 GLU A CA 1
ATOM 2699 C C . GLU A 1 340 ? 1.271 -0.492 -27.961 1.00 93.38 340 GLU A C 1
ATOM 2701 O O . GLU A 1 340 ? 0.844 0.125 -28.937 1.00 93.38 340 GLU A O 1
ATOM 2706 N N . GLU A 1 341 ? 0.470 -0.837 -26.948 1.00 94.19 341 GLU A N 1
ATOM 2707 C CA . GLU A 1 341 ? -0.973 -0.547 -26.908 1.00 94.19 341 GLU A CA 1
ATOM 2708 C C . GLU A 1 341 ? -1.279 0.961 -26.983 1.00 94.19 341 GLU A C 1
ATOM 2710 O O . GLU A 1 341 ? -2.305 1.370 -27.532 1.00 94.19 341 GLU A O 1
ATOM 2715 N N . GLN A 1 342 ? -0.373 1.802 -26.477 1.00 93.81 342 GLN A N 1
ATOM 2716 C CA . GLN A 1 342 ? -0.458 3.264 -26.553 1.00 93.81 342 GLN A CA 1
ATOM 2717 C C . GLN A 1 342 ? 0.125 3.847 -27.855 1.00 93.81 342 GLN A C 1
ATOM 2719 O O . GLN A 1 342 ? 0.193 5.068 -27.997 1.00 93.81 342 GLN A O 1
ATOM 2724 N N . ASN A 1 343 ? 0.511 3.007 -28.825 1.00 91.81 343 ASN A N 1
ATOM 2725 C CA . ASN A 1 343 ? 1.184 3.388 -30.073 1.00 91.81 343 ASN A CA 1
ATOM 2726 C C . ASN A 1 343 ? 2.480 4.194 -29.853 1.00 91.81 343 ASN A C 1
ATOM 2728 O O . ASN A 1 343 ? 2.805 5.097 -30.631 1.00 91.81 343 ASN A O 1
ATOM 2732 N N . ILE A 1 344 ? 3.218 3.890 -28.783 1.00 89.69 344 ILE A N 1
ATOM 2733 C CA . ILE A 1 344 ? 4.525 4.487 -28.507 1.00 89.69 344 ILE A CA 1
ATOM 2734 C C . ILE A 1 344 ? 5.590 3.673 -29.242 1.00 89.69 344 ILE A C 1
ATOM 2736 O O . ILE A 1 344 ? 5.721 2.467 -29.054 1.00 89.69 344 ILE A O 1
ATOM 2740 N N . ASP A 1 345 ? 6.368 4.348 -30.085 1.00 83.44 345 ASP A N 1
ATOM 2741 C CA . ASP A 1 345 ? 7.453 3.732 -30.846 1.00 83.44 345 ASP A CA 1
ATOM 2742 C C . ASP A 1 345 ? 8.660 3.461 -29.936 1.00 83.44 345 ASP A C 1
ATOM 2744 O O . ASP A 1 345 ? 9.518 4.325 -29.742 1.00 83.44 345 ASP A O 1
ATOM 2748 N N . VAL A 1 346 ? 8.710 2.256 -29.362 1.00 80.19 346 VAL A N 1
ATOM 2749 C CA . VAL A 1 346 ? 9.770 1.821 -28.438 1.00 80.19 346 VAL A CA 1
ATOM 2750 C C . VAL A 1 346 ? 11.154 1.884 -29.091 1.00 80.19 346 VAL A C 1
ATOM 2752 O O . VAL A 1 346 ? 12.123 2.197 -28.415 1.00 80.19 346 VAL A O 1
ATOM 2755 N N . MET A 1 347 ? 11.260 1.695 -30.413 1.00 76.19 347 MET A N 1
ATOM 2756 C CA . MET A 1 347 ? 12.543 1.758 -31.135 1.00 76.19 347 MET A CA 1
ATOM 2757 C C . MET A 1 347 ? 13.121 3.176 -31.202 1.00 76.19 347 MET A C 1
ATOM 2759 O O . MET A 1 347 ? 14.310 3.353 -31.458 1.00 76.19 347 MET A O 1
ATOM 2763 N N . ARG A 1 348 ? 12.280 4.197 -31.002 1.00 79.94 348 ARG A N 1
ATOM 2764 C CA . ARG A 1 348 ? 12.712 5.595 -30.874 1.00 79.94 348 ARG A CA 1
ATOM 2765 C C . ARG A 1 348 ? 13.015 5.994 -29.438 1.00 79.94 348 ARG A C 1
ATOM 2767 O O . ARG A 1 348 ? 13.605 7.053 -29.230 1.00 79.94 348 ARG A O 1
ATOM 2774 N N . LEU A 1 349 ? 12.592 5.196 -28.462 1.00 80.31 349 LEU A N 1
ATOM 2775 C CA . LEU A 1 349 ? 12.966 5.395 -27.074 1.00 80.31 349 LEU A CA 1
ATOM 2776 C C . LEU A 1 349 ? 14.351 4.780 -26.869 1.00 80.31 349 LEU A C 1
ATOM 2778 O O . LEU A 1 349 ? 14.552 3.591 -27.095 1.00 80.31 349 LEU A O 1
ATOM 2782 N N . ASN A 1 350 ? 15.310 5.582 -26.412 1.00 82.88 350 ASN A N 1
ATOM 2783 C CA . ASN A 1 350 ? 16.610 5.078 -25.968 1.00 82.88 350 ASN A CA 1
ATOM 2784 C C . ASN A 1 350 ? 16.453 4.412 -24.588 1.00 82.88 350 ASN A C 1
ATOM 2786 O O . ASN A 1 350 ? 16.922 4.949 -23.587 1.00 82.88 350 ASN A O 1
ATOM 2790 N N . LEU A 1 351 ? 15.717 3.297 -24.516 1.00 88.31 351 LEU A N 1
ATOM 2791 C CA . LEU A 1 351 ? 15.567 2.530 -23.279 1.00 88.31 351 LEU A CA 1
ATOM 2792 C C . LEU A 1 351 ? 16.865 1.763 -22.973 1.00 88.31 351 LEU A C 1
ATOM 2794 O O . LEU A 1 351 ? 17.465 1.204 -23.895 1.00 88.31 351 LEU A O 1
ATOM 2798 N N . PRO A 1 352 ? 17.294 1.698 -21.700 1.00 90.19 352 PRO A N 1
ATOM 2799 C CA . PRO A 1 352 ? 18.448 0.899 -21.313 1.00 90.19 352 PRO A CA 1
ATOM 2800 C C . PRO A 1 352 ? 18.184 -0.596 -21.539 1.00 90.19 352 PRO A C 1
ATOM 2802 O O . PRO A 1 352 ? 17.076 -1.096 -21.324 1.00 90.19 352 PRO A O 1
ATOM 2805 N N . PHE A 1 353 ? 19.216 -1.325 -21.963 1.00 88.38 353 PHE A N 1
ATOM 2806 C CA . PHE A 1 353 ? 19.172 -2.783 -22.027 1.00 88.38 353 PHE A CA 1
ATOM 2807 C C . PHE A 1 353 ? 19.420 -3.355 -20.628 1.00 88.38 353 PHE A C 1
ATOM 2809 O O . PHE A 1 353 ? 20.481 -3.127 -20.059 1.00 88.38 353 PHE A O 1
ATOM 2816 N N . LEU A 1 354 ? 18.442 -4.081 -20.083 1.00 89.88 354 LEU A N 1
ATOM 2817 C CA . LEU A 1 354 ? 18.479 -4.556 -18.693 1.00 89.88 354 LEU A CA 1
ATOM 2818 C C . LEU A 1 354 ? 18.981 -5.998 -18.524 1.00 89.88 354 LEU A C 1
ATOM 2820 O O . LEU A 1 354 ? 19.065 -6.458 -17.398 1.00 89.88 354 LEU A O 1
ATOM 2824 N N . GLY A 1 355 ? 19.245 -6.744 -19.604 1.00 86.31 355 GLY A N 1
ATOM 2825 C CA . GLY A 1 355 ? 19.770 -8.119 -19.511 1.00 86.31 355 GLY A CA 1
ATOM 2826 C C . GLY A 1 355 ? 18.838 -9.184 -18.902 1.00 86.31 355 GLY A C 1
ATOM 2827 O O . GLY A 1 355 ? 19.227 -10.347 -18.843 1.00 86.31 355 GLY A O 1
ATOM 2828 N N . LEU A 1 356 ? 17.612 -8.819 -18.512 1.00 89.19 356 LEU A N 1
ATOM 2829 C CA . LEU A 1 356 ? 16.676 -9.680 -17.778 1.00 89.19 356 LEU A CA 1
ATOM 2830 C C . LEU A 1 356 ? 16.257 -10.931 -18.571 1.00 89.19 356 LEU A C 1
ATOM 2832 O O . LEU A 1 356 ? 15.861 -10.838 -19.739 1.00 89.19 356 LEU A O 1
ATOM 2836 N N . LYS A 1 357 ? 16.282 -12.099 -17.916 1.00 85.38 357 LYS A N 1
ATOM 2837 C CA . LYS A 1 357 ? 15.932 -13.399 -18.519 1.00 85.38 357 LYS A CA 1
ATOM 2838 C C . LYS A 1 357 ? 14.571 -13.924 -18.053 1.00 85.38 357 LYS A C 1
ATOM 2840 O O . LYS A 1 357 ? 14.149 -13.713 -16.919 1.00 85.38 357 LYS A O 1
ATOM 2845 N N . GLU A 1 358 ? 13.903 -14.674 -18.933 1.00 82.62 358 GLU A N 1
ATOM 2846 C CA . GLU A 1 358 ? 12.583 -15.274 -18.670 1.00 82.62 358 GLU A CA 1
ATOM 2847 C C . GLU A 1 358 ? 12.627 -16.380 -17.601 1.00 82.62 358 GLU A C 1
ATOM 2849 O O . GLU A 1 358 ? 11.660 -16.573 -16.867 1.00 82.62 358 GLU A O 1
ATOM 2854 N N . ASP A 1 359 ? 13.742 -17.103 -17.488 1.00 77.31 359 ASP A N 1
ATOM 2855 C CA . ASP A 1 359 ? 13.920 -18.214 -16.546 1.00 77.31 359 ASP A CA 1
ATOM 2856 C C . ASP A 1 359 ? 14.257 -17.765 -15.114 1.00 77.31 359 ASP A C 1
ATOM 2858 O O . ASP A 1 359 ? 14.235 -18.584 -14.196 1.00 77.31 359 ASP A O 1
ATOM 2862 N N . GLY A 1 360 ? 14.535 -16.474 -14.902 1.00 63.53 360 GLY A N 1
ATOM 2863 C CA . GLY A 1 360 ? 14.911 -15.923 -13.600 1.00 63.53 360 GLY A CA 1
ATOM 2864 C C . GLY A 1 360 ? 16.277 -16.398 -13.094 1.00 63.53 360 GLY A C 1
ATOM 2865 O O . GLY A 1 360 ? 16.627 -16.091 -11.954 1.00 63.53 360 GLY A O 1
ATOM 2866 N N . GLN A 1 361 ? 17.044 -17.137 -13.909 1.00 59.03 361 GLN A N 1
ATOM 2867 C CA . GLN A 1 361 ? 18.407 -17.562 -13.595 1.00 59.03 361 GLN A CA 1
ATOM 2868 C C . GLN A 1 361 ? 19.387 -16.508 -14.096 1.00 59.03 361 GLN A C 1
ATOM 2870 O O . GLN A 1 361 ? 19.873 -16.540 -15.229 1.00 59.03 361 GLN A O 1
ATOM 2875 N N . HIS A 1 362 ? 19.694 -15.566 -13.219 1.00 54.91 362 HIS A N 1
ATOM 2876 C CA . HIS A 1 362 ? 20.745 -14.596 -13.463 1.00 54.91 362 HIS A CA 1
ATOM 2877 C C . HIS A 1 362 ? 22.053 -15.214 -12.965 1.00 54.91 362 HIS A C 1
ATOM 2879 O O . HIS A 1 362 ? 22.235 -15.495 -11.779 1.00 54.91 362 HIS A O 1
ATOM 2885 N N . SER A 1 363 ? 22.907 -15.587 -13.915 1.00 41.31 363 SER A N 1
ATOM 2886 C CA . SER A 1 363 ? 24.217 -16.153 -13.638 1.00 41.31 363 SER A CA 1
ATOM 2887 C C . SER A 1 363 ? 25.129 -15.031 -13.155 1.00 41.31 363 SER A C 1
ATOM 2889 O O . SER A 1 363 ? 25.422 -14.123 -13.929 1.00 41.31 363 SER A O 1
ATOM 2891 N N . MET A 1 364 ? 25.632 -15.133 -11.922 1.00 37.47 364 MET A N 1
ATOM 2892 C CA . MET A 1 364 ? 26.930 -14.545 -11.587 1.00 37.47 364 MET A CA 1
ATOM 2893 C C . MET A 1 364 ? 27.992 -15.279 -12.415 1.00 37.47 364 MET A C 1
ATOM 2895 O O . MET A 1 364 ? 28.640 -16.208 -11.935 1.00 37.47 364 MET A O 1
ATOM 2899 N N . GLU A 1 365 ? 28.113 -14.936 -13.693 1.00 32.47 365 GLU A N 1
ATOM 2900 C CA . GLU A 1 365 ? 29.349 -15.184 -14.420 1.00 32.47 365 GLU A CA 1
ATOM 2901 C C . GLU A 1 365 ? 30.301 -14.080 -13.965 1.00 32.47 365 GLU A C 1
ATOM 2903 O O . GLU A 1 365 ? 30.228 -12.946 -14.428 1.00 32.47 365 GLU A O 1
ATOM 2908 N N . TYR A 1 366 ? 31.135 -14.403 -12.972 1.00 32.31 366 TYR A N 1
ATOM 2909 C CA . TYR A 1 366 ? 32.387 -13.686 -12.782 1.00 32.31 366 TYR A CA 1
ATOM 2910 C C . TYR A 1 366 ? 33.122 -13.766 -14.120 1.00 32.31 366 TYR A C 1
ATOM 2912 O O . TYR A 1 366 ? 33.404 -14.867 -14.599 1.00 32.31 366 TYR A O 1
ATOM 2920 N N . ASP A 1 367 ? 33.351 -12.622 -14.756 1.00 30.77 367 ASP A N 1
ATOM 2921 C CA . ASP A 1 367 ? 34.157 -12.560 -15.966 1.00 30.77 367 ASP A CA 1
ATOM 2922 C C . ASP A 1 367 ? 35.613 -12.840 -15.568 1.00 30.77 367 ASP A C 1
ATOM 2924 O O . ASP A 1 367 ? 36.346 -11.955 -15.139 1.00 30.77 367 ASP A O 1
ATOM 2928 N N . GLU A 1 368 ? 36.018 -14.109 -15.627 1.00 34.22 368 GLU A N 1
ATOM 2929 C CA . GLU A 1 368 ? 37.402 -14.560 -15.423 1.00 34.22 368 GLU A CA 1
ATOM 2930 C C . GLU A 1 368 ? 38.295 -14.271 -16.656 1.00 34.22 368 GLU A C 1
ATOM 2932 O O . GLU A 1 368 ? 39.261 -14.989 -16.893 1.00 34.22 368 GLU A O 1
ATOM 2937 N N . ASN A 1 369 ? 37.999 -13.246 -17.471 1.00 33.44 369 ASN A N 1
ATOM 2938 C CA . ASN A 1 369 ? 38.780 -12.919 -18.677 1.00 33.44 369 ASN A CA 1
ATOM 2939 C C . ASN A 1 369 ? 39.396 -11.509 -18.686 1.00 33.44 369 ASN A C 1
ATOM 2941 O O . ASN A 1 369 ? 39.526 -10.906 -19.749 1.00 33.44 369 ASN A O 1
ATOM 2945 N N . GLU A 1 370 ? 39.849 -11.011 -17.537 1.00 38.00 370 GLU A N 1
ATOM 2946 C CA . GLU A 1 370 ? 40.860 -9.940 -17.484 1.00 38.00 370 GLU A CA 1
ATOM 2947 C C . GLU A 1 370 ? 42.087 -10.385 -16.666 1.00 38.00 370 GLU A C 1
ATOM 2949 O O . GLU A 1 370 ? 42.554 -9.703 -15.762 1.00 38.00 370 GLU A O 1
ATOM 2954 N N . GLU A 1 371 ? 42.638 -11.556 -16.991 1.00 42.00 371 GLU A N 1
ATOM 2955 C CA . GLU A 1 371 ? 44.030 -11.895 -16.674 1.00 42.00 371 GLU A CA 1
ATOM 2956 C C . GLU A 1 371 ? 44.744 -12.291 -17.966 1.00 42.00 371 GLU A C 1
ATOM 2958 O O . GLU A 1 371 ? 44.783 -13.461 -18.320 1.00 42.00 371 GLU A O 1
ATOM 2963 N N . GLU A 1 372 ? 45.266 -11.305 -18.692 1.00 37.78 372 GLU A N 1
ATOM 2964 C CA . GLU A 1 372 ? 46.422 -11.426 -19.592 1.00 37.78 372 GLU A CA 1
ATOM 2965 C C . GLU A 1 372 ? 46.693 -10.027 -20.166 1.00 37.78 372 GLU A C 1
ATOM 2967 O O . GLU A 1 372 ? 46.006 -9.601 -21.086 1.00 37.78 372 GLU A O 1
ATOM 2972 N N . ASP A 1 373 ? 47.615 -9.283 -19.537 1.00 31.73 373 ASP A N 1
ATOM 2973 C CA . ASP A 1 373 ? 48.594 -8.379 -20.176 1.00 31.73 373 ASP A CA 1
ATOM 2974 C C . ASP A 1 373 ? 49.053 -7.262 -19.214 1.00 31.73 373 ASP A C 1
ATOM 2976 O O . ASP A 1 373 ? 48.564 -6.142 -19.275 1.00 31.73 373 ASP A O 1
ATOM 2980 N N . GLU A 1 374 ? 50.037 -7.547 -18.353 1.00 34.59 374 GLU A N 1
ATOM 2981 C CA . GLU A 1 374 ? 51.225 -6.681 -18.199 1.00 34.59 374 GLU A CA 1
ATOM 2982 C C . GLU A 1 374 ? 52.274 -7.362 -17.302 1.00 34.59 374 GLU A C 1
ATOM 2984 O O . GLU A 1 374 ? 52.374 -7.141 -16.096 1.00 34.59 374 GLU A O 1
ATOM 2989 N N . GLU A 1 375 ? 53.103 -8.216 -17.912 1.00 33.47 375 GLU A N 1
ATOM 2990 C CA . GLU A 1 375 ? 54.434 -8.483 -17.372 1.00 33.47 375 GLU A CA 1
ATOM 2991 C C . GLU A 1 375 ? 55.364 -7.318 -17.735 1.00 33.47 375 GLU A C 1
ATOM 2993 O O . GLU A 1 375 ? 55.684 -7.098 -18.905 1.00 33.47 375 GLU A O 1
ATOM 2998 N N . GLY A 1 376 ? 55.885 -6.656 -16.703 1.00 32.84 376 GLY A N 1
ATOM 2999 C CA . GLY A 1 376 ? 57.213 -6.056 -16.733 1.00 32.84 376 GLY A CA 1
ATOM 3000 C C . GLY A 1 376 ? 57.245 -4.572 -16.413 1.00 32.84 376 GLY A C 1
ATOM 3001 O O . GLY A 1 376 ? 57.036 -3.759 -17.302 1.00 32.84 376 GLY A O 1
ATOM 3002 N N . LEU A 1 377 ? 57.648 -4.238 -15.186 1.00 32.72 377 LEU A N 1
ATOM 3003 C CA . LEU A 1 377 ? 58.785 -3.351 -14.921 1.00 32.72 377 LEU A CA 1
ATOM 3004 C C . LEU A 1 377 ? 59.248 -3.544 -13.466 1.00 32.72 377 LEU A C 1
ATOM 3006 O O . LEU A 1 377 ? 58.447 -3.652 -12.543 1.00 32.72 377 LEU A O 1
ATOM 3010 N N . GLU A 1 378 ? 60.563 -3.685 -13.329 1.00 34.69 378 GLU A N 1
ATOM 3011 C CA . GLU A 1 378 ? 61.313 -4.029 -12.123 1.00 34.69 378 GLU A CA 1
ATOM 3012 C C . GLU A 1 378 ? 61.393 -2.863 -11.119 1.00 34.69 378 GLU A C 1
ATOM 3014 O O . GLU A 1 378 ? 61.389 -1.698 -11.512 1.00 34.69 378 GLU A O 1
ATOM 3019 N N . ASP A 1 379 ? 61.498 -3.242 -9.841 1.00 33.44 379 ASP A N 1
ATOM 3020 C CA . ASP A 1 379 ? 62.026 -2.542 -8.660 1.00 33.44 379 ASP A CA 1
ATOM 3021 C C . ASP A 1 379 ? 62.575 -1.111 -8.848 1.00 33.44 379 ASP A C 1
ATOM 3023 O O . ASP A 1 379 ? 63.663 -0.958 -9.393 1.00 33.44 379 ASP A O 1
ATOM 3027 N N . GLU A 1 380 ? 61.941 -0.103 -8.227 1.00 33.56 380 GLU A N 1
ATOM 3028 C CA . GLU A 1 380 ? 62.640 1.022 -7.573 1.00 33.56 380 GLU A CA 1
ATOM 3029 C C . GLU A 1 380 ? 61.878 1.488 -6.308 1.00 33.56 380 GLU A C 1
ATOM 3031 O O . GLU A 1 380 ? 60.696 1.219 -6.117 1.00 33.56 380 GLU A O 1
ATOM 3036 N N . GLU A 1 381 ? 62.648 2.099 -5.412 1.00 32.81 381 GLU A N 1
ATOM 3037 C CA . GLU A 1 381 ? 62.547 2.181 -3.952 1.00 32.81 381 GLU A CA 1
ATOM 3038 C C . GLU A 1 381 ? 61.445 3.097 -3.368 1.00 32.81 381 GLU A C 1
ATOM 3040 O O . GLU A 1 381 ? 60.852 3.930 -4.047 1.00 32.81 381 GLU A O 1
ATOM 3045 N N . GLU A 1 382 ? 61.217 2.937 -2.056 1.00 42.56 382 GLU A N 1
ATOM 3046 C CA . GLU A 1 382 ? 60.366 3.768 -1.192 1.00 42.56 382 GLU A CA 1
ATOM 3047 C C . GLU A 1 382 ? 60.673 5.277 -1.274 1.00 42.56 382 GLU A C 1
ATOM 3049 O O . GLU A 1 382 ? 61.819 5.683 -1.083 1.00 42.56 382 GLU A O 1
ATOM 3054 N N . GLU A 1 383 ? 59.630 6.112 -1.366 1.00 31.14 383 GLU A N 1
ATOM 3055 C CA . GLU A 1 383 ? 59.611 7.441 -0.738 1.00 31.14 383 GLU A CA 1
ATOM 3056 C C . GLU A 1 383 ? 58.234 7.719 -0.104 1.00 31.14 383 GLU A C 1
ATOM 3058 O O . GLU A 1 383 ? 57.196 7.706 -0.766 1.00 31.14 383 GLU A O 1
ATOM 3063 N N . ASP A 1 384 ? 58.255 7.978 1.206 1.00 38.25 384 ASP A N 1
ATOM 3064 C CA . ASP A 1 384 ? 57.156 8.525 2.002 1.00 38.25 384 ASP A CA 1
ATOM 3065 C C . ASP A 1 384 ? 56.668 9.869 1.430 1.00 38.25 384 ASP A C 1
ATOM 3067 O O . ASP A 1 384 ? 57.446 10.825 1.332 1.00 38.25 384 ASP A O 1
ATOM 3071 N N . VAL A 1 385 ? 55.362 9.998 1.164 1.00 33.31 385 VAL A N 1
ATOM 3072 C CA . VAL A 1 385 ? 54.721 11.311 0.983 1.00 33.31 385 VAL A CA 1
ATOM 3073 C C . VAL A 1 385 ? 53.370 11.365 1.705 1.00 33.31 385 VAL A C 1
ATOM 3075 O O . VAL A 1 385 ? 52.350 10.869 1.239 1.00 33.31 385 VAL A O 1
ATOM 3078 N N . ASP A 1 386 ? 53.405 11.985 2.881 1.00 45.38 386 ASP A N 1
ATOM 3079 C CA . ASP A 1 386 ? 52.280 12.508 3.660 1.00 45.38 386 ASP A CA 1
ATOM 3080 C C . ASP A 1 386 ? 51.619 13.675 2.912 1.00 45.38 386 ASP A C 1
ATOM 3082 O O . ASP A 1 386 ? 52.277 14.703 2.787 1.00 45.38 386 ASP A O 1
ATOM 3086 N N . LEU A 1 387 ? 50.365 13.545 2.443 1.00 35.44 387 LEU A N 1
ATOM 3087 C CA . LEU A 1 387 ? 49.480 14.680 2.115 1.00 35.44 387 LEU A CA 1
ATOM 3088 C C . LEU A 1 387 ? 47.976 14.309 2.157 1.00 35.44 387 LEU A C 1
ATOM 3090 O O . LEU A 1 387 ? 47.462 13.666 1.251 1.00 35.44 387 LEU A O 1
ATOM 3094 N N . GLY A 1 388 ? 47.275 14.830 3.174 1.00 31.95 388 GLY A N 1
ATOM 3095 C CA . GLY A 1 388 ? 46.029 15.599 3.003 1.00 31.95 388 GLY A CA 1
ATOM 3096 C C . GLY A 1 388 ? 44.707 14.861 2.761 1.00 31.95 388 GLY A C 1
ATOM 3097 O O . GLY A 1 388 ? 44.236 14.794 1.633 1.00 31.95 388 GLY A O 1
ATOM 3098 N N . LEU A 1 389 ? 44.048 14.447 3.848 1.00 42.66 389 LEU A N 1
ATOM 3099 C CA . LEU A 1 389 ? 42.589 14.297 3.918 1.00 42.66 389 LEU A CA 1
ATOM 3100 C C . LEU A 1 389 ? 41.946 15.690 3.855 1.00 42.66 389 LEU A C 1
ATOM 3102 O O . LEU A 1 389 ? 42.244 16.481 4.743 1.00 42.66 389 LEU A O 1
ATOM 3106 N N . GLU A 1 390 ? 41.113 15.971 2.850 1.00 40.84 390 GLU A N 1
ATOM 3107 C CA . GLU A 1 390 ? 40.050 17.002 2.823 1.00 40.84 390 GLU A CA 1
ATOM 3108 C C . GLU A 1 390 ? 39.570 17.159 1.364 1.00 40.84 390 GLU A C 1
ATOM 3110 O O . GLU A 1 390 ? 40.087 18.022 0.669 1.00 40.84 390 GLU A O 1
ATOM 3115 N N . GLU A 1 391 ? 38.634 16.326 0.873 1.00 36.81 391 GLU A N 1
ATOM 3116 C CA . GLU A 1 391 ? 37.807 16.668 -0.316 1.00 36.81 391 GLU A CA 1
ATOM 3117 C C . GLU A 1 391 ? 36.573 15.759 -0.582 1.00 36.81 391 GLU A C 1
ATOM 3119 O O . GLU A 1 391 ? 35.977 15.864 -1.646 1.00 36.81 391 GLU A O 1
ATOM 3124 N N . GLU A 1 392 ? 36.106 14.926 0.363 1.00 33.84 392 GLU A N 1
ATOM 3125 C CA . GLU A 1 392 ? 34.940 14.031 0.133 1.00 33.84 392 GLU A CA 1
ATOM 3126 C C . GLU A 1 392 ? 33.589 14.537 0.696 1.00 33.84 392 GLU A C 1
ATOM 3128 O O . GLU A 1 392 ? 32.556 13.930 0.444 1.00 33.84 392 GLU A O 1
ATOM 3133 N N . GLU A 1 393 ? 33.530 15.673 1.402 1.00 37.09 393 GLU A N 1
ATOM 3134 C CA . GLU A 1 393 ? 32.276 16.148 2.037 1.00 37.09 393 GLU A CA 1
ATOM 3135 C C . GLU A 1 393 ? 31.396 17.066 1.155 1.00 37.09 393 GLU A C 1
ATOM 3137 O O . GLU A 1 393 ? 30.341 17.508 1.604 1.00 37.09 393 GLU A O 1
ATOM 3142 N N . GLN A 1 394 ? 31.788 17.387 -0.087 1.00 33.25 394 GLN A N 1
ATOM 3143 C CA . GLN A 1 394 ? 31.020 18.324 -0.937 1.00 33.25 394 GLN A CA 1
ATOM 3144 C C . GLN A 1 394 ? 30.102 17.662 -1.974 1.00 33.25 394 GLN A C 1
ATOM 3146 O O . GLN A 1 394 ? 29.171 18.318 -2.434 1.00 33.25 394 GLN A O 1
ATOM 3151 N N . GLU A 1 395 ? 30.296 16.384 -2.312 1.00 35.81 395 GLU A N 1
ATOM 3152 C CA . GLU A 1 395 ? 29.451 15.708 -3.313 1.00 35.81 395 GLU A CA 1
ATOM 3153 C C . GLU A 1 395 ? 28.136 15.159 -2.718 1.00 35.81 395 GLU A C 1
ATOM 3155 O O . GLU A 1 395 ? 27.123 15.114 -3.417 1.00 35.81 395 GLU A O 1
ATOM 3160 N N . GLU A 1 396 ? 28.085 14.847 -1.415 1.00 37.16 396 GLU A N 1
ATOM 3161 C CA . GLU A 1 396 ? 26.859 14.352 -0.756 1.00 37.16 396 GLU A CA 1
ATOM 3162 C C . GLU A 1 396 ? 25.798 15.449 -0.506 1.00 37.16 396 GLU A C 1
ATOM 3164 O O . GLU A 1 396 ? 24.598 15.161 -0.507 1.00 37.16 396 GLU A O 1
ATOM 3169 N N . GLU A 1 397 ? 26.186 16.723 -0.336 1.00 37.62 397 GLU A N 1
ATOM 3170 C CA . GLU A 1 397 ? 25.212 17.816 -0.145 1.00 37.62 397 GLU A CA 1
ATOM 3171 C C . GLU A 1 397 ? 24.515 18.245 -1.452 1.00 37.62 397 GLU A C 1
ATOM 3173 O O . GLU A 1 397 ? 23.367 18.704 -1.411 1.00 37.62 397 GLU A O 1
ATOM 3178 N N . GLU A 1 398 ? 25.159 18.082 -2.615 1.00 38.56 398 GLU A N 1
ATOM 3179 C CA . GLU A 1 398 ? 24.548 18.429 -3.908 1.00 38.56 398 GLU A CA 1
ATOM 3180 C C . GLU A 1 398 ? 23.484 17.403 -4.344 1.00 38.56 398 GLU A C 1
ATOM 3182 O O . GLU A 1 398 ? 22.440 17.803 -4.869 1.00 38.56 398 GLU A O 1
ATOM 3187 N N . ASP A 1 399 ? 23.668 16.112 -4.044 1.00 37.53 399 ASP A N 1
ATOM 3188 C CA . ASP A 1 399 ? 22.707 15.047 -4.388 1.00 37.53 399 ASP A CA 1
ATOM 3189 C C . ASP A 1 399 ? 21.392 15.167 -3.583 1.00 37.53 399 ASP A C 1
ATOM 3191 O O . ASP A 1 399 ? 20.284 15.124 -4.129 1.00 37.53 399 ASP A O 1
ATOM 3195 N N . LEU A 1 400 ? 21.490 15.492 -2.287 1.00 42.41 400 LEU A N 1
ATOM 3196 C CA . LEU A 1 400 ? 20.327 15.747 -1.421 1.00 42.41 400 LEU A CA 1
ATOM 3197 C C . LEU A 1 400 ? 19.574 17.044 -1.778 1.00 42.41 400 LEU A C 1
ATOM 3199 O O . LEU A 1 400 ? 18.365 17.169 -1.532 1.00 42.41 400 LEU A O 1
ATOM 3203 N N . GLY A 1 401 ? 20.269 18.026 -2.360 1.00 41.16 401 GLY A N 1
ATOM 3204 C CA . GLY A 1 401 ? 19.675 19.266 -2.861 1.00 41.16 401 GLY A CA 1
ATOM 3205 C C . GLY A 1 401 ? 18.808 19.048 -4.104 1.00 41.16 401 GLY A C 1
ATOM 3206 O O . GLY A 1 401 ? 17.714 19.618 -4.205 1.00 41.16 401 GLY A O 1
ATOM 3207 N N . LEU A 1 402 ? 19.256 18.174 -5.009 1.00 41.94 402 LEU A N 1
ATOM 3208 C CA . LEU A 1 402 ? 18.553 17.832 -6.246 1.00 41.94 402 LEU A CA 1
ATOM 3209 C C . LEU A 1 402 ? 17.272 17.033 -5.975 1.00 41.94 402 LEU A C 1
ATOM 3211 O O . LEU A 1 402 ? 16.225 17.343 -6.553 1.00 41.94 402 LEU A O 1
ATOM 3215 N N . ASP A 1 403 ? 17.301 16.091 -5.031 1.00 43.28 403 ASP A N 1
ATOM 3216 C CA . ASP A 1 403 ? 16.112 15.341 -4.603 1.00 43.28 403 ASP A CA 1
ATOM 3217 C C . ASP A 1 403 ? 15.052 16.234 -3.940 1.00 43.28 403 ASP A C 1
ATOM 3219 O O . ASP A 1 403 ? 13.839 16.047 -4.122 1.00 43.28 403 ASP A O 1
ATOM 3223 N N . ARG A 1 404 ? 15.490 17.273 -3.219 1.00 43.56 404 ARG A N 1
ATOM 3224 C CA . ARG A 1 404 ? 14.597 18.259 -2.602 1.00 43.56 404 ARG A CA 1
ATOM 3225 C C . ARG A 1 404 ? 13.924 19.159 -3.637 1.00 43.56 404 ARG A C 1
ATOM 3227 O O . ARG A 1 404 ? 12.721 19.403 -3.526 1.00 43.56 404 ARG A O 1
ATOM 3234 N N . GLU A 1 405 ? 14.649 19.628 -4.652 1.00 40.69 405 GLU A N 1
ATOM 3235 C CA . GLU A 1 405 ? 14.054 20.384 -5.765 1.00 40.69 405 GLU A CA 1
ATOM 3236 C C . GLU A 1 405 ? 13.106 19.520 -6.606 1.00 40.69 405 GLU A C 1
ATOM 3238 O O . GLU A 1 405 ? 12.040 19.987 -7.017 1.00 40.69 405 GLU A O 1
ATOM 3243 N N . ARG A 1 406 ? 13.429 18.236 -6.808 1.00 49.94 406 ARG A N 1
ATOM 3244 C CA . ARG A 1 406 ? 12.548 17.281 -7.497 1.00 49.94 406 ARG A CA 1
ATOM 3245 C C . ARG A 1 406 ? 11.235 17.079 -6.740 1.00 49.94 406 ARG A C 1
ATOM 3247 O O . ARG A 1 406 ? 10.167 17.125 -7.351 1.00 49.94 406 ARG A O 1
ATOM 3254 N N . ALA A 1 407 ? 11.297 16.934 -5.415 1.00 40.53 407 ALA A N 1
ATOM 3255 C CA . ALA A 1 407 ? 10.118 16.810 -4.559 1.00 40.53 407 ALA A CA 1
ATOM 3256 C C . ALA A 1 407 ? 9.242 18.076 -4.564 1.00 40.53 407 ALA A C 1
ATOM 3258 O O . ALA A 1 407 ? 8.017 17.970 -4.635 1.00 40.53 407 ALA A O 1
ATOM 3259 N N . LEU A 1 408 ? 9.853 19.266 -4.548 1.00 41.31 408 LEU A N 1
ATOM 3260 C CA . LEU A 1 408 ? 9.135 20.544 -4.624 1.00 41.31 408 LEU A CA 1
ATOM 3261 C C . LEU A 1 408 ? 8.448 20.741 -5.983 1.00 41.31 408 LEU A C 1
ATOM 3263 O O . LEU A 1 408 ? 7.289 21.149 -6.026 1.00 41.31 408 LEU A O 1
ATOM 3267 N N . ASN A 1 409 ? 9.112 20.376 -7.083 1.00 46.50 409 ASN A N 1
ATOM 3268 C CA . ASN A 1 409 ? 8.532 20.440 -8.427 1.00 46.50 409 ASN A CA 1
ATOM 3269 C C . ASN A 1 409 ? 7.351 19.467 -8.607 1.00 46.50 409 ASN A C 1
ATOM 3271 O O . ASN A 1 409 ? 6.400 19.765 -9.332 1.00 46.50 409 ASN A O 1
ATOM 3275 N N . ILE A 1 410 ? 7.378 18.307 -7.940 1.00 46.94 410 ILE A N 1
ATOM 3276 C CA . ILE A 1 410 ? 6.245 17.369 -7.915 1.00 46.94 410 ILE A CA 1
ATOM 3277 C C . ILE A 1 410 ? 5.094 17.934 -7.068 1.00 46.94 410 ILE A C 1
ATOM 3279 O O . ILE A 1 410 ? 3.944 17.852 -7.495 1.00 46.94 410 ILE A O 1
ATOM 3283 N N . GLU A 1 411 ? 5.380 18.551 -5.916 1.00 43.97 411 GLU A N 1
ATOM 3284 C CA . GLU A 1 411 ? 4.365 19.184 -5.058 1.00 43.97 411 GLU A CA 1
ATOM 3285 C C . GLU A 1 411 ? 3.658 20.341 -5.786 1.00 43.97 411 GLU A C 1
ATOM 3287 O O . GLU A 1 411 ? 2.431 20.426 -5.753 1.00 43.97 411 GLU A O 1
ATOM 3292 N N . GLU A 1 412 ? 4.394 21.164 -6.537 1.00 46.12 412 GLU A N 1
ATOM 3293 C CA . GLU A 1 412 ? 3.829 22.255 -7.342 1.00 46.12 412 GLU A CA 1
ATOM 3294 C C . GLU A 1 412 ? 2.962 21.729 -8.501 1.00 46.12 412 GLU A C 1
ATOM 3296 O O . GLU A 1 412 ? 1.888 22.264 -8.787 1.00 46.12 412 GLU A O 1
ATOM 3301 N N . ARG A 1 413 ? 3.371 20.614 -9.120 1.00 53.31 413 ARG A N 1
ATOM 3302 C CA . ARG A 1 413 ? 2.617 19.954 -10.193 1.00 53.31 413 ARG A CA 1
ATOM 3303 C C . ARG A 1 413 ? 1.334 19.283 -9.687 1.00 53.31 413 ARG A C 1
ATOM 3305 O O . ARG A 1 413 ? 0.296 19.412 -10.330 1.00 53.31 413 ARG A O 1
ATOM 3312 N N . MET A 1 414 ? 1.368 18.638 -8.519 1.00 45.84 414 MET A N 1
ATOM 3313 C CA . MET A 1 414 ? 0.175 18.072 -7.868 1.00 45.84 414 MET A CA 1
ATOM 3314 C C . MET A 1 414 ? -0.782 19.161 -7.357 1.00 45.84 414 MET A C 1
ATOM 3316 O O . MET A 1 414 ? -1.998 18.968 -7.354 1.00 45.84 414 MET A O 1
ATOM 3320 N N . GLN A 1 415 ? -0.251 20.313 -6.934 1.00 45.34 415 GLN A N 1
ATOM 3321 C CA . GLN A 1 415 ? -1.048 21.469 -6.526 1.00 45.34 415 GLN A CA 1
ATOM 3322 C C . GLN A 1 415 ? -1.780 22.094 -7.726 1.00 45.34 415 GLN A C 1
ATOM 3324 O O . GLN A 1 415 ? -2.967 22.393 -7.613 1.00 45.34 415 GLN A O 1
ATOM 3329 N N . MET A 1 416 ? -1.118 22.204 -8.884 1.00 45.94 416 MET A N 1
ATOM 3330 C CA . MET A 1 416 ? -1.746 22.647 -10.137 1.00 45.94 416 MET A CA 1
ATOM 3331 C C . MET A 1 416 ? -2.824 21.672 -10.636 1.00 45.94 416 MET A C 1
ATOM 3333 O O . MET A 1 416 ? -3.905 22.110 -11.021 1.00 45.94 416 MET A O 1
ATOM 3337 N N . GLU A 1 417 ? -2.587 20.357 -10.566 1.00 50.62 417 GLU A N 1
ATOM 3338 C CA . GLU A 1 417 ? -3.596 19.349 -10.939 1.00 50.62 417 GLU A CA 1
ATOM 3339 C C . GLU A 1 417 ? -4.845 19.397 -10.034 1.00 50.62 417 GLU A C 1
ATOM 3341 O O . GLU A 1 417 ? -5.951 19.128 -10.498 1.00 50.62 417 GLU A O 1
ATOM 3346 N N . MET A 1 418 ? -4.705 19.789 -8.759 1.00 48.84 418 MET A N 1
ATOM 3347 C CA . MET A 1 418 ? -5.846 20.028 -7.859 1.00 48.84 418 MET A CA 1
ATOM 3348 C C . MET A 1 418 ? -6.652 21.283 -8.214 1.00 48.84 418 MET A C 1
ATOM 3350 O O . MET A 1 418 ? -7.852 21.312 -7.948 1.00 48.84 418 MET A O 1
ATOM 3354 N N . GLU A 1 419 ? -6.008 22.322 -8.746 1.00 45.88 419 GLU A N 1
ATOM 3355 C CA . GLU A 1 419 ? -6.659 23.592 -9.095 1.00 45.88 419 GLU A CA 1
ATOM 3356 C C . GLU A 1 419 ? -7.391 23.502 -10.446 1.00 45.88 419 GLU A C 1
ATOM 3358 O O . GLU A 1 419 ? -8.475 24.065 -10.591 1.00 45.88 419 GLU A O 1
ATOM 3363 N N . GLU A 1 420 ? -6.885 22.715 -11.403 1.00 46.66 420 GLU A N 1
ATOM 3364 C CA . GLU A 1 420 ? -7.575 22.455 -12.679 1.00 46.66 420 GLU A CA 1
ATOM 3365 C C . GLU A 1 420 ? -8.869 21.630 -12.521 1.00 46.66 420 GLU A C 1
ATOM 3367 O O . GLU A 1 420 ? -9.770 21.725 -13.357 1.00 46.66 420 GLU A O 1
ATOM 3372 N N . GLU A 1 421 ? -9.014 20.849 -11.443 1.00 44.62 421 GLU A N 1
ATOM 3373 C CA . GLU A 1 421 ? -10.266 20.139 -11.141 1.00 44.62 421 GLU A CA 1
ATOM 3374 C C . GLU A 1 421 ? -11.373 21.047 -10.565 1.00 44.62 421 GLU A C 1
ATOM 3376 O O . GLU A 1 421 ? -12.526 20.614 -10.518 1.00 44.62 421 GLU A O 1
ATOM 3381 N N . ASP A 1 422 ? -11.062 22.292 -10.176 1.00 40.66 422 ASP A N 1
ATOM 3382 C CA . ASP A 1 422 ? -11.990 23.214 -9.494 1.00 40.66 422 ASP A CA 1
ATOM 3383 C C . ASP A 1 422 ? -12.740 24.166 -10.460 1.00 40.66 422 ASP A C 1
ATOM 3385 O O . ASP A 1 422 ? -13.787 24.709 -10.112 1.00 40.66 422 ASP A O 1
ATOM 3389 N N . GLU A 1 423 ? -12.280 24.347 -11.709 1.00 38.72 423 GLU A N 1
ATOM 3390 C CA . GLU A 1 423 ? -12.933 25.257 -12.682 1.00 38.72 423 GLU A CA 1
ATOM 3391 C C . GLU A 1 423 ? -14.056 24.610 -13.525 1.00 38.72 423 GLU A C 1
ATOM 3393 O O . GLU A 1 423 ? -14.685 25.270 -14.355 1.00 38.72 423 GLU A O 1
ATOM 3398 N N . GLY A 1 424 ? -14.336 23.318 -13.331 1.00 37.75 424 GLY A N 1
ATOM 3399 C CA . GLY A 1 424 ? -15.144 22.527 -14.265 1.00 37.75 424 GLY A CA 1
ATOM 3400 C C . GLY A 1 424 ? -16.636 22.357 -13.972 1.00 37.75 424 GLY A C 1
ATOM 3401 O O . GLY A 1 424 ? -17.304 21.738 -14.798 1.00 37.75 424 GLY A O 1
ATOM 3402 N N . ASP A 1 425 ? -17.175 22.833 -12.844 1.00 32.84 425 ASP A N 1
ATOM 3403 C CA . ASP A 1 425 ? -18.580 22.546 -12.503 1.00 32.84 425 ASP A CA 1
ATOM 3404 C C . ASP A 1 425 ? -19.233 23.641 -11.640 1.00 32.84 425 ASP A C 1
ATOM 3406 O O . ASP A 1 425 ? -19.383 23.531 -10.425 1.00 32.84 425 ASP A O 1
ATOM 3410 N N . TYR A 1 426 ? -19.635 24.733 -12.292 1.00 31.88 426 TYR A N 1
ATOM 3411 C CA . TYR A 1 426 ? -20.713 25.588 -11.798 1.00 31.88 426 TYR A CA 1
ATOM 3412 C C . TYR A 1 426 ? -21.733 25.759 -12.919 1.00 31.88 426 TYR A C 1
ATOM 3414 O O . TYR A 1 426 ? -21.633 26.677 -13.733 1.00 31.88 426 TYR A O 1
ATOM 3422 N N . ASP A 1 427 ? -22.754 24.905 -12.923 1.00 31.09 427 ASP A N 1
ATOM 3423 C CA . ASP A 1 427 ? -24.065 25.329 -13.394 1.00 31.09 427 ASP A CA 1
ATOM 3424 C C . ASP A 1 427 ? -25.179 24.923 -12.420 1.00 31.09 427 ASP A C 1
ATOM 3426 O O . ASP A 1 427 ? -25.020 24.114 -11.511 1.00 31.09 427 ASP A O 1
ATOM 3430 N N . SER A 1 428 ? -26.279 25.638 -12.553 1.00 36.91 428 SER A N 1
ATOM 3431 C CA . SER A 1 428 ? -27.051 26.248 -11.482 1.00 36.91 428 SER A CA 1
ATOM 3432 C C . SER A 1 428 ? -28.398 25.569 -11.233 1.00 36.91 428 SER A C 1
ATOM 3434 O O . SER A 1 428 ? -29.172 25.473 -12.173 1.00 36.91 428 SER A O 1
ATOM 3436 N N . GLU A 1 429 ? -28.761 25.245 -9.977 1.00 31.92 429 GLU A N 1
ATOM 3437 C CA . GLU A 1 429 ? -30.172 25.038 -9.583 1.00 31.92 429 GLU A CA 1
ATOM 3438 C C . GLU A 1 429 ? -30.518 25.506 -8.142 1.00 31.92 429 GLU A C 1
ATOM 3440 O O . GLU A 1 429 ? -29.981 25.045 -7.140 1.00 31.92 429 GLU A O 1
ATOM 3445 N N . GLU A 1 430 ? -31.470 26.449 -8.123 1.00 30.97 430 GLU A N 1
ATOM 3446 C CA . GLU A 1 430 ? -32.609 26.680 -7.210 1.00 30.97 430 GLU A CA 1
ATOM 3447 C C . GLU A 1 430 ? -32.488 27.156 -5.738 1.00 30.97 430 GLU A C 1
ATOM 3449 O O . GLU A 1 430 ? -32.330 26.421 -4.768 1.00 30.97 430 GLU A O 1
ATOM 3454 N N . LEU A 1 431 ? -32.775 28.461 -5.613 1.00 31.66 431 LEU A N 1
A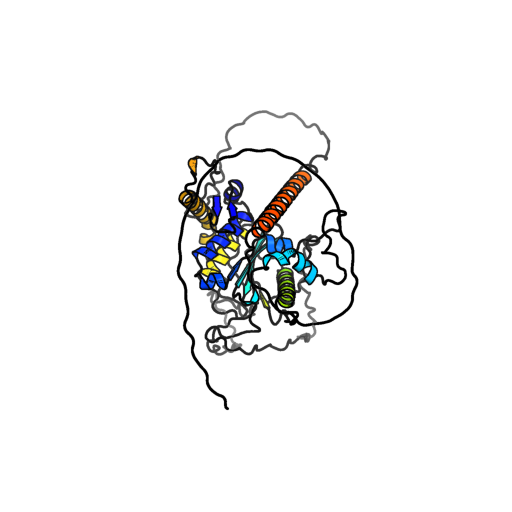TOM 3455 C CA . LEU A 1 431 ? -33.737 29.144 -4.723 1.00 31.66 431 LEU A CA 1
ATOM 3456 C C . LEU A 1 431 ? -34.710 28.291 -3.877 1.00 31.66 431 LEU A C 1
ATOM 3458 O O . LEU A 1 431 ? -35.620 27.668 -4.413 1.00 31.66 431 LEU A O 1
ATOM 3462 N N . ASN A 1 432 ? -34.688 28.505 -2.557 1.00 29.03 432 ASN A N 1
ATOM 3463 C CA . ASN A 1 432 ? -35.698 29.247 -1.768 1.00 29.03 432 ASN A CA 1
ATOM 3464 C C . ASN A 1 432 ? -35.716 28.731 -0.325 1.00 29.03 432 ASN A C 1
ATOM 3466 O O . ASN A 1 432 ? -36.098 27.595 -0.087 1.00 29.03 432 ASN A O 1
ATOM 3470 N N . ASP A 1 433 ? -35.448 29.609 0.643 1.00 29.39 433 ASP A N 1
ATOM 3471 C CA . ASP A 1 433 ? -36.298 29.667 1.831 1.00 29.39 433 ASP A CA 1
ATOM 3472 C C . ASP A 1 433 ? -36.163 31.023 2.523 1.00 29.39 433 ASP A C 1
ATOM 3474 O O . ASP A 1 433 ? -35.076 31.533 2.797 1.00 29.39 433 ASP A O 1
ATOM 3478 N N . ASN A 1 434 ? -37.317 31.639 2.751 1.00 29.14 434 ASN A N 1
ATOM 3479 C CA . ASN A 1 434 ? -37.479 33.010 3.193 1.00 29.14 434 ASN A CA 1
ATOM 3480 C C . ASN A 1 434 ? -38.379 33.002 4.427 1.00 29.14 434 ASN A C 1
ATOM 3482 O O . ASN A 1 434 ? -39.583 32.840 4.266 1.00 29.14 434 ASN A O 1
ATOM 3486 N N . VAL A 1 435 ? -37.844 33.220 5.635 1.00 30.25 435 VAL A N 1
ATOM 3487 C CA . VAL A 1 435 ? -38.649 33.685 6.781 1.00 30.25 435 VAL A CA 1
ATOM 3488 C C . VAL A 1 435 ? -37.838 34.612 7.701 1.00 30.25 435 VAL A C 1
ATOM 3490 O O . VAL A 1 435 ? -37.047 34.184 8.531 1.00 30.25 435 VAL A O 1
ATOM 3493 N N . SER A 1 436 ? -38.163 35.900 7.572 1.00 27.41 436 SER A N 1
ATOM 3494 C CA . SER A 1 436 ? -38.405 36.899 8.627 1.00 27.41 436 SER A CA 1
ATOM 3495 C C . SER A 1 436 ? -37.363 37.154 9.726 1.00 27.41 436 SER A C 1
ATOM 3497 O O . SER A 1 436 ? -37.338 36.462 10.741 1.00 27.41 436 SER A O 1
ATOM 3499 N N . ARG A 1 437 ? -36.768 38.359 9.694 1.00 28.67 437 ARG A N 1
ATOM 3500 C CA . ARG A 1 437 ? -37.050 39.382 10.727 1.00 28.67 437 ARG A CA 1
ATOM 3501 C C . ARG A 1 437 ? -36.594 40.794 10.321 1.00 28.67 437 ARG A C 1
ATOM 3503 O O . ARG A 1 437 ? -35.431 41.054 10.064 1.00 28.67 437 ARG A O 1
ATOM 3510 N N . THR A 1 438 ? -37.593 41.670 10.291 1.00 26.67 438 THR A N 1
ATOM 3511 C CA . THR A 1 438 ? -37.624 43.139 10.405 1.00 26.67 438 THR A CA 1
ATOM 3512 C C . THR A 1 438 ? -36.396 43.838 11.014 1.00 26.67 438 THR A C 1
ATOM 3514 O O . THR A 1 438 ? -36.017 43.475 12.122 1.00 26.67 438 THR A O 1
ATOM 3517 N N . SER A 1 439 ? -35.928 44.947 10.416 1.00 26.92 439 SER A N 1
ATOM 3518 C CA . SER A 1 439 ? -36.283 46.331 10.823 1.00 26.92 439 SER A CA 1
ATOM 3519 C C . SER A 1 439 ? -35.384 47.412 10.184 1.00 26.92 439 SER A C 1
ATOM 3521 O O . SER A 1 439 ? -34.170 47.261 10.183 1.00 26.92 439 SER A O 1
ATOM 3523 N N . GLU A 1 440 ? -36.023 48.523 9.782 1.00 30.84 440 GLU A N 1
ATOM 3524 C CA . GLU A 1 440 ? -35.507 49.916 9.698 1.00 30.84 440 GLU A CA 1
ATOM 3525 C C . GLU A 1 440 ? -34.544 50.278 8.540 1.00 30.84 440 GLU A C 1
ATOM 3527 O O . GLU A 1 440 ? -33.460 49.731 8.420 1.00 30.84 440 GLU A O 1
ATOM 3532 N N . LEU A 1 441 ? -34.950 51.060 7.523 1.00 28.47 441 LEU A N 1
ATOM 3533 C CA . LEU A 1 441 ? -35.306 52.501 7.427 1.00 28.47 441 LEU A CA 1
ATOM 3534 C C . LEU A 1 441 ? -34.115 53.393 6.996 1.00 28.47 441 LEU A C 1
ATOM 3536 O O . LEU A 1 441 ? -33.027 53.287 7.542 1.00 28.47 441 LEU A O 1
ATOM 3540 N N . PHE A 1 442 ? -34.419 54.328 6.077 1.00 25.94 442 PHE A N 1
ATOM 3541 C CA . PHE A 1 442 ? -33.609 55.403 5.451 1.00 25.94 442 PHE A CA 1
ATOM 3542 C C . PHE A 1 442 ? -32.739 54.999 4.241 1.00 25.94 442 PHE A C 1
ATOM 3544 O O . PHE A 1 442 ? -31.801 54.232 4.381 1.00 25.94 442 PHE A O 1
ATOM 3551 N N . CYS A 1 443 ? -33.056 55.329 2.978 1.00 24.77 443 CYS A N 1
ATOM 3552 C CA . CYS A 1 443 ? -33.446 56.569 2.267 1.00 24.77 443 CYS A CA 1
ATOM 3553 C C . CYS A 1 443 ? -32.242 57.385 1.734 1.00 24.77 443 CYS A C 1
ATOM 3555 O O . CYS A 1 443 ? -31.360 57.768 2.491 1.00 24.77 443 CYS A O 1
ATOM 3557 N N . GLU A 1 444 ? -32.311 57.671 0.424 1.00 26.14 444 GLU A N 1
ATOM 3558 C CA . GLU A 1 444 ? -31.673 58.774 -0.321 1.00 26.14 444 GLU A CA 1
ATOM 3559 C C . GLU A 1 444 ? -30.142 58.784 -0.526 1.00 26.14 444 GLU A C 1
ATOM 3561 O O . GLU A 1 444 ? -29.371 59.212 0.324 1.00 26.14 444 GLU A O 1
ATOM 3566 N N . ASN A 1 445 ? -29.691 58.490 -1.756 1.00 27.12 445 ASN A N 1
ATOM 3567 C CA . ASN A 1 445 ? -29.366 59.535 -2.747 1.00 27.12 445 ASN A CA 1
ATOM 3568 C C . ASN A 1 445 ? -28.668 58.973 -4.005 1.00 27.12 445 ASN A C 1
ATOM 3570 O O . ASN A 1 445 ? -27.594 58.384 -3.970 1.00 27.12 445 ASN A O 1
ATOM 3574 N N . SER A 1 446 ? -29.302 59.230 -5.145 1.00 23.72 446 SER A N 1
ATOM 3575 C CA . SER A 1 446 ? -28.708 59.335 -6.487 1.00 23.72 446 SER A CA 1
ATOM 3576 C C . SER A 1 446 ? -28.062 60.738 -6.652 1.00 23.72 446 SER A C 1
ATOM 3578 O O . SER A 1 446 ? -28.208 61.551 -5.740 1.00 23.72 446 SER A O 1
ATOM 3580 N N . PRO A 1 447 ? -27.532 61.178 -7.818 1.00 45.41 447 PRO A N 1
ATOM 3581 C CA . PRO A 1 447 ? -26.975 60.480 -8.991 1.00 45.41 447 PRO A CA 1
ATOM 3582 C C . PRO A 1 447 ? -25.677 61.177 -9.526 1.00 45.41 447 PRO A C 1
ATOM 3584 O O . PRO A 1 447 ? -25.178 62.127 -8.932 1.00 45.41 447 PRO A O 1
ATOM 3587 N N . LEU A 1 448 ? -25.284 60.833 -10.770 1.00 28.61 448 LEU A N 1
ATOM 3588 C CA . LEU A 1 448 ? -24.559 61.666 -11.767 1.00 28.61 448 LEU A CA 1
ATOM 3589 C C . LEU A 1 448 ? -23.016 61.543 -11.743 1.00 28.61 448 LEU A C 1
ATOM 3591 O O . LEU A 1 448 ? -22.400 61.652 -10.701 1.00 28.61 448 LEU A O 1
ATOM 3595 N N . LYS A 1 449 ? -22.289 61.433 -12.866 1.00 30.36 449 LYS A N 1
ATOM 3596 C CA . LYS A 1 449 ? -22.622 61.587 -14.294 1.00 30.36 449 LYS A CA 1
ATOM 3597 C C . LYS A 1 449 ? -21.372 61.281 -15.145 1.00 30.36 449 LYS A C 1
ATOM 3599 O O . LYS A 1 449 ? -20.284 61.654 -14.731 1.00 30.36 449 LYS A O 1
ATOM 3604 N N . ARG A 1 450 ? -21.629 60.938 -16.423 1.00 29.69 450 ARG A N 1
ATOM 3605 C CA . ARG A 1 450 ? -20.881 61.352 -17.646 1.00 29.69 450 ARG A CA 1
ATOM 3606 C C . ARG A 1 450 ? -19.543 60.620 -17.902 1.00 29.69 450 ARG A C 1
ATOM 3608 O O . ARG A 1 450 ? -18.768 60.447 -16.988 1.00 29.69 450 ARG A O 1
ATOM 3615 N N . LYS A 1 451 ? -19.161 60.253 -19.133 1.00 30.42 451 LYS A N 1
ATOM 3616 C CA . LYS A 1 451 ? -19.646 60.600 -20.485 1.00 30.42 451 LYS A CA 1
ATOM 3617 C C . LYS A 1 451 ? -18.860 59.790 -21.537 1.00 30.42 451 LYS A C 1
ATOM 3619 O O . LYS A 1 451 ? -17.663 59.668 -21.347 1.00 30.42 451 LYS A O 1
ATOM 3624 N N . GLN A 1 452 ? -19.538 59.443 -22.648 1.00 26.47 452 GLN A N 1
ATOM 3625 C CA . GLN A 1 452 ? -19.116 59.577 -24.071 1.00 26.47 452 GLN A CA 1
ATOM 3626 C C . GLN A 1 452 ? -17.819 58.855 -24.534 1.00 26.47 452 GLN A C 1
ATOM 3628 O O . GLN A 1 452 ? -16.834 58.848 -23.828 1.00 26.47 452 GLN A O 1
ATOM 3633 N N . THR A 1 453 ? -17.683 58.262 -25.729 1.00 26.38 453 THR A N 1
ATOM 3634 C CA . THR A 1 453 ? -18.336 58.460 -27.040 1.00 26.38 453 THR A CA 1
ATOM 3635 C C . THR A 1 453 ? -17.851 57.386 -28.042 1.00 26.38 453 THR A C 1
ATOM 3637 O O . THR A 1 453 ? -16.656 57.148 -28.112 1.00 26.38 453 THR A O 1
ATOM 3640 N N . VAL A 1 454 ? -18.785 56.874 -28.862 1.00 26.02 454 VAL A N 1
ATOM 3641 C CA . VAL A 1 454 ? -18.765 56.725 -30.347 1.00 26.02 454 VAL A CA 1
ATOM 3642 C C . VAL A 1 454 ? -17.701 55.858 -31.057 1.00 26.02 454 VAL A C 1
ATOM 3644 O O . VAL A 1 454 ? -16.533 56.217 -31.086 1.00 26.02 454 VAL A O 1
ATOM 3647 N N . SER A 1 455 ? -18.172 54.850 -31.820 1.00 27.69 455 SER A N 1
ATOM 3648 C CA . SER A 1 455 ? -17.976 54.671 -33.290 1.00 27.69 455 SER A CA 1
ATOM 3649 C C . SER A 1 455 ? -18.596 53.326 -33.742 1.00 27.69 455 SER A C 1
ATOM 3651 O O . SER A 1 455 ? -18.139 52.278 -33.312 1.00 27.69 455 SER A O 1
ATOM 3653 N N . LEU A 1 456 ? -19.784 53.287 -34.364 1.00 28.34 456 LEU A N 1
ATOM 3654 C CA . LEU A 1 456 ? -20.084 53.258 -35.819 1.00 28.34 456 LEU A CA 1
ATOM 3655 C C . LEU A 1 456 ? -19.518 52.071 -36.637 1.00 28.34 456 LEU A C 1
ATOM 3657 O O . LEU A 1 456 ? -18.321 52.046 -36.917 1.00 28.34 456 LEU A O 1
ATOM 3661 N N . LYS A 1 457 ? -20.437 51.194 -37.100 1.00 30.42 457 LYS A N 1
ATOM 3662 C CA . LYS A 1 457 ? -20.658 50.647 -38.476 1.00 30.42 457 LYS A CA 1
ATOM 3663 C C . LYS A 1 457 ? -21.553 49.390 -38.380 1.00 30.42 457 LYS A C 1
ATOM 3665 O O . LYS A 1 457 ? -21.152 48.405 -37.782 1.00 30.42 457 LYS A O 1
ATOM 3670 N N . GLU A 1 458 ? -22.865 49.493 -38.621 1.00 31.39 458 GLU A N 1
ATOM 3671 C CA . GLU A 1 458 ? -23.573 49.167 -39.886 1.00 31.39 458 GLU A CA 1
ATOM 3672 C C . GLU A 1 458 ? -23.283 47.762 -40.450 1.00 31.39 458 GLU A C 1
ATOM 3674 O O . GLU A 1 458 ? -22.160 47.511 -40.858 1.00 31.39 458 GLU A O 1
ATOM 3679 N N . VAL A 1 459 ? -24.297 46.881 -40.536 1.00 32.06 459 VAL A N 1
ATOM 3680 C CA . VAL A 1 459 ? -25.023 46.511 -41.778 1.00 32.06 459 VAL A CA 1
ATOM 3681 C C . VAL A 1 459 ? -26.309 45.716 -41.437 1.00 32.06 459 VAL A C 1
ATOM 3683 O O . VAL A 1 459 ? -26.349 44.881 -40.544 1.00 32.06 459 VAL A O 1
ATOM 3686 N N . HIS A 1 460 ? -27.359 46.066 -42.184 1.00 30.83 460 HIS A N 1
ATOM 3687 C CA . HIS A 1 460 ? -28.700 45.499 -42.393 1.00 30.83 460 HIS A CA 1
ATOM 3688 C C . HIS A 1 460 ? -28.903 43.973 -42.202 1.00 30.83 460 HIS A C 1
ATOM 3690 O O . HIS A 1 460 ? -28.111 43.204 -42.729 1.00 30.83 460 HIS A O 1
ATOM 3696 N N . ASN A 1 461 ? -30.076 43.531 -41.697 1.00 30.59 461 ASN A N 1
ATOM 3697 C CA . ASN A 1 461 ? -31.196 43.153 -42.587 1.00 30.59 461 ASN A CA 1
ATOM 3698 C C . ASN A 1 461 ? -32.583 42.925 -41.918 1.00 30.59 461 ASN A C 1
ATOM 3700 O O . ASN A 1 461 ? -32.704 42.359 -40.841 1.00 30.59 461 ASN A O 1
ATOM 3704 N N . GLN A 1 462 ?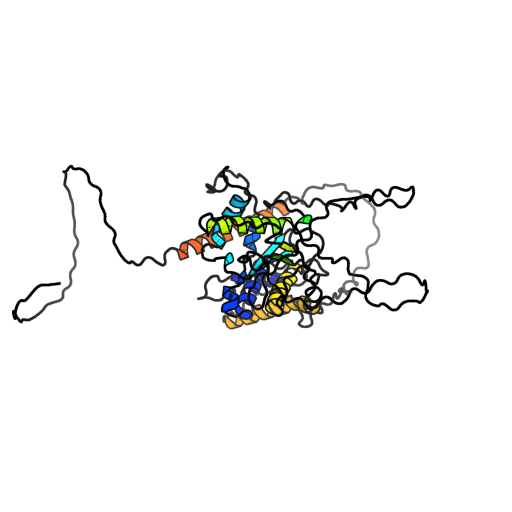 -33.588 43.415 -42.656 1.00 31.55 462 GLN A N 1
ATOM 3705 C CA . GLN A 1 462 ? -35.062 43.251 -42.741 1.00 31.55 462 GLN A CA 1
ATOM 3706 C C . GLN A 1 462 ? -35.809 42.211 -41.860 1.00 31.55 462 GLN A C 1
ATOM 3708 O O . GLN A 1 462 ? -35.345 41.097 -41.680 1.00 31.55 462 GLN A O 1
ATOM 3713 N N . ARG A 1 463 ? -36.954 42.567 -41.225 1.00 31.38 463 ARG A N 1
ATOM 3714 C CA . ARG A 1 463 ? -38.367 42.602 -41.744 1.00 31.38 463 ARG A CA 1
ATOM 3715 C C . ARG A 1 463 ? -38.846 41.189 -42.175 1.00 31.38 463 ARG A C 1
ATOM 3717 O O . ARG A 1 463 ? -38.151 40.554 -42.941 1.00 31.38 463 ARG A O 1
ATOM 3724 N N . ALA A 1 464 ? -40.023 40.647 -41.840 1.00 33.12 464 ALA A N 1
ATOM 3725 C CA . ALA A 1 464 ? -41.316 41.228 -41.484 1.00 33.12 464 ALA A CA 1
ATOM 3726 C C . ALA A 1 464 ? -42.364 40.122 -41.145 1.00 33.12 464 ALA A C 1
ATOM 3728 O O . ALA A 1 464 ? -42.152 38.967 -41.490 1.00 33.12 464 ALA A O 1
ATOM 3729 N N . MET A 1 465 ? -43.542 40.567 -40.663 1.00 32.09 465 MET A N 1
ATOM 3730 C CA . MET A 1 465 ? -44.912 40.035 -40.911 1.00 32.09 465 MET A CA 1
ATOM 3731 C C . MET A 1 465 ? -45.393 38.821 -40.082 1.00 32.09 465 MET A C 1
ATOM 3733 O O . MET A 1 465 ? -44.842 37.737 -40.179 1.00 32.09 465 MET A O 1
ATOM 3737 N N . ASN A 1 466 ? -46.390 39.010 -39.196 1.00 31.25 466 ASN A N 1
ATOM 3738 C CA . ASN A 1 466 ? -47.862 38.838 -39.393 1.00 31.25 466 ASN A CA 1
ATOM 3739 C C . ASN A 1 466 ? -48.309 37.495 -38.760 1.00 31.25 466 ASN A C 1
ATOM 3741 O O . ASN A 1 466 ? -47.548 36.547 -38.808 1.00 31.25 466 ASN A O 1
ATOM 3745 N N . SER A 1 467 ? -49.486 37.252 -38.173 1.00 32.06 467 SER A N 1
ATOM 3746 C CA . SER A 1 467 ? -50.761 37.957 -38.013 1.00 32.06 467 SER A CA 1
ATOM 3747 C C . SER A 1 467 ? -51.625 37.162 -37.003 1.00 32.06 467 SER A C 1
ATOM 3749 O O . SER A 1 467 ? -51.539 35.942 -36.965 1.00 32.06 467 SER A O 1
ATOM 3751 N N . SER A 1 468 ? -52.480 37.874 -36.256 1.00 29.86 468 SER A N 1
ATOM 3752 C CA . SER A 1 468 ? -53.866 37.540 -35.838 1.00 29.86 468 SER A CA 1
ATOM 3753 C C . SER A 1 468 ? -54.256 36.142 -35.301 1.00 29.86 468 SER A C 1
ATOM 3755 O O . SER A 1 468 ? -54.196 35.164 -36.033 1.00 29.86 468 SER A O 1
ATOM 3757 N N . MET A 1 469 ? -54.936 36.088 -34.145 1.00 31.83 469 MET A N 1
ATOM 3758 C CA . MET A 1 469 ? -56.411 35.943 -34.034 1.00 31.83 469 MET A CA 1
ATOM 3759 C C . MET A 1 469 ? -56.864 35.672 -32.578 1.00 31.83 469 MET A C 1
ATOM 3761 O O . MET A 1 469 ? -56.396 34.770 -31.898 1.00 31.83 469 MET A O 1
ATOM 3765 N N . SER A 1 470 ? -57.813 36.498 -32.147 1.00 30.31 470 SER A N 1
ATOM 3766 C CA . SER A 1 470 ? -58.749 36.455 -31.003 1.00 30.31 470 SER A CA 1
ATOM 3767 C C . SER A 1 470 ? -59.813 35.320 -31.114 1.00 30.31 470 SER A C 1
ATOM 3769 O O . SER A 1 470 ? -59.919 34.768 -32.209 1.00 30.31 470 SER A O 1
ATOM 3771 N N . PRO A 1 471 ? -60.788 35.103 -30.180 1.00 46.00 471 PRO A N 1
ATOM 3772 C CA . PRO A 1 471 ? -60.881 35.307 -28.714 1.00 46.00 471 PRO A CA 1
ATOM 3773 C C . PRO A 1 471 ? -61.715 34.171 -27.991 1.00 46.00 471 PRO A C 1
ATOM 3775 O O . PRO A 1 471 ? -61.476 33.011 -28.315 1.00 46.00 471 PRO A O 1
ATOM 3778 N N . PRO A 1 472 ? -62.634 34.388 -26.998 1.00 54.19 472 PRO A N 1
ATOM 3779 C CA . PRO A 1 472 ? -62.620 33.650 -25.720 1.00 54.19 472 PRO A CA 1
ATOM 3780 C C . PRO A 1 472 ? -63.898 32.815 -25.468 1.00 54.19 472 PRO A C 1
ATOM 3782 O O . PRO A 1 472 ? -64.881 32.961 -26.193 1.00 54.19 472 PRO A O 1
ATOM 3785 N N . ARG A 1 473 ? -63.954 31.992 -24.405 1.00 34.78 473 ARG A N 1
ATOM 3786 C CA . ARG A 1 473 ? -65.238 31.530 -23.828 1.00 34.78 473 ARG A CA 1
ATOM 3787 C C . ARG A 1 473 ? -65.190 31.324 -22.313 1.00 34.78 473 ARG A C 1
ATOM 3789 O O . ARG A 1 473 ? -64.373 30.570 -21.798 1.00 34.78 473 ARG A O 1
ATOM 3796 N N . ASP A 1 474 ? -66.148 31.980 -21.667 1.00 34.03 474 ASP A N 1
ATOM 3797 C CA . ASP A 1 474 ? -66.680 31.767 -20.322 1.00 34.03 474 ASP A CA 1
ATOM 3798 C C . ASP A 1 474 ? -67.143 30.325 -20.055 1.00 34.03 474 ASP A C 1
ATOM 3800 O O . ASP A 1 474 ? -67.734 29.705 -20.939 1.00 34.03 474 ASP A O 1
ATOM 3804 N N . CYS A 1 475 ? -67.075 29.865 -18.796 1.00 32.72 475 CYS A N 1
ATOM 3805 C CA . CYS A 1 475 ? -68.278 29.624 -17.974 1.00 32.72 475 CYS A CA 1
ATOM 3806 C C . CYS A 1 475 ? -67.993 28.963 -16.610 1.00 32.72 475 CYS A C 1
ATOM 3808 O O . CYS A 1 475 ? -67.423 27.886 -16.542 1.00 32.72 475 CYS A O 1
ATOM 3810 N N . LYS A 1 476 ? -68.597 29.579 -15.581 1.00 37.19 476 LYS A N 1
ATOM 3811 C CA . LYS A 1 476 ? -69.369 29.011 -14.448 1.00 37.19 476 LYS A CA 1
ATOM 3812 C C . LYS A 1 476 ? -68.696 27.996 -13.495 1.00 37.19 476 LYS A C 1
ATOM 3814 O O . LYS A 1 476 ? -68.309 26.915 -13.893 1.00 37.19 476 LYS A O 1
ATOM 3819 N N . LYS A 1 477 ? -68.553 28.329 -12.201 1.00 35.81 477 LYS A N 1
ATOM 3820 C CA . LYS A 1 477 ? -69.566 28.293 -11.104 1.00 35.81 477 LYS A CA 1
ATOM 3821 C C . LYS A 1 477 ? -69.851 26.861 -10.610 1.00 35.81 477 LYS A C 1
ATOM 3823 O O . LYS A 1 477 ? -70.578 26.155 -11.292 1.00 35.81 477 LYS A O 1
ATOM 3828 N N . MET A 1 478 ? -69.411 26.513 -9.393 1.00 36.38 478 MET A N 1
ATOM 3829 C CA . MET A 1 478 ? -70.258 26.073 -8.256 1.00 36.38 478 MET A CA 1
ATOM 3830 C C . MET A 1 478 ? -69.471 25.355 -7.141 1.00 36.38 478 MET A C 1
ATOM 3832 O O . MET A 1 478 ? -68.735 24.429 -7.438 1.00 36.38 478 MET A O 1
ATOM 3836 N N . ARG A 1 479 ? -69.777 25.783 -5.897 1.00 36.38 479 ARG A N 1
ATOM 3837 C CA . ARG A 1 479 ? -69.924 25.060 -4.602 1.00 36.38 479 ARG A CA 1
ATOM 3838 C C . ARG A 1 479 ? -68.752 24.202 -4.099 1.00 36.38 479 ARG A C 1
ATOM 3840 O O . ARG A 1 479 ? -68.270 23.351 -4.821 1.00 36.38 479 ARG A O 1
ATOM 3847 N N . CYS A 1 480 ? -68.192 24.472 -2.918 1.00 39.53 480 CYS A N 1
ATOM 3848 C CA . CYS A 1 480 ? -68.746 24.395 -1.548 1.00 39.53 480 CYS A CA 1
ATOM 3849 C C . CYS A 1 480 ? -68.957 22.959 -1.043 1.00 39.53 480 CYS A C 1
ATOM 3851 O O . CYS A 1 480 ? -69.816 22.248 -1.564 1.00 39.53 480 CYS A O 1
ATOM 3853 N N . ASP A 1 481 ? -68.227 22.714 0.046 1.00 45.03 481 ASP A N 1
ATOM 3854 C CA . ASP A 1 481 ? -68.509 21.906 1.234 1.00 45.03 481 ASP A CA 1
ATOM 3855 C C . ASP A 1 481 ? -67.803 20.549 1.394 1.00 45.03 481 ASP A C 1
ATOM 3857 O O . ASP A 1 481 ? -67.814 19.700 0.503 1.00 45.03 481 ASP A O 1
ATOM 3861 N N . ASP A 1 482 ? -67.265 20.452 2.619 1.00 46.38 482 ASP A N 1
ATOM 3862 C CA . ASP A 1 482 ? -66.681 19.363 3.416 1.00 46.38 482 ASP A CA 1
ATOM 3863 C C . ASP A 1 482 ? -65.217 18.941 3.199 1.00 46.38 482 ASP A C 1
ATOM 3865 O O . ASP A 1 482 ? -64.883 18.261 2.203 1.00 46.38 482 ASP A O 1
#

Secondary structure (DSSP, 8-state):
-EESPTTSSSPEE--HHHHHTTSTTPPPPHHHHHHHHHHHHHHHS-HHHHHHEEE--THHHHHHHB-----SSSS-TTS--TTS-HHHHHHHHHGGGGTT--GGG-SEEEEEEEETTEEEEEEEE-TT-SS-EETTT--B------------PPP-BTTB--------------SGGGB-PPP--GGGEEPS--S--PPP----------------PPPPP-PPPEE--EEEEE-SS--S--HHHHHHHHHHHHHHHHHHTTT------TTTSEEE----PPPSSSSTHHHHHHHHHHHHHHS--S--PSS--TTTTSS-HHHHHTHHHHHHHHHHHHHHHTT--GGGS-PPP----TT--------------------------------SSSHHHHHHHHHHHHHHHHHHHHHHHHHHTTSS----------------------------------------------------------

pLDDT: mean 70.16, std 27.52, range [23.72, 98.81]

Foldseek 3Di:
DWPPDPPDPDTQDADQVQLQQLFPLHFHDQSLLQRLLVVCLVPLDDPVLNLQEAEDRQVQVVQLWFDDDPDPDDDPPPLPPVPDDLLRSSLVSRVVVCPPHDNLSHQWYWHWYADPSFTWIKIWGNNVDQWKAFPPPRHDDDDPPDPPPPDDDQDDDPPDGDPPDPPPPPPPVPPPVRTSFDDFDLVLAFDQDDPPPDDDDDDDDDDDDDDDPPPPDPDDPDDGAIGAGEMEMEFLDPDDDCRRVRRSVQSNSQSVCCVVVVRPGDHSGSVRHPYYYYQAHHDPDRRLSSLVSSVVSSLCSVPNQRHPPPPRHPHNPSDDPQVSLQVSVVSSVVVVVVCVVVVNDVVPDPRDDNPHDNRSDDDPPPPPPPPDDDDDDDDDDDDDDDDDDDDDPPPVVVVVVVVVVVVVVVVVVVVVVVVVVVPPDDDDDDDDDDDDDDDDDDDDDDDDDDDDDDDDDDDDDDDDDDDDDDDDDDDDDDDDDD

Radius of gyration: 34.32 Å; chains: 1; bounding box: 133×107×89 Å